Protein 3FHD (pdb70)

GO terms:
  GO:0005515 protein binding (F, IPI)

InterPro domains:
  IPR001616 Alphaherpesvirus alkaline exonuclease [MF_04009] (17-486)
  IPR001616 Alphaherpesvirus alkaline exonuclease [PR00924] (123-140)
  IPR001616 Alphaherpesvirus alkaline exonuclease [PR00924] (205-228)
  IPR001616 Alphaherpesvirus alkaline exonuclease [PR00924] (238-255)
  IPR001616 Alphaherpesvirus alkaline exonuclease [PR00924] (278-294)
  IPR001616 Alphaherpesvirus alkaline exonuclease [PR00924] (364-384)
  IPR001616 Alphaherpesvirus alkaline exonuclease [PR00924] (427-445)
  IPR011335 Restriction endonuclease type II-like [SSF52980] (110-300)
  IPR034720 Viral alkaline exonuclease [PF01771] (28-476)

Radius of gyration: 23.99 Å; Cα contacts (8 Å, |Δi|>4): 801; chains: 1; bounding box: 44×61×74 Å

Foldseek 3Di:
DDDLLDPDALVVVLPPDDPVVNLVRLLCLAPLNVCVDPQVLVVQLDPPDAAEPPLSVLLSLLSSCVRCCVVLPHNPLNVLCCVPQLVNDNDRHSVSSSVSSVVDDLLSLLVNLQSQFVSFQVAPVRSNNNRSQAQACELLNLLCLQPNLDVPDANHDVQVLVLLVLQLCCCQAVPVPFDKDQTTGKGAQSQGRHYIYTFRIKTQKAADPPGGIDHDQAIAGEDEAEDPQLAAACDPPTQLNVLLVCCLVPPDDVSVLSNQPSDDQGQEEEAEPQAADDQSHWKYAHDCVSDDDHGDDPVCVLQVVQCVVWQPDFKKKFFWDDCLVVLAEIHGPDIDTDRITTRCSYSVLSSVLSVQVSVVSSNVSDDDDDDDHHYWYKYKYWYFYADDPSHHQWHDYVVHTRHSPDTHTGMIMIHTGDDDPVSSVVSVVSSVVSSVVSCCVSSVSRNHDHVSVVVD

Sequence (456 aa):
PADLFSEDYLVDTLDGLTVDDQQAVLASLSFSKFLKHAKVRDWCAQAKIQPSMPALRMAYNYFLFSKVGEFIGSEDVCNFFVDRVFGGVRLLDVASVYAACSQMNAHQRHHICCLVERATSSQSLNPVWDALRDGIISSSKFHWAVKQQNTSKKIFSPGLRCEEVVKTLLATLLHPDETNCLDYGFMQSPQNGIFGVSLDFAANVKTDTEGRLQFDPNCKVYEIKCRFKYTFAKMECDPIYAAYQRLYEAPGKLALKDFFYSISKPAVEYVGLGKLPSESDYLVAYDQEWEACRKLTPLHNLIRECILHNSTTESDVYVLTDPQDTRGQISIKARFKANLFVNVRHSYFYQVLLQSSIVEEYIGLDSGIPRLGSPKYYIATGFFRKRGYQDPVNCTIGGDALDPHVEIPTLLIVTPVYFPRGAKHRLLHQAANFWSRSAKDTFPYIKWDFSYLSAN

Organism: NCBI:txid435895

CATH classification: 1.20.120.860

Secondary structure (P-SEA, 3-state):
ccccccccccccccccccaaaaaaaaaaccaaaaaacaaaaaaaccccccccaaaaaaaaaaaaaaacccccccaaaaaaaacccccccccccaaaaaaaaaaccaaaaaaaaaaaaaaccccccccccccccccccccccccccccccccccccccccaaaaaaaaaaaacccccccccccccccccccccccccccccccccccccccbbbbbccbbbbbbbbbbcccccccccccaaaaaaaaaaacccaaaaaaaaaccccccbbbbcccccccccccbbbccccccccccccccaaaaaaaaaacccbbbbbbbbbbccccccccccccccccccccccccaaaaaaaaaaaaaaaaaaacccccccbbbbbbbbbbbbbbbccccccccccccccccccbbbbcbbbbbbbbbcaaaaaaaaaaaaaaaaaaaaaacccccccccccccc

B-factor: mean 23.51, std 8.68, range [8.73, 74.88]

Solvent-accessible surface area: 20554 Å² total; per-residue (Å²): 157,20,50,16,28,31,92,96,155,5,82,96,45,6,115,80,67,86,128,72,72,45,139,63,10,12,56,17,0,5,0,0,90,3,0,64,46,62,106,0,99,99,13,0,78,70,90,162,28,98,0,22,0,6,9,0,0,1,0,0,0,3,8,0,2,41,22,0,3,92,77,34,66,18,56,88,1,21,82,36,0,25,84,170,22,14,73,48,87,142,34,130,71,11,46,41,0,26,44,14,2,63,145,12,78,24,116,44,16,18,59,0,0,8,28,0,2,72,16,0,29,57,43,72,144,13,60,0,19,113,4,0,53,15,0,0,0,3,7,58,48,0,16,7,0,13,103,89,65,72,141,86,84,123,8,8,61,56,56,104,58,1,49,72,10,0,16,30,0,0,28,39,37,35,9,91,139,72,80,46,16,42,80,0,0,0,1,1,0,0,40,11,0,1,10,0,0,19,0,17,0,0,0,47,2,108,79,46,154,84,38,8,15,66,10,55,26,74,0,68,1,7,7,0,26,19,30,100,96,0,33,4,26,66,126,190,98,30,89,17,41,60,14,9,97,53,1,39,84,64,44,19,72,156,15,0,48,56,2,0,60,27,32,110,150,47,2,6,49,56,6,17,180,30,83,17,1,46,85,91,9,2,3,0,0,62,36,129,90,3,76,69,173,206,141,23,58,122,160,35,83,21,10,109,74,0,26,122,86,6,44,118,61,59,0,24,0,15,0,1,24,10,1,53,102,67,135,6,98,0,38,64,88,26,122,30,102,0,21,0,18,1,0,1,41,19,43,49,1,3,19,1,0,0,0,0,18,3,0,60,35,7,41,63,18,42,115,66,148,126,176,98,48,62,9,89,12,32,1,0,1,1,1,1,1,104,64,41,232,133,16,14,115,110,0,36,2,34,76,78,80,13,88,83,93,7,44,1,2,4,3,2,0,6,2,12,3,77,29,12,218,53,7,25,138,104,2,43,102,66,0,23,66,21,0,18,127,23,0,115,81,35,0,100,60,8,80,25,53,30,84,103,13,100,87,94

Structure (mmCIF, N/CA/C/O backbone):
data_3FHD
#
_entry.id   3FHD
#
_cell.length_a   43.247
_cell.length_b   48.905
_cell.length_c   67.294
_cell.angle_alpha   95.48
_cell.angle_beta   106.86
_cell.angle_gamma   104.27
#
_symmetry.space_group_name_H-M   'P 1'
#
loop_
_entity.id
_entity.type
_entity.pdbx_description
1 polymer 'ORF 37'
2 non-polymer 'SULFATE ION'
3 non-polymer 'MAGNESIUM ION'
4 water water
#
loop_
_atom_site.group_PDB
_atom_site.id
_atom_site.type_symbol
_atom_site.label_atom_id
_atom_site.label_alt_id
_atom_site.label_comp_id
_atom_site.label_asym_id
_atom_site.label_entity_id
_atom_site.label_seq_id
_atom_site.pdbx_PDB_ins_code
_atom_site.Cartn_x
_atom_site.Cartn_y
_atom_site.Cartn_z
_atom_site.occupancy
_atom_site.B_iso_or_equiv
_atom_site.auth_seq_id
_atom_site.auth_comp_id
_atom_site.auth_asym_id
_atom_site.auth_atom_id
_atom_site.pdbx_PDB_model_num
ATOM 1 N N . PRO A 1 29 ? 23.694 57.319 74.404 1.00 51.07 7 PRO A N 1
ATOM 2 C CA . PRO A 1 29 ? 22.827 56.152 74.641 1.00 50.52 7 PRO A CA 1
ATOM 3 C C . PRO A 1 29 ? 21.396 56.547 75.014 1.00 49.73 7 PRO A C 1
ATOM 4 O O . PRO A 1 29 ? 21.117 57.720 75.300 1.00 50.69 7 PRO A O 1
ATOM 8 N N . ALA A 1 30 ? 20.492 55.575 74.980 1.00 47.84 8 ALA A N 1
ATOM 9 C CA . ALA A 1 30 ? 19.126 55.784 75.427 1.00 45.80 8 ALA A CA 1
ATOM 10 C C . ALA A 1 30 ? 18.897 54.904 76.634 1.00 44.13 8 ALA A C 1
ATOM 11 O O . ALA A 1 30 ? 19.587 53.903 76.836 1.00 43.69 8 ALA A O 1
ATOM 13 N N . ASP A 1 31 ? 17.927 55.287 77.444 1.00 42.08 9 ASP A N 1
ATOM 14 C CA . ASP A 1 31 ? 17.656 54.544 78.645 1.00 40.05 9 ASP A CA 1
ATOM 15 C C . ASP A 1 31 ? 16.265 53.938 78.539 1.00 38.18 9 ASP A C 1
ATOM 16 O O . ASP A 1 31 ? 15.270 54.660 78.604 1.00 37.75 9 ASP A O 1
ATOM 21 N N . LEU A 1 32 ? 16.198 52.612 78.381 1.00 35.69 10 LEU A N 1
ATOM 22 C CA . LEU A 1 32 ? 14.908 51.921 78.429 1.00 33.69 10 LEU A CA 1
ATOM 23 C C . LEU A 1 32 ? 14.229 52.129 79.777 1.00 32.50 10 LEU A C 1
ATOM 24 O O . LEU A 1 32 ? 13.027 51.966 79.901 1.00 32.07 10 LEU A O 1
ATOM 29 N N . PHE A 1 33 ? 15.012 52.485 80.789 1.00 32.07 11 PHE A N 1
ATOM 30 C CA . PHE A 1 33 ? 14.484 52.701 82.134 1.00 31.55 11 PHE A CA 1
ATOM 31 C C . PHE A 1 33 ? 14.223 54.170 82.444 1.00 31.72 11 PHE A C 1
ATOM 32 O O . PHE A 1 33 ? 13.605 54.498 83.458 1.00 31.85 11 PHE A O 1
ATOM 40 N N . SER A 1 34 ? 14.671 55.053 81.557 1.00 31.59 12 SER A N 1
ATOM 41 C CA . SER A 1 34 ? 14.415 56.482 81.720 1.00 31.73 12 SER A CA 1
ATOM 42 C C . SER A 1 34 ? 12.951 56.762 81.416 1.00 31.17 12 SER A C 1
ATOM 43 O O . SER A 1 34 ? 12.364 56.128 80.549 1.00 31.13 12 SER A O 1
ATOM 46 N N . GLU A 1 35 ? 12.364 57.721 82.118 1.00 31.20 13 GLU A N 1
ATOM 47 C CA . GLU A 1 35 ? 10.977 58.113 81.835 1.00 30.71 13 GLU A CA 1
ATOM 48 C C . GLU A 1 35 ? 10.871 59.198 80.744 1.00 30.06 13 GLU A C 1
ATOM 49 O O . GLU A 1 35 ? 9.761 59.524 80.310 1.00 30.06 13 GLU A O 1
ATOM 51 N N . ASP A 1 36 ? 12.018 59.736 80.303 1.00 29.13 14 ASP A N 1
ATOM 52 C CA . ASP A 1 36 ? 12.084 60.696 79.194 1.00 28.42 14 ASP A CA 1
ATOM 53 C C . ASP A 1 36 ? 11.423 60.155 77.943 1.00 27.62 14 ASP A C 1
ATOM 54 O O . ASP A 1 36 ? 11.482 58.941 77.673 1.00 27.81 14 ASP A O 1
ATOM 59 N N . TYR A 1 37 ? 10.810 61.033 77.158 1.00 25.95 15 TYR A N 1
ATOM 60 C CA . TYR A 1 37 ? 10.204 60.579 75.905 1.00 24.90 15 TYR A CA 1
ATOM 61 C C . TYR A 1 37 ? 11.257 60.431 74.811 1.00 22.84 15 TYR A C 1
ATOM 62 O O . TYR A 1 37 ? 12.120 61.282 74.666 1.00 21.78 15 TYR A O 1
ATOM 71 N N . LEU A 1 38 ? 11.199 59.329 74.068 1.00 21.10 16 LEU A N 1
ATOM 72 C CA . LEU A 1 38 ? 12.179 59.052 73.006 1.00 19.96 16 LEU A CA 1
ATOM 73 C C . LEU A 1 38 ? 12.254 60.179 71.971 1.00 19.22 16 LEU A C 1
ATOM 74 O O . LEU A 1 38 ? 13.339 60.562 71.520 1.00 18.32 16 LEU A O 1
ATOM 79 N N . VAL A 1 39 ? 11.100 60.699 71.575 1.00 18.60 17 VAL A N 1
ATOM 80 C CA . VAL A 1 39 ? 11.107 61.827 70.647 1.00 19.60 17 VAL A CA 1
ATOM 81 C C . VAL A 1 39 ? 11.958 62.999 71.190 1.00 19.13 17 VAL A C 1
ATOM 82 O O . VAL A 1 39 ? 12.600 63.710 70.418 1.00 19.58 17 VAL A O 1
ATOM 86 N N . ASP A 1 40 ? 11.993 63.191 72.506 1.00 19.11 18 ASP A N 1
ATOM 87 C CA . ASP A 1 40 ? 12.820 64.263 73.062 1.00 20.04 18 ASP A CA 1
ATOM 88 C C . ASP A 1 40 ? 14.318 63.934 73.078 1.00 19.81 18 ASP A C 1
ATOM 89 O O . ASP A 1 40 ? 15.165 64.826 72.901 1.00 20.33 18 ASP A O 1
ATOM 94 N N . THR A 1 41 ? 14.623 62.672 73.351 1.00 19.12 19 THR A N 1
ATOM 95 C CA . THR A 1 41 ? 15.981 62.106 73.300 1.00 19.31 19 THR A CA 1
ATOM 96 C C . THR A 1 41 ? 16.570 62.277 71.891 1.00 19.03 19 THR A C 1
ATOM 97 O O . THR A 1 41 ? 17.691 62.750 71.730 1.00 19.56 19 THR A O 1
ATOM 101 N N . LEU A 1 42 ? 15.791 61.922 70.872 1.00 18.16 20 LEU A N 1
ATOM 102 C CA . LEU A 1 42 ? 16.228 62.001 69.483 1.00 18.06 20 LEU A CA 1
ATOM 103 C C . LEU A 1 42 ? 16.292 63.415 68.913 1.00 18.77 20 LEU A C 1
ATOM 104 O O . LEU A 1 42 ? 16.967 63.636 67.903 1.00 18.83 20 LEU A O 1
ATOM 109 N N . ASP A 1 43 ? 15.589 64.350 69.556 1.00 18.99 21 ASP A N 1
ATOM 110 C CA . ASP A 1 43 ? 15.482 65.739 69.116 1.00 20.28 21 ASP A CA 1
ATOM 111 C C . ASP A 1 43 ? 16.820 66.453 69.359 1.00 20.18 21 ASP A C 1
ATOM 112 O O . ASP A 1 43 ? 17.300 66.508 70.494 1.00 20.99 21 ASP A O 1
ATOM 117 N N . GLY A 1 44 ? 17.430 66.965 68.294 1.00 19.63 22 GLY A N 1
ATOM 118 C CA . GLY A 1 44 ? 18.692 67.703 68.415 1.00 19.31 22 GLY A CA 1
ATOM 119 C C . GLY A 1 44 ? 19.932 66.888 68.073 1.00 19.25 22 GLY A C 1
ATOM 120 O O . GLY A 1 44 ? 21.051 67.396 68.199 1.00 18.13 22 GLY A O 1
ATOM 121 N N . LEU A 1 45 ? 19.737 65.631 67.652 1.00 18.56 23 LEU A N 1
ATOM 122 C CA . LEU A 1 45 ? 20.826 64.789 67.145 1.00 19.44 23 LEU A CA 1
ATOM 123 C C . LEU A 1 45 ? 20.721 64.619 65.620 1.00 20.33 23 LEU A C 1
ATOM 124 O O . LEU A 1 45 ? 19.619 64.569 65.069 1.00 20.52 23 LEU A O 1
ATOM 129 N N . THR A 1 46 ? 21.854 64.470 64.945 1.00 21.14 24 THR A N 1
ATOM 130 C CA . THR A 1 46 ? 21.863 64.041 63.526 1.00 22.59 24 THR A CA 1
ATOM 131 C C . THR A 1 46 ? 21.202 62.669 63.306 1.00 23.73 24 THR A C 1
ATOM 132 O O . THR A 1 46 ? 21.159 61.845 64.249 1.00 23.79 24 THR A O 1
ATOM 136 N N . VAL A 1 47 ? 20.731 62.380 62.077 1.00 24.79 25 VAL A N 1
ATOM 137 C CA . VAL A 1 47 ? 20.143 61.039 61.814 1.00 26.00 25 VAL A CA 1
ATOM 138 C C . VAL A 1 47 ? 21.138 59.917 62.102 1.00 25.67 25 VAL A C 1
ATOM 139 O O . VAL A 1 47 ? 20.741 58.839 62.547 1.00 26.26 25 VAL A O 1
ATOM 143 N N . ASP A 1 48 ? 22.422 60.195 61.868 1.00 25.53 26 ASP A N 1
ATOM 144 C CA . ASP A 1 48 ? 23.520 59.281 62.209 1.00 25.35 26 ASP A CA 1
ATOM 145 C C . ASP A 1 48 ? 23.516 58.908 63.698 1.00 24.90 26 ASP A C 1
ATOM 146 O O . ASP A 1 48 ? 23.588 57.721 64.058 1.00 24.69 26 ASP A O 1
ATOM 148 N N . ASP A 1 49 ? 23.412 59.924 64.551 1.00 24.61 27 ASP A N 1
ATOM 149 C CA . ASP A 1 49 ? 23.373 59.747 66.007 1.00 24.80 27 ASP A CA 1
ATOM 150 C C . ASP A 1 49 ? 22.057 59.123 66.519 1.00 24.68 27 ASP A C 1
ATOM 151 O O . ASP A 1 49 ? 22.045 58.382 67.518 1.00 23.74 27 ASP A O 1
ATOM 156 N N . GLN A 1 50 ? 20.962 59.415 65.820 1.00 24.61 28 GLN A N 1
ATOM 157 C CA . GLN A 1 50 ? 19.658 58.857 66.156 1.00 24.64 28 GLN A CA 1
ATOM 158 C C . GLN A 1 50 ? 19.650 57.343 65.944 1.00 25.35 28 GLN A C 1
ATOM 159 O O . GLN A 1 50 ? 19.044 56.604 66.731 1.00 23.15 28 GLN A O 1
ATOM 165 N N . GLN A 1 51 ? 20.339 56.903 64.884 1.00 26.13 29 GLN A N 1
ATOM 166 C CA . GLN A 1 51 ? 20.505 55.483 64.556 1.00 28.20 29 GLN A CA 1
ATOM 167 C C . GLN A 1 51 ? 21.233 54.774 65.693 1.00 26.98 29 GLN A C 1
ATOM 168 O O . GLN A 1 51 ? 20.817 53.691 66.109 1.00 27.18 29 GLN A O 1
ATOM 174 N N . ALA A 1 52 ? 22.298 55.402 66.195 1.00 25.70 30 ALA A N 1
ATOM 175 C CA . ALA A 1 52 ? 23.024 54.935 67.392 1.00 25.46 30 ALA A CA 1
ATOM 176 C C . ALA A 1 52 ? 22.154 54.834 68.681 1.00 24.84 30 ALA A C 1
ATOM 177 O O . ALA A 1 52 ? 22.254 53.858 69.446 1.00 24.30 30 ALA A O 1
ATOM 179 N N . VAL A 1 53 ? 21.317 55.841 68.927 1.00 23.00 31 VAL A N 1
ATOM 180 C CA . VAL A 1 53 ? 20.401 55.800 70.060 1.00 21.09 31 VAL A CA 1
ATOM 181 C C . VAL A 1 53 ? 19.468 54.601 69.906 1.00 21.20 31 VAL A C 1
ATOM 182 O O . VAL A 1 53 ? 19.290 53.838 70.848 1.00 20.51 31 VAL A O 1
ATOM 186 N N . LEU A 1 54 ? 18.913 54.418 68.717 1.00 21.60 32 LEU A N 1
ATOM 187 C CA . LEU A 1 54 ? 17.985 53.324 68.496 1.00 23.12 32 LEU A CA 1
ATOM 188 C C . LEU A 1 54 ? 18.668 51.950 68.615 1.00 23.50 32 LEU A C 1
ATOM 189 O O . LEU A 1 54 ? 18.08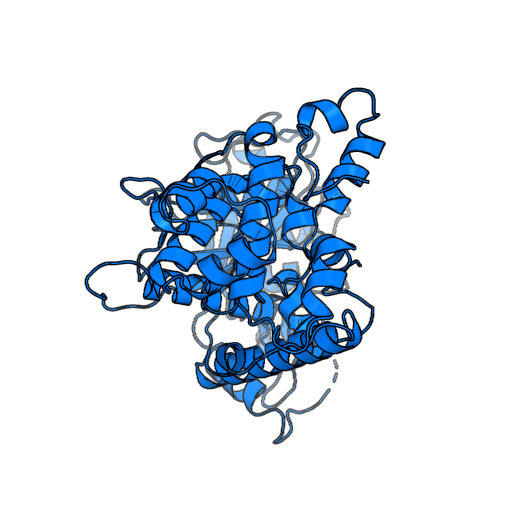1 51.014 69.171 1.00 23.77 32 LEU A O 1
ATOM 194 N N . ALA A 1 55 ? 19.903 51.832 68.121 1.00 23.77 33 ALA A N 1
ATOM 195 C CA . ALA A 1 55 ? 20.640 50.558 68.269 1.00 24.25 33 ALA A CA 1
ATOM 196 C C . ALA A 1 55 ? 20.839 50.225 69.750 1.00 23.92 33 ALA A C 1
ATOM 197 O O . ALA A 1 55 ? 20.912 49.062 70.113 1.00 24.11 33 ALA A O 1
ATOM 199 N N . SER A 1 56 ? 20.888 51.251 70.604 1.00 21.68 34 SER A N 1
ATOM 200 C CA . SER A 1 56 ? 21.014 51.026 72.049 1.00 21.77 34 SER A CA 1
ATOM 201 C C . SER A 1 56 ? 19.778 50.495 72.794 1.00 20.91 34 SER A C 1
ATOM 202 O O . SER A 1 56 ? 19.821 50.335 74.024 1.00 21.76 34 SER A O 1
ATOM 205 N N . LEU A 1 57 ? 18.689 50.256 72.070 1.00 18.56 35 LEU A N 1
ATOM 206 C CA . LEU A 1 57 ? 17.447 49.764 72.679 1.00 17.71 35 LEU A CA 1
ATOM 207 C C . LEU A 1 57 ? 17.332 48.232 72.529 1.00 16.22 35 LEU A C 1
ATOM 208 O O . LEU A 1 57 ? 16.246 47.685 72.579 1.00 16.62 35 LEU A O 1
ATOM 213 N N . SER A 1 58 ? 18.470 47.572 72.331 1.00 15.71 36 SER A N 1
ATOM 214 C CA . SER A 1 58 ? 18.556 46.116 72.104 1.00 15.50 36 SER A CA 1
ATOM 215 C C . SER A 1 58 ? 18.345 45.286 73.392 1.00 15.54 36 SER A C 1
ATOM 216 O O . SER A 1 58 ? 18.537 45.782 74.492 1.00 16.09 36 SER A O 1
ATOM 219 N N . PHE A 1 59 ? 18.017 44.013 73.245 1.00 15.03 37 PHE A N 1
ATOM 220 C CA . PHE A 1 59 ? 17.937 43.080 74.378 1.00 15.08 37 PHE A CA 1
ATOM 221 C C . PHE A 1 59 ? 19.298 43.032 75.127 1.00 15.33 37 PHE A C 1
ATOM 222 O O . PHE A 1 59 ? 19.324 42.979 76.342 1.00 14.79 37 PHE A O 1
ATOM 230 N N . SER A 1 60 ? 20.409 43.037 74.394 1.00 16.15 38 SER A N 1
ATOM 231 C CA . SER A 1 60 ? 21.749 42.967 75.011 1.00 17.39 38 SER A CA 1
ATOM 232 C C . SER A 1 60 ? 21.998 44.158 75.939 1.00 18.47 38 SER A C 1
ATOM 233 O O . SER A 1 60 ? 22.432 43.971 77.089 1.00 18.54 38 SER A O 1
ATOM 236 N N . LYS A 1 61 ? 21.708 45.375 75.461 1.00 18.27 39 LYS A N 1
ATOM 237 C CA . LYS A 1 61 ? 21.902 46.565 76.275 1.00 19.95 39 LYS A CA 1
ATOM 238 C C . LYS A 1 61 ? 20.911 46.606 77.450 1.00 19.75 39 LYS A C 1
ATOM 239 O O . LYS A 1 61 ? 21.239 47.080 78.532 1.00 20.48 39 LYS A O 1
ATOM 245 N N . PHE A 1 62 ? 19.684 46.140 77.225 1.00 19.29 40 PHE A N 1
ATOM 246 C CA . PHE A 1 62 ? 18.735 45.911 78.317 1.00 18.66 40 PHE A CA 1
ATOM 247 C C . PHE A 1 62 ? 19.363 45.034 79.457 1.00 18.33 40 PHE A C 1
ATOM 248 O O . PHE A 1 62 ? 19.367 45.421 80.626 1.00 17.30 40 PHE A O 1
ATOM 256 N N . LEU A 1 63 ? 19.912 43.869 79.114 1.00 17.73 41 LEU A N 1
ATOM 257 C CA . LEU A 1 63 ? 20.407 42.930 80.113 1.00 18.44 41 LEU A CA 1
ATOM 258 C C . LEU A 1 63 ? 21.696 43.410 80.801 1.00 18.57 41 LEU A C 1
ATOM 259 O O . LEU A 1 63 ? 22.062 42.924 81.895 1.00 18.67 41 LEU A O 1
ATOM 264 N N . LYS A 1 64 ? 22.361 44.376 80.169 1.00 18.91 42 LYS A N 1
ATOM 265 C CA . LYS A 1 64 ? 23.633 44.934 80.649 1.00 19.01 42 LYS A CA 1
ATOM 266 C C . LYS A 1 64 ? 23.385 46.165 81.511 1.00 19.19 42 LYS A C 1
ATOM 267 O O . LYS A 1 64 ? 24.302 46.638 82.180 1.00 18.82 42 LYS A O 1
ATOM 273 N N . HIS A 1 65 ? 22.152 46.676 81.496 1.00 19.08 43 HIS A N 1
ATOM 274 C CA . HIS A 1 65 ? 21.813 47.918 82.242 1.00 19.46 43 HIS A CA 1
ATOM 275 C C . HIS A 1 65 ? 22.029 47.720 83.750 1.00 19.07 43 HIS A C 1
ATOM 276 O O . HIS A 1 65 ? 21.831 46.619 84.259 1.00 19.45 43 HIS A O 1
ATOM 283 N N . ALA A 1 66 ? 22.423 48.773 84.464 1.00 19.14 44 ALA A N 1
ATOM 284 C CA . ALA A 1 66 ? 22.626 48.700 85.914 1.00 19.16 44 ALA A CA 1
ATOM 285 C C . ALA A 1 66 ? 21.426 48.135 86.695 1.00 19.33 44 ALA A C 1
ATOM 286 O O . ALA A 1 66 ? 21.603 47.367 87.642 1.00 19.50 44 ALA A O 1
ATOM 288 N N . LYS A 1 67 ? 20.215 48.494 86.284 1.00 19.46 45 LYS A N 1
ATOM 289 C CA . LYS A 1 67 ? 19.004 48.068 86.975 1.00 19.65 45 LYS A CA 1
ATOM 290 C C . LYS A 1 67 ? 18.681 46.569 86.811 1.00 19.66 45 LYS A C 1
ATOM 291 O O . LYS A 1 67 ? 18.192 45.956 87.753 1.00 20.34 45 LYS A O 1
ATOM 297 N N . VAL A 1 68 ? 18.980 45.975 85.650 1.00 18.34 46 VAL A N 1
ATOM 298 C CA . VAL A 1 68 ? 18.856 44.506 85.445 1.00 18.00 46 VAL A CA 1
ATOM 299 C C . VAL A 1 68 ? 19.959 43.760 86.215 1.00 17.84 46 VAL A C 1
ATOM 300 O O . VAL A 1 68 ? 19.702 42.711 86.822 1.00 16.32 46 VAL A O 1
ATOM 304 N N . ARG A 1 69 ? 21.179 44.318 86.182 1.00 18.17 47 ARG A N 1
ATOM 305 C CA . ARG A 1 69 ? 22.348 43.775 86.899 1.00 19.19 47 ARG A CA 1
ATOM 306 C C . ARG A 1 69 ? 22.094 43.703 88.398 1.00 19.90 47 ARG A C 1
ATOM 307 O O . ARG A 1 69 ? 22.377 42.683 89.046 1.00 20.38 47 ARG A O 1
ATOM 315 N N . ASP A 1 70 ? 21.577 44.814 88.942 1.00 19.91 48 ASP A N 1
ATOM 316 C CA . ASP A 1 70 ? 21.216 44.938 90.350 1.00 19.39 48 ASP A CA 1
ATOM 317 C C . ASP A 1 70 ? 20.143 43.944 90.796 1.00 19.03 48 ASP A C 1
ATOM 318 O O . ASP A 1 70 ? 20.269 43.328 91.851 1.00 18.04 48 ASP A O 1
ATOM 323 N N . TRP A 1 71 ? 19.076 43.834 90.005 1.00 18.44 49 TRP A N 1
ATOM 324 C CA . TRP A 1 71 ? 17.996 42.861 90.205 1.00 18.63 49 TRP A CA 1
ATOM 325 C C . TRP A 1 71 ? 18.540 41.436 90.153 1.00 18.78 49 TRP A C 1
ATOM 326 O O . TRP A 1 71 ? 18.203 40.609 91.007 1.00 18.26 49 TRP A O 1
ATOM 337 N N . CYS A 1 72 ? 19.392 41.167 89.160 1.00 18.71 50 CYS A N 1
ATOM 338 C CA . CYS A 1 72 ? 19.971 39.840 88.942 1.00 20.14 50 CYS A CA 1
ATOM 339 C C . CYS A 1 72 ? 20.948 39.429 90.033 1.00 19.86 50 CYS A C 1
ATOM 340 O O . CYS A 1 72 ? 21.189 38.235 90.228 1.00 20.50 50 CYS A O 1
ATOM 343 N N . ALA A 1 73 ? 21.503 40.416 90.740 1.00 20.21 51 ALA A N 1
ATOM 344 C CA . ALA A 1 73 ? 22.434 40.151 91.835 1.00 20.94 51 ALA A CA 1
ATOM 345 C C . ALA A 1 73 ? 21.764 39.428 93.004 1.00 21.43 51 ALA A C 1
ATOM 346 O O . ALA A 1 73 ? 22.440 38.775 93.776 1.00 21.84 51 ALA A O 1
ATOM 348 N N . GLN A 1 74 ? 20.443 39.540 93.137 1.00 22.24 52 GLN A N 1
ATOM 349 C CA . GLN A 1 74 ? 19.720 38.927 94.266 1.00 23.02 52 GLN A CA 1
ATOM 350 C C . GLN A 1 74 ? 19.716 37.395 94.216 1.00 23.13 52 GLN A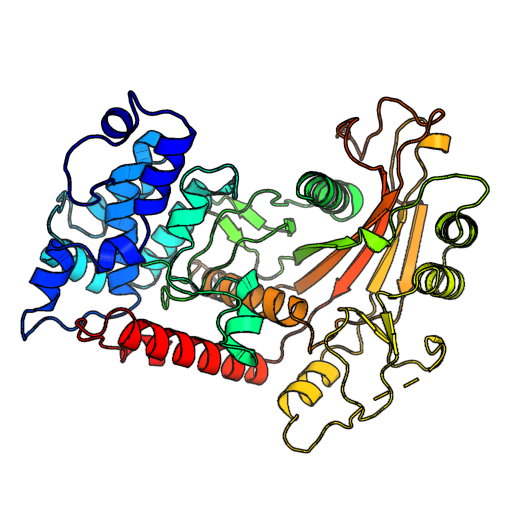 C 1
ATOM 351 O O . GLN A 1 74 ? 19.551 36.808 93.147 1.00 23.04 52 GLN A O 1
ATOM 357 N N . ALA A 1 75 ? 19.889 36.755 95.376 1.00 23.00 53 ALA A N 1
ATOM 358 C CA . ALA A 1 75 ? 19.888 35.283 95.467 1.00 22.93 53 ALA A CA 1
ATOM 359 C C . ALA A 1 75 ? 18.639 34.601 94.873 1.00 22.93 53 ALA A C 1
ATOM 360 O O . ALA A 1 75 ? 18.749 33.579 94.187 1.00 23.12 53 ALA A O 1
ATOM 362 N N . LYS A 1 76 ? 17.466 35.160 95.150 1.00 23.19 54 LYS A N 1
ATOM 363 C CA . LYS A 1 76 ? 16.189 34.600 94.695 1.00 24.18 54 LYS A CA 1
ATOM 364 C C . LYS A 1 76 ? 15.950 34.699 93.174 1.00 24.03 54 LYS A C 1
ATOM 365 O O . LYS A 1 76 ? 15.173 33.929 92.613 1.00 24.91 54 LYS A O 1
ATOM 371 N N . ILE A 1 77 ? 16.605 35.644 92.514 1.00 23.34 55 ILE A N 1
ATOM 372 C CA . ILE A 1 77 ? 16.297 35.920 91.113 1.00 22.70 55 ILE A CA 1
ATOM 373 C C . ILE A 1 77 ? 17.035 34.968 90.167 1.00 22.67 55 ILE A C 1
ATOM 374 O O . ILE A 1 77 ? 18.265 34.997 90.053 1.00 22.53 55 ILE A O 1
ATOM 379 N N . GLN A 1 78 ? 16.258 34.116 89.497 1.00 22.46 56 GLN A N 1
ATOM 380 C CA . GLN A 1 78 ? 16.775 33.206 88.478 1.00 22.37 56 GLN A CA 1
ATOM 381 C C . GLN A 1 78 ? 15.915 33.309 87.185 1.00 21.03 56 GLN A C 1
ATOM 382 O O . GLN A 1 78 ? 14.983 32.528 86.972 1.00 20.86 56 GLN A O 1
ATOM 388 N N . PRO A 1 79 ? 16.216 34.307 86.334 1.00 20.45 57 PRO A N 1
ATOM 389 C CA . PRO A 1 79 ? 15.397 34.635 85.157 1.00 19.98 57 PRO A CA 1
ATOM 390 C C . PRO A 1 79 ? 15.247 33.495 84.137 1.00 19.27 57 PRO A C 1
ATOM 391 O O . PRO A 1 79 ? 16.200 32.755 83.845 1.00 19.29 57 PRO A O 1
ATOM 395 N N . SER A 1 80 ? 14.032 33.374 83.616 1.00 19.21 58 SER A N 1
ATOM 396 C CA . SER A 1 80 ? 13.636 32.310 82.710 1.00 19.63 58 SER A CA 1
ATOM 397 C C . SER A 1 80 ? 13.278 32.897 81.324 1.00 19.02 58 SER A C 1
ATOM 398 O O . SER A 1 80 ? 12.845 34.049 81.238 1.00 18.97 58 SER A O 1
ATOM 401 N N . MET A 1 81 ? 13.463 32.107 80.263 1.00 17.99 59 MET A N 1
ATOM 402 C CA . MET A 1 81 ? 12.899 32.407 78.945 1.00 18.43 59 MET A CA 1
ATOM 403 C C . MET A 1 81 ? 11.675 31.513 78.677 1.00 17.34 59 MET A C 1
ATOM 404 O O . MET A 1 81 ? 11.695 30.318 79.034 1.00 18.95 59 MET A O 1
ATOM 409 N N . PRO A 1 82 ? 10.620 32.066 78.047 1.00 16.95 60 PRO A N 1
ATOM 410 C CA . PRO A 1 82 ? 10.590 33.376 77.380 1.00 17.04 60 PRO A CA 1
ATOM 411 C C . PRO A 1 82 ? 10.266 34.607 78.258 1.00 17.40 60 PRO A C 1
ATOM 412 O O . PRO A 1 82 ? 10.156 35.708 77.711 1.00 16.23 60 PRO A O 1
ATOM 416 N N . ALA A 1 83 ? 10.099 34.439 79.577 1.00 17.26 61 ALA A N 1
ATOM 417 C CA . ALA A 1 83 ? 9.606 35.518 80.438 1.00 16.91 61 ALA A CA 1
ATOM 418 C C . ALA A 1 83 ? 10.458 36.792 80.373 1.00 17.23 61 ALA A C 1
ATOM 419 O O . ALA A 1 83 ? 9.928 37.899 80.343 1.00 15.69 61 ALA A O 1
ATOM 421 N N . LEU A 1 84 ? 11.777 36.638 80.373 1.00 16.09 62 LEU A N 1
ATOM 422 C CA . LEU A 1 84 ? 12.644 37.830 80.356 1.00 17.68 62 LEU A CA 1
ATOM 423 C C . LEU A 1 84 ? 12.578 38.566 78.979 1.00 16.54 62 LEU A C 1
ATOM 424 O O . LEU A 1 84 ? 12.664 39.797 78.906 1.00 16.06 62 LEU A O 1
ATOM 429 N N . ARG A 1 85 ? 12.395 37.800 77.909 1.00 17.71 63 ARG A N 1
ATOM 430 C CA . ARG A 1 85 ? 12.172 38.367 76.561 1.00 17.20 63 ARG A CA 1
ATOM 431 C C . ARG A 1 85 ? 10.846 39.174 76.503 1.00 16.58 63 ARG A C 1
ATOM 432 O O . ARG A 1 85 ? 10.816 40.250 75.891 1.00 14.10 63 ARG A O 1
ATOM 440 N N . MET A 1 86 ? 9.789 38.643 77.136 1.00 16.56 64 MET A N 1
ATOM 441 C CA . MET A 1 86 ? 8.488 39.346 77.269 1.00 16.97 64 MET A CA 1
ATOM 442 C C . MET A 1 86 ? 8.667 40.655 78.042 1.00 15.61 64 MET A C 1
ATOM 443 O O . MET A 1 86 ? 8.182 41.696 77.605 1.00 15.96 64 MET A O 1
ATOM 448 N N . ALA A 1 87 ? 9.419 40.605 79.149 1.00 14.88 65 ALA A N 1
ATOM 449 C CA . ALA A 1 87 ? 9.763 41.810 79.954 1.00 14.96 65 ALA A CA 1
ATOM 450 C C . ALA A 1 87 ? 10.470 42.871 79.092 1.00 15.89 65 ALA A C 1
ATOM 451 O O . ALA A 1 87 ? 10.100 44.059 79.117 1.00 16.92 65 ALA A O 1
ATOM 453 N N . TYR A 1 88 ? 11.495 42.444 78.357 1.00 15.43 66 TYR A N 1
ATOM 454 C CA . TYR A 1 88 ? 12.188 43.316 77.387 1.00 15.23 66 TYR A CA 1
ATOM 455 C C . TYR A 1 88 ? 11.226 43.932 76.368 1.00 15.06 66 TYR A C 1
ATOM 456 O O . TYR A 1 88 ? 11.288 45.150 76.128 1.00 14.35 66 TYR A O 1
ATOM 465 N N . ASN A 1 89 ? 10.355 43.105 75.763 1.00 15.84 67 ASN A N 1
ATOM 466 C CA . ASN A 1 89 ? 9.372 43.626 74.783 1.00 16.84 67 ASN A CA 1
ATOM 467 C C . ASN A 1 89 ? 8.563 44.777 75.397 1.00 16.15 67 ASN A C 1
ATOM 468 O O . ASN A 1 89 ? 8.341 45.811 74.771 1.00 15.02 67 ASN A O 1
ATOM 473 N N . TYR A 1 90 ? 8.118 44.597 76.634 1.00 15.83 68 TYR A N 1
ATOM 474 C CA . TYR A 1 90 ? 7.390 45.670 77.303 1.00 16.14 68 TYR A CA 1
ATOM 475 C C . TYR A 1 90 ? 8.185 46.975 77.396 1.00 15.79 68 TYR A C 1
ATOM 476 O O . TYR A 1 90 ? 7.702 48.023 76.971 1.00 16.66 68 TYR A O 1
ATOM 485 N N . PHE A 1 91 ? 9.391 46.923 77.956 1.00 15.59 69 PHE A N 1
ATOM 486 C CA . PHE A 1 91 ? 10.239 48.125 78.070 1.00 14.76 69 PHE A CA 1
ATOM 487 C C . PHE A 1 91 ? 10.561 48.747 76.715 1.00 14.74 69 PHE A C 1
ATOM 488 O O . PHE A 1 91 ? 10.581 49.994 76.580 1.00 14.29 69 PHE A O 1
ATOM 496 N N . LEU A 1 92 ? 10.876 47.894 75.740 1.00 13.72 70 LEU A N 1
ATOM 497 C CA . LEU A 1 92 ? 11.159 48.347 74.377 1.00 13.98 70 LEU A CA 1
ATOM 498 C C . LEU A 1 92 ? 9.971 49.153 73.816 1.00 14.14 70 LEU A C 1
ATOM 499 O O . LEU A 1 92 ? 10.118 50.279 73.384 1.00 13.95 70 LEU A O 1
ATOM 504 N N . PHE A 1 93 ? 8.805 48.526 73.766 1.00 14.49 71 PHE A N 1
ATOM 505 C CA . PHE A 1 93 ? 7.628 49.182 73.223 1.00 16.03 71 PHE A CA 1
ATOM 506 C C . PHE A 1 93 ? 7.058 50.320 74.077 1.00 16.28 71 PHE A C 1
ATOM 507 O O . PHE A 1 93 ? 6.500 51.263 73.521 1.00 17.16 71 PHE A O 1
ATOM 515 N N . SER A 1 94 ? 7.260 50.290 75.387 1.00 16.10 72 SER A N 1
ATOM 516 C CA . SER A 1 94 ? 6.921 51.480 76.177 1.00 17.48 72 SER A CA 1
ATOM 517 C C . SER A 1 94 ? 7.771 52.672 75.698 1.00 17.84 72 SER A C 1
ATOM 518 O O . SER A 1 94 ? 7.270 53.801 75.607 1.00 18.55 72 SER A O 1
ATOM 521 N N . LYS A 1 95 ? 9.029 52.417 75.346 1.00 18.07 73 LYS A N 1
ATOM 522 C CA . LYS A 1 95 ? 9.953 53.497 74.938 1.00 19.04 73 LYS A CA 1
ATOM 523 C C . LYS A 1 95 ? 9.710 53.958 73.482 1.00 19.88 73 LYS A C 1
ATOM 524 O O . LYS A 1 95 ? 9.712 55.167 73.194 1.00 20.11 73 LYS A O 1
ATOM 530 N N . VAL A 1 96 ? 9.470 53.007 72.571 1.00 20.66 74 VAL A N 1
ATOM 531 C CA . VAL A 1 96 ? 9.446 53.303 71.119 1.00 21.01 74 VAL A CA 1
ATOM 532 C C . VAL A 1 96 ? 8.084 53.361 70.437 1.00 21.55 74 VAL A C 1
ATOM 533 O O . VAL A 1 96 ? 7.994 53.838 69.291 1.00 21.12 74 VAL A O 1
ATOM 537 N N . GLY A 1 97 ? 7.049 52.868 71.109 1.00 22.24 75 GLY A N 1
ATOM 538 C CA . GLY A 1 97 ? 5.700 52.736 70.524 1.00 23.90 75 GLY A CA 1
ATOM 539 C C . GLY A 1 97 ? 5.172 53.994 69.853 1.00 24.95 75 GLY A C 1
ATOM 540 O O . GLY A 1 97 ? 4.767 53.955 68.693 1.00 25.55 75 GLY A O 1
ATOM 541 N N . GLU A 1 98 ? 5.208 55.112 70.576 1.00 25.28 76 GLU A N 1
ATOM 542 C CA . GLU A 1 98 ? 4.775 56.407 70.060 1.00 25.54 76 GLU A CA 1
ATOM 543 C C . GLU A 1 98 ? 5.575 56.823 68.822 1.00 25.30 76 GLU A C 1
ATOM 544 O O . GLU A 1 98 ? 5.000 57.189 67.791 1.00 25.12 76 GLU A O 1
ATOM 546 N N . PHE A 1 99 ? 6.900 56.762 68.930 1.00 24.84 77 PHE A N 1
ATOM 547 C CA . PHE A 1 99 ? 7.786 57.087 67.811 1.00 25.15 77 PHE A CA 1
ATOM 548 C C . PHE A 1 99 ? 7.500 56.286 66.506 1.00 25.18 77 PHE A C 1
ATOM 549 O O . PHE A 1 99 ? 7.563 56.847 65.412 1.00 24.99 77 PHE A O 1
ATOM 557 N N . ILE A 1 100 ? 7.169 54.997 66.623 1.00 24.85 78 ILE A N 1
ATOM 558 C CA . ILE A 1 100 ? 6.834 54.179 65.439 1.00 25.08 78 ILE A CA 1
ATOM 559 C C . ILE A 1 100 ? 5.324 53.994 65.202 1.00 26.52 78 ILE A C 1
ATOM 560 O O . ILE A 1 100 ? 4.915 53.248 64.310 1.00 26.48 78 ILE A O 1
ATOM 565 N N . GLY A 1 101 ? 4.513 54.630 66.036 1.00 27.30 79 GLY A N 1
ATOM 566 C CA . GLY A 1 101 ? 3.078 54.665 65.843 1.00 29.06 79 GLY A CA 1
ATOM 567 C C . GLY A 1 101 ? 2.297 53.409 66.172 1.00 30.14 79 GLY A C 1
ATOM 568 O O . GLY A 1 101 ? 1.354 53.076 65.463 1.00 31.34 79 GLY A O 1
ATOM 569 N N . SER A 1 102 ? 2.648 52.717 67.249 1.00 30.41 80 SER A N 1
ATOM 570 C CA . SER A 1 102 ? 1.909 51.514 67.634 1.00 30.94 80 SER A CA 1
ATOM 571 C C . SER A 1 102 ? 1.944 51.263 69.138 1.00 29.96 80 SER A C 1
ATOM 572 O O . SER A 1 102 ? 2.790 50.494 69.645 1.00 31.44 80 SER A O 1
ATOM 575 N N . GLU A 1 103 ? 0.987 51.877 69.827 1.00 27.22 81 GLU A N 1
ATOM 576 C CA . GLU A 1 103 ? 0.871 51.789 71.283 1.00 24.99 81 GLU A CA 1
ATOM 577 C C . GLU A 1 103 ? 0.142 50.528 71.783 1.00 23.23 81 GLU A C 1
ATOM 578 O O . GLU A 1 103 ? 0.063 50.285 72.984 1.00 21.83 81 GLU A O 1
ATOM 580 N N . ASP A 1 104 ? -0.336 49.718 70.850 1.00 22.40 82 ASP A N 1
ATOM 581 C CA . ASP A 1 104 ? -1.092 48.493 71.136 1.00 22.18 82 ASP A CA 1
ATOM 582 C C . ASP A 1 104 ? -0.362 47.472 72.030 1.00 20.94 82 ASP A C 1
ATOM 583 O O . ASP A 1 104 ? -1.002 46.758 72.812 1.00 19.68 82 ASP A O 1
ATOM 588 N N . VAL A 1 105 ? 0.964 47.396 71.898 1.00 19.79 83 VAL A N 1
ATOM 589 C CA . VAL A 1 105 ? 1.758 46.366 72.605 1.00 18.54 83 VAL A CA 1
ATOM 590 C C . VAL A 1 105 ? 1.799 46.716 74.082 1.00 18.69 83 VAL A C 1
ATOM 591 O O . VAL A 1 105 ? 1.458 45.894 74.936 1.00 16.69 83 VAL A O 1
ATOM 595 N N . CYS A 1 106 ? 2.183 47.960 74.365 1.00 18.35 84 CYS A N 1
ATOM 596 C CA . CYS A 1 106 ? 2.234 48.475 75.709 1.00 18.69 84 CYS A CA 1
ATOM 597 C C . CYS A 1 106 ? 0.837 48.444 76.366 1.00 18.46 84 CYS A C 1
ATOM 598 O O . CYS A 1 106 ? 0.700 48.039 77.525 1.00 18.01 84 CYS A O 1
ATOM 601 N N . ASN A 1 107 ? -0.206 48.826 75.620 1.00 18.48 85 ASN A N 1
ATOM 602 C CA . ASN A 1 107 ? -1.566 48.815 76.155 1.00 18.36 85 ASN A CA 1
ATOM 603 C C . ASN A 1 107 ? -1.965 47.432 76.627 1.00 18.01 85 ASN A C 1
ATOM 604 O O . ASN A 1 107 ? -2.575 47.304 77.677 1.00 17.09 85 ASN A O 1
ATOM 609 N N . PHE A 1 108 ? -1.617 46.415 75.836 1.00 17.28 86 PHE A N 1
ATOM 610 C CA . PHE A 1 108 ? -1.952 45.023 76.164 1.00 18.18 86 PHE A CA 1
ATOM 611 C C . PHE A 1 108 ? -1.276 44.516 77.447 1.00 17.63 86 PHE A C 1
ATOM 612 O O . PHE A 1 108 ? -1.939 43.891 78.286 1.00 18.69 86 PHE A O 1
ATOM 620 N N . PHE A 1 109 ? 0.026 44.770 77.594 1.00 16.50 87 PHE A N 1
ATOM 621 C CA . PHE A 1 109 ? 0.728 44.436 78.817 1.00 15.65 87 PHE A CA 1
ATOM 622 C C . PHE A 1 109 ? 0.040 45.081 79.993 1.00 16.84 87 PHE A C 1
ATOM 623 O O . PHE A 1 109 ? -0.363 44.405 80.941 1.00 16.44 87 PHE A O 1
ATOM 631 N N . VAL A 1 110 ? -0.098 46.400 79.936 1.00 16.96 88 VAL A N 1
ATOM 632 C CA . VAL A 1 110 ? -0.698 47.131 81.062 1.00 18.23 88 VAL A CA 1
ATOM 633 C C . VAL A 1 110 ? -2.108 46.614 81.413 1.00 19.14 88 VAL A C 1
ATOM 634 O O . VAL A 1 110 ? -2.397 46.309 82.582 1.00 19.73 88 VAL A O 1
ATOM 638 N N . ASP A 1 111 ? -2.973 46.468 80.414 1.00 20.47 89 ASP A N 1
ATOM 639 C CA . ASP A 1 111 ? -4.350 46.045 80.673 1.00 21.90 89 ASP A CA 1
ATOM 640 C C . ASP A 1 111 ? -4.560 44.552 80.988 1.00 21.67 89 ASP A C 1
ATOM 641 O O . ASP A 1 111 ? -5.394 44.212 81.828 1.00 21.20 89 ASP A O 1
ATOM 646 N N . ARG A 1 112 ? -3.856 43.663 80.291 1.00 21.66 90 ARG A N 1
ATOM 647 C CA . ARG A 1 112 ? -4.159 42.233 80.364 1.00 21.77 90 ARG A CA 1
ATOM 648 C C . ARG A 1 112 ? -3.113 41.442 81.145 1.00 21.12 90 ARG A C 1
ATOM 649 O O . ARG A 1 112 ? -3.383 40.337 81.604 1.00 21.35 90 ARG A O 1
ATOM 657 N N . VAL A 1 113 ? -1.913 41.985 81.261 1.00 20.27 91 VAL A N 1
ATOM 658 C CA . VAL A 1 113 ? -0.824 41.250 81.914 1.00 19.35 91 VAL A CA 1
ATOM 659 C C . VAL A 1 113 ? -0.541 41.841 83.302 1.00 18.90 91 VAL A C 1
ATOM 660 O O . VAL A 1 113 ? -0.184 41.099 84.211 1.00 18.31 91 VAL A O 1
ATOM 664 N N . PHE A 1 114 ? -0.690 43.162 83.448 1.00 18.03 92 PHE A N 1
ATOM 665 C CA . PHE A 1 114 ? -0.263 43.868 84.675 1.00 18.64 92 PHE A CA 1
ATOM 666 C C . PHE A 1 114 ? -1.439 44.249 85.568 1.00 18.30 92 PHE A C 1
ATOM 667 O O . PHE A 1 114 ? -1.264 45.013 86.513 1.00 18.95 92 PHE A O 1
ATOM 675 N N . GLY A 1 115 ? -2.631 43.752 85.258 1.00 18.33 93 GLY A N 1
ATOM 676 C CA . GLY A 1 115 ? -3.820 44.041 86.051 1.00 19.66 93 GLY A CA 1
ATOM 677 C C . GLY A 1 115 ? -4.268 45.490 86.000 1.00 20.16 93 GLY A C 1
ATOM 678 O O . GLY A 1 115 ? -5.020 45.918 86.853 1.00 20.57 93 GLY A O 1
ATOM 679 N N . GLY A 1 116 ? -3.800 46.248 85.009 1.00 20.76 94 GLY A N 1
ATOM 680 C CA . GLY A 1 116 ? -4.208 47.649 84.873 1.00 22.26 94 GLY A CA 1
ATOM 681 C C . GLY A 1 116 ? -3.170 48.668 85.319 1.00 23.55 94 GLY A C 1
ATOM 682 O O . GLY A 1 116 ? -3.386 49.863 85.169 1.00 24.07 94 GLY A O 1
ATOM 683 N N . VAL A 1 117 ? -2.035 48.203 85.845 1.00 24.04 95 VAL A N 1
ATOM 684 C CA . VAL A 1 117 ? -1.014 49.093 86.429 1.00 24.98 95 VAL A CA 1
ATOM 685 C C . VAL A 1 117 ? 0.176 49.335 85.479 1.00 25.30 95 VAL A C 1
ATOM 686 O O . VAL A 1 117 ? 0.695 48.389 84.878 1.00 24.43 95 VAL A O 1
ATOM 690 N N . ARG A 1 118 ? 0.614 50.591 85.356 1.00 25.53 96 ARG A N 1
ATOM 691 C CA . ARG A 1 118 ? 1.765 50.920 84.499 1.00 26.28 96 ARG A CA 1
ATOM 692 C C . ARG A 1 118 ? 3.112 50.631 85.193 1.00 25.81 96 ARG A C 1
ATOM 693 O O . ARG A 1 118 ? 3.779 51.550 85.670 1.00 26.20 96 ARG A O 1
ATOM 701 N N . LEU A 1 119 ? 3.507 49.359 85.238 1.00 24.61 97 LEU A N 1
ATOM 702 C CA . LEU A 1 119 ? 4.729 48.951 85.939 1.00 24.17 97 LEU A CA 1
ATOM 703 C C . LEU A 1 119 ? 5.986 49.553 85.322 1.00 23.97 97 LEU A C 1
ATOM 704 O O . LEU A 1 119 ? 6.125 49.622 84.098 1.00 24.01 97 LEU A O 1
ATOM 709 N N . LEU A 1 120 ? 6.894 49.994 86.180 1.00 24.04 98 LEU A N 1
ATOM 710 C CA . LEU A 1 120 ? 8.094 50.701 85.757 1.00 24.39 98 LEU A CA 1
ATOM 711 C C . LEU A 1 120 ? 9.383 49.999 86.160 1.00 23.89 98 LEU A C 1
ATOM 712 O O . LEU A 1 120 ? 10.432 50.261 85.566 1.00 23.96 98 LEU A O 1
ATOM 717 N N . ASP A 1 121 ? 9.309 49.131 87.170 1.00 23.10 99 ASP A N 1
ATOM 718 C CA . ASP A 1 121 ? 10.487 48.422 87.689 1.00 22.42 99 ASP A CA 1
ATOM 719 C C . ASP A 1 121 ? 10.629 47.009 87.108 1.00 21.72 99 ASP A C 1
ATOM 720 O O . ASP A 1 121 ? 9.632 46.326 86.851 1.00 21.24 99 ASP A O 1
ATOM 725 N N . VAL A 1 122 ? 11.872 46.578 86.893 1.00 20.21 100 VAL A N 1
ATOM 726 C CA . VAL A 1 122 ? 12.113 45.285 86.263 1.00 19.96 100 VAL A CA 1
ATOM 727 C C . VAL A 1 122 ? 11.615 44.105 87.109 1.00 18.73 100 VAL A C 1
ATOM 728 O O . VAL A 1 122 ? 11.052 43.173 86.550 1.00 18.87 100 VAL A O 1
ATOM 732 N N . ALA A 1 123 ? 11.760 44.158 88.437 1.00 18.80 101 ALA A N 1
ATOM 733 C CA . ALA A 1 123 ? 11.267 43.074 89.291 1.00 17.81 101 ALA A CA 1
ATOM 734 C C . ALA A 1 123 ? 9.792 42.774 89.034 1.00 17.66 101 ALA A C 1
ATOM 735 O O . ALA A 1 123 ? 9.431 41.622 88.846 1.00 17.39 101 ALA A O 1
ATOM 737 N N . SER A 1 124 ? 8.950 43.806 89.015 1.00 17.06 102 SER A N 1
ATOM 738 C CA . SER A 1 124 ? 7.493 43.627 88.829 1.00 17.36 102 SER A CA 1
ATOM 739 C C . SER A 1 124 ? 7.115 43.220 87.423 1.00 16.22 102 SER A C 1
ATOM 740 O O . SER A 1 124 ? 6.318 42.293 87.217 1.00 16.75 102 SER A O 1
ATOM 743 N N . VAL A 1 125 ? 7.690 43.910 86.443 1.00 16.50 103 VAL A N 1
ATOM 744 C CA . VAL A 1 125 ? 7.429 43.586 85.048 1.00 15.50 103 VAL A CA 1
ATOM 745 C C . VAL A 1 125 ? 7.779 42.121 84.801 1.00 16.01 103 VAL A C 1
ATOM 746 O O . VAL A 1 125 ? 6.949 41.363 84.271 1.00 14.74 103 VAL A O 1
ATOM 750 N N . TYR A 1 126 ? 8.968 41.707 85.262 1.00 15.64 104 TYR A N 1
ATOM 751 C CA . TYR A 1 126 ? 9.379 40.312 85.113 1.00 16.03 104 TYR A CA 1
ATOM 752 C C . TYR A 1 126 ? 8.387 39.322 85.751 1.00 15.86 104 TYR A C 1
ATOM 753 O O . TYR A 1 126 ? 8.034 38.320 85.129 1.00 16.56 104 TYR A O 1
ATOM 762 N N . ALA A 1 127 ? 7.985 39.575 86.996 1.00 15.15 105 ALA A N 1
ATOM 763 C CA . ALA A 1 127 ? 7.051 38.707 87.703 1.00 15.13 105 ALA A CA 1
ATOM 764 C C . ALA A 1 127 ? 5.725 38.557 86.917 1.00 14.80 105 ALA A C 1
ATOM 765 O O . ALA A 1 127 ? 5.247 37.450 86.701 1.00 13.84 105 ALA A O 1
ATOM 767 N N . ALA A 1 128 ? 5.172 39.673 86.470 1.00 15.02 106 ALA A N 1
ATOM 768 C CA . ALA A 1 128 ? 3.916 39.674 85.699 1.00 14.91 106 ALA A CA 1
ATOM 769 C C . ALA A 1 128 ? 4.077 38.938 84.359 1.00 14.28 106 ALA A C 1
ATOM 770 O O . ALA A 1 128 ? 3.177 38.184 83.930 1.00 13.11 106 ALA A O 1
ATOM 772 N N . CYS A 1 129 ? 5.204 39.178 83.690 1.00 14.87 107 CYS A N 1
ATOM 773 C CA . CYS A 1 129 ? 5.542 38.428 82.467 1.00 15.38 107 CYS A CA 1
ATOM 774 C C . CYS A 1 129 ? 5.715 36.939 82.736 1.00 15.31 107 CYS A C 1
ATOM 775 O O . CYS A 1 129 ? 5.289 36.116 81.934 1.00 13.95 107 CYS A O 1
ATOM 778 N N . SER A 1 130 ? 6.307 36.591 83.887 1.00 15.66 108 SER A N 1
ATOM 779 C CA . SER A 1 130 ? 6.444 35.191 84.258 1.00 16.53 108 SER A CA 1
ATOM 780 C C . SER A 1 130 ? 5.095 34.482 84.411 1.00 16.44 108 SER A C 1
ATOM 781 O O . SER A 1 130 ? 5.025 33.239 84.334 1.00 16.43 108 SER A O 1
ATOM 784 N N . GLN A 1 131 ? 4.038 35.265 84.646 1.00 16.09 109 GLN A N 1
ATOM 785 C CA . GLN A 1 131 ? 2.692 34.740 84.927 1.00 15.55 109 GLN A CA 1
ATOM 786 C C . GLN A 1 131 ? 1.790 34.707 83.675 1.00 16.27 109 GLN A C 1
ATOM 787 O O . GLN A 1 131 ? 0.615 34.312 83.750 1.00 15.20 109 GLN A O 1
ATOM 793 N N . MET A 1 132 ? 2.334 35.114 82.525 1.00 16.31 110 MET A N 1
ATOM 794 C CA . MET A 1 132 ? 1.574 35.078 81.261 1.00 18.37 110 MET A CA 1
ATOM 795 C C . MET A 1 132 ? 1.325 33.648 80.791 1.00 17.99 110 MET A C 1
ATOM 796 O O . MET A 1 132 ? 2.135 32.783 81.026 1.00 18.36 110 MET A O 1
ATOM 801 N N . ASN A 1 133 ? 0.194 33.411 80.134 1.00 19.10 111 ASN A N 1
ATOM 802 C CA . ASN A 1 133 ? -0.034 32.139 79.459 1.00 20.50 111 ASN A CA 1
ATOM 803 C C . ASN A 1 133 ? 0.464 32.213 77.992 1.00 21.01 111 ASN A C 1
ATOM 804 O O . ASN A 1 133 ? 0.870 33.294 77.533 1.00 20.61 111 ASN A O 1
ATOM 809 N N . ALA A 1 134 ? 0.453 31.073 77.290 1.00 21.01 112 ALA A N 1
ATOM 810 C CA . ALA A 1 134 ? 1.048 30.983 75.946 1.00 20.95 112 ALA A CA 1
ATOM 811 C C . ALA A 1 134 ? 0.226 31.795 74.946 1.00 20.77 112 ALA A C 1
ATOM 812 O O . ALA A 1 134 ? 0.793 32.330 73.979 1.00 19.45 112 ALA A O 1
ATOM 814 N N . HIS A 1 135 ? -1.090 31.890 75.168 1.00 20.66 113 HIS A N 1
ATOM 815 C CA . HIS A 1 135 ? -1.964 32.708 74.303 1.00 21.30 113 HIS A CA 1
ATOM 816 C C . HIS A 1 135 ? -1.727 34.227 74.423 1.00 20.18 113 HIS A C 1
ATOM 817 O O . HIS A 1 135 ? -1.752 34.946 73.406 1.00 18.65 113 HIS A O 1
ATOM 824 N N . GLN A 1 136 ? -1.441 34.691 75.632 1.00 17.78 114 GLN A N 1
ATOM 825 C CA . GLN A 1 136 ? -0.975 36.073 75.851 1.00 17.09 114 GLN A CA 1
ATOM 826 C C . GLN A 1 136 ? 0.377 36.374 75.193 1.00 16.42 114 GLN A C 1
ATOM 827 O O . GLN A 1 136 ? 0.556 37.446 74.623 1.00 16.20 114 GLN A O 1
ATOM 833 N N . ARG A 1 137 ? 1.325 35.437 75.285 1.00 15.22 115 ARG A N 1
ATOM 834 C CA . ARG A 1 137 ? 2.619 35.649 74.667 1.00 15.28 115 ARG A CA 1
ATOM 835 C C . ARG A 1 137 ? 2.434 35.686 73.143 1.00 14.97 115 ARG A C 1
ATOM 836 O O . ARG A 1 137 ? 2.997 36.537 72.446 1.00 15.45 115 ARG A O 1
ATOM 844 N N . HIS A 1 138 ? 1.633 34.760 72.640 1.00 14.81 116 HIS A N 1
ATOM 845 C CA . HIS A 1 138 ? 1.266 34.720 71.222 1.00 15.70 116 HIS A CA 1
ATOM 846 C C . HIS A 1 138 ? 0.660 36.043 70.755 1.00 14.95 116 HIS A C 1
ATOM 847 O O . HIS A 1 138 ? 1.020 36.586 69.677 1.00 12.95 116 HIS A O 1
ATOM 854 N N . HIS A 1 139 ? -0.269 36.562 71.549 1.00 15.15 117 HIS A N 1
ATOM 855 C CA . HIS A 1 139 ? -0.886 37.843 71.222 1.00 16.31 117 HIS A CA 1
ATOM 856 C C . HIS A 1 139 ? 0.139 38.996 71.161 1.00 15.95 117 HIS A C 1
ATOM 857 O O . HIS A 1 139 ? 0.141 39.748 70.187 1.00 15.21 117 HIS A O 1
ATOM 864 N N . ILE A 1 140 ? 1.029 39.087 72.145 1.00 16.03 118 ILE A N 1
ATOM 865 C CA . ILE A 1 140 ? 2.117 40.069 72.119 1.00 15.33 118 ILE A CA 1
ATOM 866 C C . ILE A 1 140 ? 3.005 39.948 70.849 1.00 15.71 118 ILE A C 1
ATOM 867 O O . ILE A 1 140 ? 3.298 40.940 70.148 1.00 14.22 118 ILE A O 1
ATOM 872 N N . CYS A 1 141 ? 3.425 38.727 70.533 1.00 16.47 119 CYS A N 1
ATOM 873 C CA . CYS A 1 141 ? 4.281 38.499 69.376 1.00 16.33 119 CYS A CA 1
ATOM 874 C C . CYS A 1 141 ? 3.608 38.899 68.057 1.00 16.77 119 CYS A C 1
ATOM 875 O O . CYS A 1 141 ? 4.253 39.463 67.141 1.00 16.52 119 CYS A O 1
ATOM 878 N N . CYS A 1 142 ? 2.307 38.652 67.978 1.00 15.60 120 CYS A N 1
ATOM 879 C CA . CYS A 1 142 ? 1.503 39.074 66.833 1.00 16.02 120 CYS A CA 1
ATOM 880 C C . CYS A 1 142 ? 1.416 40.597 66.727 1.00 16.41 120 CYS A C 1
ATOM 881 O O . CYS A 1 142 ? 1.435 41.142 65.614 1.00 17.66 120 CYS A O 1
ATOM 884 N N . LEU A 1 143 ? 1.295 41.272 67.868 1.00 14.38 121 LEU A N 1
ATOM 885 C CA . LEU A 1 143 ? 1.220 42.741 67.859 1.00 14.36 121 LEU A CA 1
ATOM 886 C C . LEU A 1 143 ? 2.552 43.363 67.447 1.00 13.74 121 LEU A C 1
ATOM 887 O O . LEU A 1 143 ? 2.573 44.343 66.694 1.00 13.59 121 LEU A O 1
ATOM 892 N N . VAL A 1 144 ? 3.642 42.766 67.913 1.00 14.57 122 VAL A N 1
ATOM 893 C CA . VAL A 1 144 ? 5.016 43.160 67.530 1.00 15.94 122 VAL A CA 1
ATOM 894 C C . VAL A 1 144 ? 5.282 42.978 66.016 1.00 16.52 122 VAL A C 1
ATOM 895 O O . VAL A 1 144 ? 5.879 43.866 65.366 1.00 14.65 122 VAL A O 1
ATOM 899 N N . GLU A 1 145 ? 4.857 41.836 65.479 1.00 16.34 123 GLU A N 1
ATOM 900 C CA . GLU A 1 145 ? 4.887 41.595 64.037 1.00 17.77 123 GLU A CA 1
ATOM 901 C C . GLU A 1 145 ? 4.193 42.698 63.254 1.00 17.27 123 GLU A C 1
ATOM 902 O O . GLU A 1 145 ? 4.773 43.239 62.302 1.00 16.64 123 GLU A O 1
ATOM 908 N N . ARG A 1 146 ? 2.950 43.021 63.630 1.00 17.11 124 ARG A N 1
ATOM 909 C CA . ARG A 1 146 ? 2.182 44.082 62.967 1.00 17.85 124 ARG A CA 1
ATOM 910 C C . ARG A 1 146 ? 2.882 45.447 63.075 1.00 17.91 124 ARG A C 1
ATOM 911 O O . ARG A 1 146 ? 2.934 46.191 62.092 1.00 18.43 124 ARG A O 1
ATOM 919 N N . ALA A 1 147 ? 3.462 45.740 64.235 1.00 17.53 125 ALA A N 1
ATOM 920 C CA . ALA A 1 147 ? 4.184 46.997 64.478 1.00 17.73 125 ALA A CA 1
ATOM 921 C C . ALA A 1 147 ? 5.476 47.159 63.653 1.00 17.75 125 ALA A C 1
ATOM 922 O O . ALA A 1 147 ? 6.043 48.260 63.573 1.00 17.16 125 ALA A O 1
ATOM 924 N N . THR A 1 148 ? 5.976 46.053 63.097 1.00 17.55 126 THR A N 1
ATOM 925 C CA . THR A 1 148 ? 7.252 46.018 62.385 1.00 17.06 126 THR A CA 1
ATOM 926 C C . THR A 1 148 ? 7.167 45.526 60.932 1.00 16.98 126 THR A C 1
ATOM 927 O O . THR A 1 148 ? 8.171 45.115 60.357 1.00 17.35 126 THR A O 1
ATOM 931 N N . SER A 1 149 ? 5.975 45.535 60.349 1.00 17.20 127 SER A N 1
ATOM 932 C CA . SER A 1 149 ? 5.776 45.054 58.967 1.00 18.83 127 SER A CA 1
ATOM 933 C C . SER A 1 149 ? 6.568 45.728 57.807 1.00 18.80 127 SER A C 1
ATOM 934 O O . SER A 1 149 ? 6.654 45.174 56.719 1.00 20.19 127 SER A O 1
ATOM 937 N N . SER A 1 150 ? 7.173 46.878 58.039 1.00 19.04 128 SER A N 1
ATOM 938 C CA . SER A 1 150 ? 8.021 47.489 57.013 1.00 19.90 128 SER A CA 1
ATOM 939 C C . SER A 1 150 ? 9.494 47.058 57.122 1.00 19.63 128 SER A C 1
ATOM 940 O O . SER A 1 150 ? 10.364 47.597 56.424 1.00 19.71 128 SER A O 1
ATOM 943 N N . GLN A 1 151 ? 9.751 46.090 58.002 1.00 19.06 129 GLN A N 1
ATOM 944 C CA . GLN A 1 151 ? 11.040 45.419 58.113 1.00 19.24 129 GLN A CA 1
ATOM 945 C C . GLN A 1 151 ? 12.183 46.456 58.235 1.00 18.65 129 GLN A C 1
ATOM 946 O O . GLN A 1 151 ? 12.126 47.296 59.137 1.00 18.37 129 GLN A O 1
ATOM 952 N N . SER A 1 152 ? 13.183 46.426 57.348 1.00 18.03 130 SER A N 1
ATOM 953 C CA . SER A 1 152 ? 14.381 47.247 57.564 1.00 17.99 130 SER A CA 1
ATOM 954 C C . SER A 1 152 ? 14.139 48.767 57.449 1.00 18.01 130 SER A C 1
ATOM 955 O O . SER A 1 152 ? 15.022 49.541 57.790 1.00 17.98 130 SER A O 1
ATOM 958 N N . LEU A 1 153 ? 12.945 49.174 57.016 1.00 17.67 131 LEU A N 1
ATOM 959 C CA . LEU A 1 153 ? 12.565 50.621 57.036 1.00 19.04 131 LEU A CA 1
ATOM 960 C C . LEU A 1 153 ? 12.127 51.115 58.417 1.00 18.29 131 LEU A C 1
ATOM 961 O O . LEU A 1 153 ? 12.047 52.329 58.660 1.00 19.11 131 LEU A O 1
ATOM 966 N N . ASN A 1 154 ? 11.821 50.184 59.307 1.00 17.60 132 ASN A N 1
ATOM 967 C CA . ASN A 1 154 ? 11.362 50.510 60.651 1.00 18.58 132 ASN A CA 1
ATOM 968 C C . ASN A 1 154 ? 12.600 50.811 61.511 1.00 18.64 132 ASN A C 1
ATOM 969 O O . ASN A 1 154 ? 13.541 50.032 61.530 1.00 18.30 132 ASN A O 1
ATOM 974 N N . PRO A 1 155 ? 12.604 51.950 62.209 1.00 19.47 133 PRO A N 1
ATOM 975 C CA . PRO A 1 155 ? 13.825 52.281 62.950 1.00 20.29 133 PRO A CA 1
ATOM 976 C C . PRO A 1 155 ? 14.178 51.370 64.130 1.00 19.81 133 PRO A C 1
ATOM 977 O O . PRO A 1 155 ? 15.306 51.462 64.628 1.00 19.81 133 PRO A O 1
ATOM 981 N N . VAL A 1 156 ? 13.261 50.501 64.565 1.00 20.21 134 VAL A N 1
ATOM 982 C CA . VAL A 1 156 ? 13.571 49.570 65.665 1.00 19.94 134 VAL A CA 1
ATOM 983 C C . VAL A 1 156 ? 13.968 48.170 65.194 1.00 19.69 134 VAL A C 1
ATOM 984 O O . VAL A 1 156 ? 14.311 47.354 66.028 1.00 18.30 134 VAL A O 1
ATOM 988 N N . TRP A 1 157 ? 13.944 47.922 63.873 1.00 19.38 135 TRP A N 1
ATOM 989 C CA . TRP A 1 157 ? 14.278 46.605 63.259 1.00 18.43 135 TRP A CA 1
ATOM 990 C C . TRP A 1 157 ? 15.540 45.956 63.833 1.00 19.31 135 TRP A C 1
ATOM 991 O O . TRP A 1 157 ? 15.478 44.825 64.332 1.00 19.44 135 TRP A O 1
ATOM 1002 N N . ASP A 1 158 ? 16.669 46.669 63.744 1.00 19.87 136 ASP A N 1
ATOM 1003 C CA . ASP A 1 158 ? 17.980 46.128 64.151 1.00 20.58 136 ASP A CA 1
ATOM 1004 C C . ASP A 1 158 ? 17.992 45.856 65.654 1.00 18.90 136 ASP A C 1
ATOM 1005 O O . ASP A 1 158 ? 18.422 44.797 66.067 1.00 18.42 136 ASP A O 1
ATOM 1010 N N . ALA A 1 159 ? 17.491 46.801 66.448 1.00 17.18 137 ALA A N 1
ATOM 1011 C CA . ALA A 1 159 ? 17.456 46.652 67.904 1.00 17.10 137 ALA A CA 1
ATOM 1012 C C . ALA A 1 159 ? 16.641 45.457 68.389 1.00 16.44 137 ALA A C 1
ATOM 1013 O O . ALA A 1 159 ? 17.080 44.693 69.274 1.00 16.18 137 ALA A O 1
ATOM 1015 N N . LEU A 1 160 ? 15.471 45.256 67.767 1.00 15.45 138 LEU A N 1
ATOM 1016 C CA . LEU A 1 160 ? 14.533 44.193 68.127 1.00 14.81 138 LEU A CA 1
ATOM 1017 C C . LEU A 1 160 ? 15.089 42.776 67.782 1.00 16.15 138 LEU A C 1
ATOM 1018 O O . LEU A 1 160 ? 14.884 41.797 68.526 1.00 15.37 138 LEU A O 1
ATOM 1023 N N . ARG A 1 161 ? 15.831 42.699 66.672 1.00 14.76 139 ARG A N 1
ATOM 1024 C CA . ARG A 1 161 ? 16.439 41.454 66.232 1.00 16.91 139 ARG A CA 1
ATOM 1025 C C . ARG A 1 161 ? 17.660 40.981 67.062 1.00 17.22 139 ARG A C 1
ATOM 1026 O O . ARG A 1 161 ? 18.044 39.790 67.012 1.00 18.83 139 ARG A O 1
ATOM 1034 N N . ASP A 1 162 ? 18.229 41.880 67.833 1.00 17.46 140 ASP A N 1
ATOM 1035 C CA . ASP A 1 162 ? 19.368 41.538 68.698 1.00 18.01 140 ASP A CA 1
ATOM 1036 C C . ASP A 1 162 ? 18.941 40.476 69.729 1.00 16.66 140 ASP A C 1
ATOM 1037 O O . ASP A 1 162 ? 17.780 40.503 70.221 1.00 16.06 140 ASP A O 1
ATOM 1042 N N . GLY A 1 163 ? 19.834 39.508 69.989 1.00 16.49 141 GLY A N 1
ATOM 1043 C CA . GLY A 1 163 ? 19.610 38.461 70.988 1.00 15.50 141 GLY A CA 1
ATOM 1044 C C . GLY A 1 163 ? 18.786 37.280 70.477 1.00 16.71 141 GLY A C 1
ATOM 1045 O O . GLY A 1 163 ? 18.451 36.372 71.219 1.00 15.98 141 GLY A O 1
ATOM 1046 N N . ILE A 1 164 ? 18.465 37.310 69.197 1.00 16.77 142 ILE A N 1
ATOM 1047 C CA . ILE A 1 164 ? 17.599 36.300 68.650 1.00 16.92 142 ILE A CA 1
ATOM 1048 C C . ILE A 1 164 ? 18.312 35.545 67.541 1.00 16.14 142 ILE A C 1
ATOM 1049 O O . ILE A 1 164 ? 18.983 36.173 66.723 1.00 17.55 142 ILE A O 1
ATOM 1054 N N . ILE A 1 165 ? 18.116 34.224 67.472 1.00 14.59 143 ILE A N 1
ATOM 1055 C CA . ILE A 1 165 ? 18.588 33.457 66.330 1.00 15.40 143 ILE A CA 1
ATOM 1056 C C . ILE A 1 165 ? 17.464 33.541 65.273 1.00 15.36 143 ILE A C 1
ATOM 1057 O O . ILE A 1 165 ? 16.410 32.929 65.441 1.00 14.93 143 ILE A O 1
ATOM 1062 N N . SER A 1 166 ? 17.693 34.364 64.249 1.00 15.94 144 SER A N 1
ATOM 1063 C CA . SER A 1 166 ? 16.708 34.623 63.206 1.00 15.63 144 SER A CA 1
ATOM 1064 C C . SER A 1 166 ? 16.967 33.635 62.082 1.00 16.57 144 SER A C 1
ATOM 1065 O O . SER A 1 166 ? 17.983 32.950 62.101 1.00 15.40 144 SER A O 1
ATOM 1068 N N . SER A 1 167 ? 16.061 33.545 61.096 1.00 15.01 145 SER A N 1
ATOM 1069 C CA . SER A 1 167 ? 16.245 32.567 60.040 1.00 15.96 145 SER A CA 1
ATOM 1070 C C . SER A 1 167 ? 17.469 32.752 59.137 1.00 16.51 145 SER A C 1
ATOM 1071 O O . SER A 1 167 ? 18.010 31.771 58.659 1.00 16.02 145 SER A O 1
ATOM 1074 N N . SER A 1 168 ? 17.928 33.980 58.952 1.00 17.26 146 SER A N 1
ATOM 1075 C CA . SER A 1 168 ? 19.174 34.274 58.232 1.00 18.85 146 SER A CA 1
ATOM 1076 C C . SER A 1 168 ? 20.443 33.843 59.000 1.00 19.57 146 SER A C 1
ATOM 1077 O O . SER A 1 168 ? 21.513 33.776 58.412 1.00 19.22 146 SER A O 1
ATOM 1080 N N . LYS A 1 169 ? 20.313 33.590 60.306 1.00 18.23 147 LYS A N 1
ATOM 1081 C CA . LYS A 1 169 ? 21.428 33.140 61.168 1.00 17.93 147 LYS A CA 1
ATOM 1082 C C . LYS A 1 169 ? 21.272 31.673 61.584 1.00 16.63 147 LYS A C 1
ATOM 1083 O O . LYS A 1 169 ? 22.130 31.128 62.272 1.00 16.41 147 LYS A O 1
ATOM 1089 N N . PHE A 1 170 ? 20.203 31.018 61.173 1.00 15.53 148 PHE A N 1
ATOM 1090 C CA . PHE A 1 170 ? 19.948 29.654 61.699 1.00 15.36 148 PHE A CA 1
ATOM 1091 C C . PHE A 1 170 ? 21.013 28.588 61.301 1.00 15.48 148 PHE A C 1
ATOM 1092 O O . PHE A 1 170 ? 21.461 27.788 62.135 1.00 15.54 148 PHE A O 1
ATOM 1100 N N . HIS A 1 171 ? 21.418 28.569 60.036 1.00 15.28 149 HIS A N 1
ATOM 1101 C CA . HIS A 1 171 ? 22.496 27.695 59.607 1.00 15.57 149 HIS A CA 1
ATOM 1102 C C . HIS A 1 171 ? 23.788 27.932 60.427 1.00 14.41 149 HIS A C 1
ATOM 1103 O O . HIS A 1 171 ? 24.390 26.961 60.911 1.00 14.27 149 HIS A O 1
ATOM 1110 N N . TRP A 1 172 ? 24.168 29.201 60.606 1.00 13.97 150 TRP A N 1
ATOM 1111 C CA . TRP A 1 172 ? 25.367 29.597 61.384 1.00 14.87 150 TRP A CA 1
ATOM 1112 C C . TRP A 1 172 ? 25.250 29.052 62.835 1.00 14.82 150 TRP A C 1
ATOM 1113 O O . TRP A 1 172 ? 26.214 28.457 63.369 1.00 13.88 150 TRP A O 1
ATOM 1124 N N . ALA A 1 173 ? 24.063 29.206 63.443 1.00 13.93 151 ALA A N 1
ATOM 1125 C CA . ALA A 1 173 ? 23.841 28.808 64.863 1.00 14.33 151 ALA A CA 1
ATOM 1126 C C . ALA A 1 173 ? 23.930 27.283 65.042 1.00 15.04 151 ALA A C 1
ATOM 1127 O O . ALA A 1 173 ? 24.261 26.785 66.122 1.00 14.30 151 ALA A O 1
ATOM 1129 N N . VAL A 1 174 ? 23.625 26.535 63.982 1.00 15.60 152 VAL A N 1
ATOM 1130 C CA . VAL A 1 174 ? 23.710 25.074 64.066 1.00 17.48 152 VAL A CA 1
ATOM 1131 C C . VAL A 1 174 ? 25.098 24.550 63.634 1.00 17.20 152 VAL A C 1
ATOM 1132 O O . VAL A 1 174 ? 25.698 23.701 64.307 1.00 18.12 152 VAL A O 1
ATOM 1136 N N . LYS A 1 175 ? 25.596 25.035 62.496 1.00 17.14 153 LYS A N 1
ATOM 1137 C CA . LYS A 1 175 ? 26.704 24.367 61.815 1.00 18.45 153 LYS A CA 1
ATOM 1138 C C . LYS A 1 175 ? 28.024 25.093 61.979 1.00 17.75 153 LYS A C 1
ATOM 1139 O O . LYS A 1 175 ? 29.076 24.561 61.639 1.00 17.47 153 LYS A O 1
ATOM 1145 N N . GLN A 1 176 ? 27.976 26.336 62.438 1.00 17.91 154 GLN A N 1
ATOM 1146 C CA . GLN A 1 176 ? 29.181 27.145 62.387 1.00 18.15 154 GLN A CA 1
ATOM 1147 C C . GLN A 1 176 ? 29.592 27.669 63.763 1.00 17.50 154 GLN A C 1
ATOM 1148 O O . GLN A 1 176 ? 30.675 27.308 64.254 1.00 15.56 154 GLN A O 1
ATOM 1154 N N . GLN A 1 177 ? 28.749 28.518 64.372 1.00 16.15 155 GLN A N 1
ATOM 1155 C CA . GLN A 1 177 ? 28.973 28.998 65.752 1.00 16.68 155 GLN A CA 1
ATOM 1156 C C . GLN A 1 177 ? 30.282 29.801 65.926 1.00 16.82 155 GLN A C 1
ATOM 1157 O O . GLN A 1 177 ? 30.842 29.904 67.030 1.00 17.99 155 GLN A O 1
ATOM 1163 N N . ASN A 1 178 ? 30.763 30.384 64.832 1.00 16.66 156 ASN A N 1
ATOM 1164 C CA . ASN A 1 178 ? 32.049 31.077 64.854 1.00 17.76 156 ASN A CA 1
ATOM 1165 C C . ASN A 1 178 ? 31.765 32.572 64.912 1.00 18.15 156 ASN A C 1
ATOM 1166 O O . ASN A 1 178 ? 30.592 32.977 65.038 1.00 15.63 156 ASN A O 1
ATOM 1171 N N . THR A 1 179 ? 32.818 33.400 64.857 1.00 18.09 157 THR A N 1
ATOM 1172 C CA . THR A 1 179 ? 32.621 34.869 64.949 1.00 19.63 157 THR A CA 1
ATOM 1173 C C . THR A 1 179 ? 32.177 35.576 63.655 1.00 20.26 157 THR A C 1
ATOM 1174 O O . THR A 1 179 ? 32.205 36.807 63.593 1.00 21.02 157 THR A O 1
ATOM 1178 N N . SER A 1 180 ? 31.753 34.822 62.643 1.00 21.36 158 SER A N 1
ATOM 1179 C CA . SER A 1 180 ? 31.164 35.390 61.412 1.00 21.75 158 SER A CA 1
ATOM 1180 C C . SER A 1 180 ? 29.845 36.126 61.634 1.00 21.30 158 SER A C 1
ATOM 1181 O O . SER A 1 180 ? 29.440 36.910 60.787 1.00 20.04 158 SER A O 1
ATOM 1184 N N . LYS A 1 181 ? 29.147 35.793 62.722 1.00 20.45 159 LYS A N 1
ATOM 1185 C CA . LYS A 1 181 ? 27.878 36.413 63.126 1.00 19.98 159 LYS A CA 1
ATOM 1186 C C . LYS A 1 181 ? 27.926 36.424 64.644 1.00 20.07 159 LYS A C 1
ATOM 1187 O O . LYS A 1 181 ? 28.886 35.912 65.228 1.00 20.95 159 LYS A O 1
ATOM 1193 N N . LYS A 1 182 ? 26.945 37.073 65.264 1.00 20.77 160 LYS A N 1
ATOM 1194 C CA . LYS A 1 182 ? 26.809 37.194 66.730 1.00 20.83 160 LYS A CA 1
ATOM 1195 C C . LYS A 1 182 ? 25.319 37.034 67.015 1.00 19.80 160 LYS A C 1
ATOM 1196 O O . LYS A 1 182 ? 24.500 37.420 66.186 1.00 19.31 160 LYS A O 1
ATOM 1202 N N . ILE A 1 183 ? 24.957 36.412 68.142 1.00 18.49 161 ILE A N 1
ATOM 1203 C CA . ILE A 1 183 ? 23.554 36.449 68.636 1.00 18.61 161 ILE A CA 1
ATOM 1204 C C . ILE A 1 183 ? 23.372 37.797 69.348 1.00 18.06 161 ILE A C 1
ATOM 1205 O O . ILE A 1 183 ? 22.429 38.503 69.080 1.00 18.11 161 ILE A O 1
ATOM 1210 N N . PHE A 1 184 ? 24.340 38.161 70.196 1.00 19.47 162 PHE A N 1
ATOM 1211 C CA . PHE A 1 184 ? 24.255 39.345 71.035 1.00 20.49 162 PHE A CA 1
ATOM 1212 C C . PHE A 1 184 ? 25.279 40.391 70.614 1.00 23.11 162 PHE A C 1
ATOM 1213 O O . PHE A 1 184 ? 26.439 40.043 70.371 1.00 22.99 162 PHE A O 1
ATOM 1221 N N . SER A 1 185 ? 24.860 41.663 70.573 1.00 24.94 163 SER A N 1
ATOM 1222 C CA . SER A 1 185 ? 25.752 42.843 70.450 1.00 28.26 163 SER A CA 1
ATOM 1223 C C . SER A 1 185 ? 25.771 43.661 71.752 1.00 28.96 163 SER A C 1
ATOM 1224 O O . SER A 1 185 ? 25.075 44.652 71.842 1.00 29.54 163 SER A O 1
ATOM 1227 N N . PRO A 1 186 ? 26.574 43.255 72.763 1.00 30.31 164 PRO A N 1
ATOM 1228 C CA . PRO A 1 186 ? 26.388 43.837 74.099 1.00 30.74 164 PRO A CA 1
ATOM 1229 C C . PRO A 1 186 ? 27.320 45.009 74.417 1.00 31.33 164 PRO A C 1
ATOM 1233 N N . GLY A 1 202 ? 18.811 44.416 44.981 1.00 26.62 180 GLY A N 1
ATOM 1234 C CA . GLY A 1 202 ? 18.808 43.833 46.339 1.00 25.95 180 GLY A CA 1
ATOM 1235 C C . GLY A 1 202 ? 17.424 43.721 46.971 1.00 25.51 180 GLY A C 1
ATOM 1236 O O . GLY A 1 202 ? 16.704 42.756 46.732 1.00 24.89 180 GLY A O 1
ATOM 1237 N N . LEU A 1 203 ? 17.053 44.711 47.782 1.00 25.25 181 LEU A N 1
ATOM 1238 C CA . LEU A 1 203 ? 15.667 44.839 48.244 1.00 24.94 181 LEU A CA 1
ATOM 1239 C C . LEU A 1 203 ? 14.721 45.267 47.113 1.00 23.31 181 LEU A C 1
ATOM 1240 O O . LEU A 1 203 ? 13.568 44.836 47.078 1.00 22.28 181 LEU A O 1
ATOM 1245 N N . ARG A 1 204 ? 15.208 46.097 46.192 1.00 21.79 182 ARG A N 1
ATOM 1246 C CA . ARG A 1 204 ? 14.437 46.466 45.018 1.00 21.34 182 ARG A CA 1
ATOM 1247 C C . ARG A 1 204 ? 14.021 45.207 44.232 1.00 21.47 182 ARG A C 1
ATOM 1248 O O . ARG A 1 204 ? 12.835 45.004 43.973 1.00 20.40 182 ARG A O 1
ATOM 1250 N N . CYS A 1 205 ? 14.997 44.358 43.891 1.00 21.49 183 CYS A N 1
ATOM 1251 C CA . CYS A 1 205 ? 14.723 43.125 43.165 1.00 22.46 183 CYS A CA 1
ATOM 1252 C C . CYS A 1 205 ? 13.810 42.148 43.928 1.00 23.07 183 CYS A C 1
ATOM 1253 O O . CYS A 1 205 ? 12.923 41.543 43.323 1.00 20.81 183 CYS A O 1
ATOM 1256 N N . GLU A 1 206 ? 14.015 42.000 45.244 1.00 23.51 184 GLU A N 1
ATOM 1257 C CA . GLU A 1 206 ? 13.106 41.183 46.045 1.00 25.11 184 GLU A CA 1
ATOM 1258 C C . GLU A 1 206 ? 11.665 41.627 45.931 1.00 24.29 184 GLU A C 1
ATOM 1259 O O . GLU A 1 206 ? 10.779 40.783 45.825 1.00 22.75 184 GLU A O 1
ATOM 1265 N N . GLU A 1 207 ? 11.434 42.944 45.909 1.00 24.70 185 GLU A N 1
ATOM 1266 C CA . GLU A 1 207 ? 10.077 43.473 45.768 1.00 25.08 185 GLU A CA 1
ATOM 1267 C C . GLU A 1 207 ? 9.472 43.109 44.418 1.00 24.12 185 GLU A C 1
ATOM 1268 O O . GLU A 1 207 ? 8.250 42.892 44.319 1.00 22.79 185 GLU A O 1
ATOM 1274 N N . VAL A 1 208 ? 10.317 43.056 43.378 1.00 21.75 186 VAL A N 1
ATOM 1275 C CA . VAL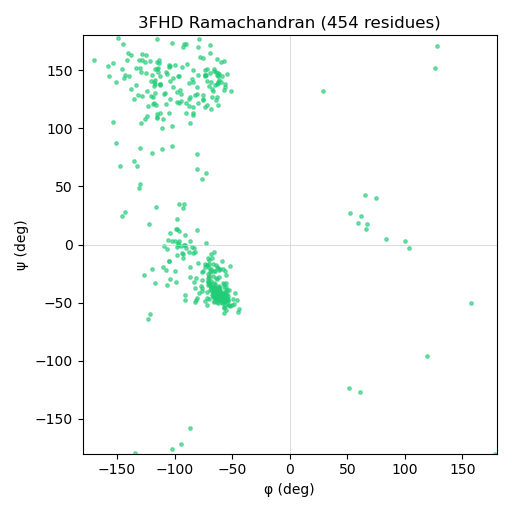 A 1 208 ? 9.830 42.668 42.061 1.00 19.72 186 VAL A CA 1
ATOM 1276 C C . VAL A 1 208 ? 9.355 41.222 42.084 1.00 19.29 186 VAL A C 1
ATOM 1277 O O . VAL A 1 208 ? 8.274 40.908 41.546 1.00 16.62 186 VAL A O 1
ATOM 1281 N N . VAL A 1 209 ? 10.153 40.338 42.693 1.00 18.15 187 VAL A N 1
ATOM 1282 C CA . VAL A 1 209 ? 9.728 38.950 42.800 1.00 18.58 187 VAL A CA 1
ATOM 1283 C C . VAL A 1 209 ? 8.405 38.805 43.588 1.00 18.86 187 VAL A C 1
ATOM 1284 O O . VAL A 1 209 ? 7.546 38.010 43.189 1.00 19.18 187 VAL A O 1
ATOM 1288 N N . LYS A 1 210 ? 8.241 39.550 44.683 1.00 19.65 188 LYS A N 1
ATOM 1289 C CA . LYS A 1 210 ? 6.952 39.535 45.427 1.00 21.09 188 LYS A CA 1
ATOM 1290 C C . LYS A 1 210 ? 5.796 39.864 44.513 1.00 20.28 188 LYS A C 1
ATOM 1291 O O . LYS A 1 210 ? 4.768 39.175 44.542 1.00 19.72 188 LYS A O 1
ATOM 1297 N N . THR A 1 211 ? 5.950 40.927 43.719 1.00 20.54 189 THR A N 1
ATOM 1298 C CA . THR A 1 211 ? 4.913 41.304 42.727 1.00 21.56 189 THR A CA 1
ATOM 1299 C C . THR A 1 211 ? 4.571 40.190 41.730 1.00 20.57 189 THR A C 1
ATOM 1300 O O . THR A 1 211 ? 3.390 39.990 41.403 1.00 20.75 189 THR A O 1
ATOM 1304 N N . LEU A 1 212 ? 5.593 39.493 41.237 1.00 19.93 190 LEU A N 1
ATOM 1305 C CA . LEU A 1 212 ? 5.410 38.317 40.372 1.00 19.95 190 LEU A CA 1
ATOM 1306 C C . LEU A 1 212 ? 4.608 37.190 41.026 1.00 20.18 190 LEU A C 1
ATOM 1307 O O . LEU A 1 212 ? 3.695 36.629 40.395 1.00 20.10 190 LEU A O 1
ATOM 1312 N N . LEU A 1 213 ? 4.948 36.855 42.271 1.00 19.44 191 LEU A N 1
ATOM 1313 C CA . LEU A 1 213 ? 4.235 35.825 43.028 1.00 19.60 191 LEU A CA 1
ATOM 1314 C C . LEU A 1 213 ? 2.773 36.223 43.235 1.00 20.47 191 LEU A C 1
ATOM 1315 O O . LEU A 1 213 ? 1.849 35.456 42.939 1.00 19.44 191 LEU A O 1
ATOM 1320 N N . ALA A 1 214 ? 2.573 37.449 43.718 1.00 21.03 192 ALA A N 1
ATOM 1321 C CA . ALA A 1 214 ? 1.241 37.972 44.029 1.00 21.97 192 ALA A CA 1
ATOM 1322 C C . ALA A 1 214 ? 0.327 38.081 42.790 1.00 22.43 192 ALA A C 1
ATOM 1323 O O . ALA A 1 214 ? -0.827 37.610 42.791 1.00 22.48 192 ALA A O 1
ATOM 1325 N N . THR A 1 215 ? 0.863 38.684 41.730 1.00 22.81 193 THR A N 1
ATOM 1326 C CA . THR A 1 215 ? 0.120 38.977 40.506 1.00 23.36 193 THR A CA 1
ATOM 1327 C C . THR A 1 215 ? -0.002 37.801 39.523 1.00 23.18 193 THR A C 1
ATOM 1328 O O . THR A 1 215 ? -1.049 37.632 38.852 1.00 23.34 193 THR A O 1
ATOM 1332 N N . LEU A 1 216 ? 1.050 36.999 39.399 1.00 22.88 194 LEU A N 1
ATOM 1333 C CA . LEU A 1 216 ? 1.062 35.969 38.355 1.00 23.14 194 LEU A CA 1
ATOM 1334 C C . LEU A 1 216 ? 0.821 34.559 38.844 1.00 23.38 194 LEU A C 1
ATOM 1335 O O . LEU A 1 216 ? 0.274 33.741 38.104 1.00 23.49 194 LEU A O 1
ATOM 1340 N N . LEU A 1 217 ? 1.210 34.266 40.079 1.00 23.57 195 LEU A N 1
ATOM 1341 C CA . LEU A 1 217 ? 1.013 32.924 40.653 1.00 24.46 195 LEU A CA 1
ATOM 1342 C C . LEU A 1 217 ? -0.206 32.843 41.554 1.00 24.78 195 LEU A C 1
ATOM 1343 O O . LEU A 1 217 ? -0.820 31.796 41.657 1.00 24.85 195 LEU A O 1
ATOM 1348 N N . HIS A 1 218 ? -0.539 33.935 42.233 1.00 25.29 196 HIS A N 1
ATOM 1349 C CA . HIS A 1 218 ? -1.647 33.892 43.187 1.00 26.12 196 HIS A CA 1
ATOM 1350 C C . HIS A 1 218 ? -2.637 35.049 42.973 1.00 26.88 196 HIS A C 1
ATOM 1351 O O . HIS A 1 218 ? -2.974 35.771 43.910 1.00 26.38 196 HIS A O 1
ATOM 1358 N N . PRO A 1 219 ? -3.119 35.218 41.728 1.00 27.49 197 PRO A N 1
ATOM 1359 C CA . PRO A 1 219 ? -3.933 36.398 41.435 1.00 29.16 197 PRO A CA 1
ATOM 1360 C C . PRO A 1 219 ? -5.318 36.319 42.092 1.00 30.79 197 PRO A C 1
ATOM 1361 O O . PRO A 1 219 ? -5.916 37.352 42.379 1.00 30.73 197 PRO A O 1
ATOM 1365 N N . ASP A 1 220 ? -5.776 35.092 42.342 1.00 32.94 198 ASP A N 1
ATOM 1366 C CA . ASP A 1 220 ? -7.124 34.795 42.834 1.00 35.34 198 ASP A CA 1
ATOM 1367 C C . ASP A 1 220 ? -7.171 34.563 44.336 1.00 36.31 198 ASP A C 1
ATOM 1368 O O . ASP A 1 220 ? -8.160 34.048 44.860 1.00 36.72 198 ASP A O 1
ATOM 1373 N N . GLU A 1 221 ? -6.100 34.922 45.030 1.00 37.74 199 GLU A N 1
ATOM 1374 C CA . GLU A 1 221 ? -5.998 34.593 46.449 1.00 38.81 199 GLU A CA 1
ATOM 1375 C C . GLU A 1 221 ? -5.670 35.789 47.311 1.00 38.93 199 GLU A C 1
ATOM 1376 O O . GLU A 1 221 ? -5.152 36.804 46.827 1.00 39.75 199 GLU A O 1
ATOM 1382 N N . THR A 1 222 ? -5.989 35.667 48.592 1.00 38.69 200 THR A N 1
ATOM 1383 C CA . THR A 1 222 ? -5.561 36.652 49.577 1.00 38.53 200 THR A CA 1
ATOM 1384 C C . THR A 1 222 ? -4.094 36.366 49.947 1.00 38.12 200 THR A C 1
ATOM 1385 O O . THR A 1 222 ? -3.752 35.255 50.361 1.00 38.43 200 THR A O 1
ATOM 1389 N N . ASN A 1 223 ? -3.236 37.362 49.731 1.00 37.02 201 ASN A N 1
ATOM 1390 C CA . ASN A 1 223 ? -1.798 37.231 49.983 1.00 36.37 201 ASN A CA 1
ATOM 1391 C C . ASN A 1 223 ? -1.290 38.327 50.897 1.00 36.00 201 ASN A C 1
ATOM 1392 O O . ASN A 1 223 ? -1.869 39.417 50.985 1.00 35.87 201 ASN A O 1
ATOM 1397 N N . CYS A 1 224 ? -0.174 38.052 51.556 1.00 35.81 202 CYS A N 1
ATOM 1398 C CA . CYS A 1 224 ? 0.465 39.073 52.334 1.00 35.00 202 CYS A CA 1
ATOM 1399 C C . CYS A 1 224 ? 1.847 39.311 51.762 1.00 34.69 202 CYS A C 1
ATOM 1400 O O . CYS A 1 224 ? 2.645 38.362 51.590 1.00 34.44 202 CYS A O 1
ATOM 1403 N N . LEU A 1 225 ? 2.101 40.585 51.466 1.00 33.59 203 LEU A N 1
ATOM 1404 C CA . LEU A 1 225 ? 3.360 41.034 50.923 1.00 32.72 203 LEU A CA 1
ATOM 1405 C C . LEU A 1 225 ? 4.274 41.636 51.988 1.00 31.41 203 LEU A C 1
ATOM 1406 O O . LEU A 1 225 ? 5.474 41.673 51.776 1.00 31.35 203 LEU A O 1
ATOM 1408 N N . ASP A 1 226 ? 3.711 42.115 53.104 1.00 29.68 204 ASP A N 1
ATOM 1409 C CA . ASP A 1 226 ? 4.530 42.750 54.155 1.00 28.24 204 ASP A CA 1
ATOM 1410 C C . ASP A 1 226 ? 4.340 42.131 55.562 1.00 25.71 204 ASP A C 1
ATOM 1411 O O . ASP A 1 226 ? 3.315 42.321 56.205 1.00 24.93 204 ASP A O 1
ATOM 1416 N N . TYR A 1 227 ? 5.359 41.403 56.004 1.00 24.65 205 TYR A N 1
ATOM 1417 C CA . TYR A 1 227 ? 5.419 40.720 57.308 1.00 22.65 205 TYR A CA 1
ATOM 1418 C C . TYR A 1 227 ? 6.481 41.366 58.174 1.00 21.73 205 TYR A C 1
ATOM 1419 O O . TYR A 1 227 ? 7.580 41.589 57.691 1.00 20.15 205 TYR A O 1
ATOM 1428 N N . GLY A 1 228 ? 6.169 41.555 59.458 1.00 19.50 206 GLY A N 1
ATOM 1429 C CA . GLY A 1 228 ? 7.128 42.065 60.424 1.00 18.67 206 GLY A CA 1
ATOM 1430 C C . GLY A 1 228 ? 7.956 40.927 61.019 1.00 18.58 206 GLY A C 1
ATOM 1431 O O . GLY A 1 228 ? 8.102 39.855 60.426 1.00 18.39 206 GLY A O 1
ATOM 1432 N N . PHE A 1 229 ? 8.515 41.175 62.194 1.00 16.72 207 PHE A N 1
ATOM 1433 C CA . PHE A 1 229 ? 9.358 40.193 62.817 1.00 15.59 207 PHE A CA 1
ATOM 1434 C C . PHE A 1 229 ? 8.540 39.355 63.830 1.00 14.80 207 PHE A C 1
ATOM 1435 O O . PHE A 1 229 ? 7.939 39.902 64.742 1.00 14.60 207 PHE A O 1
ATOM 1443 N N . MET A 1 230 ? 8.515 38.046 63.619 1.00 14.60 208 MET A N 1
ATOM 1444 C CA . MET A 1 230 ? 7.739 37.128 64.433 1.00 15.42 208 MET A CA 1
ATOM 1445 C C . MET A 1 230 ? 8.655 36.406 65.403 1.00 14.91 208 MET A C 1
ATOM 1446 O O . MET A 1 230 ? 9.317 35.443 65.004 1.00 14.05 208 MET A O 1
ATOM 1451 N N . GLN A 1 231 ? 8.660 36.844 66.665 1.00 13.86 209 GLN A N 1
ATOM 1452 C CA . GLN A 1 231 ? 9.417 36.178 67.720 1.00 15.03 209 GLN A CA 1
ATOM 1453 C C . GLN A 1 231 ? 8.668 34.855 68.076 1.00 15.93 209 GLN A C 1
ATOM 1454 O O . GLN A 1 231 ? 7.423 34.785 67.939 1.00 15.55 209 GLN A O 1
ATOM 1460 N N . SER A 1 232 ? 9.386 33.827 68.514 1.00 15.21 210 SER A N 1
ATOM 1461 C CA . SER A 1 232 ? 8.759 32.645 69.115 1.00 16.28 210 SER A CA 1
ATOM 1462 C C . SER A 1 232 ? 8.116 32.956 70.478 1.00 16.75 210 SER A C 1
ATOM 1463 O O . SER A 1 232 ? 8.815 33.291 71.432 1.00 16.82 210 SER A O 1
ATOM 1466 N N . PRO A 1 233 ? 6.773 32.809 70.602 1.00 17.40 211 PRO A N 1
ATOM 1467 C CA . PRO A 1 233 ? 6.168 33.061 71.925 1.00 18.23 211 PRO A CA 1
ATOM 1468 C C . PRO A 1 233 ? 6.477 31.970 72.947 1.00 19.10 211 PRO A C 1
ATOM 1469 O O . PRO A 1 233 ? 6.307 32.190 74.147 1.00 20.42 211 PRO A O 1
ATOM 1473 N N . GLN A 1 234 ? 6.913 30.800 72.492 1.00 18.46 212 GLN A N 1
ATOM 1474 C CA . GLN A 1 234 ? 7.122 29.691 73.409 1.00 19.97 212 GLN A CA 1
ATOM 1475 C C . GLN A 1 234 ? 8.512 29.710 74.041 1.00 18.45 212 GLN A C 1
ATOM 1476 O O . GLN A 1 234 ? 8.660 29.280 75.167 1.00 18.09 212 GLN A O 1
ATOM 1482 N N . ASN A 1 235 ? 9.499 30.280 73.341 1.00 16.97 213 ASN A N 1
ATOM 1483 C CA . ASN A 1 235 ? 10.879 30.342 73.898 1.00 17.13 213 ASN A CA 1
ATOM 1484 C C . ASN A 1 235 ? 11.549 31.720 73.947 1.00 16.29 213 ASN A C 1
ATOM 1485 O O . ASN A 1 235 ? 12.433 31.960 74.783 1.00 15.80 213 ASN A O 1
ATOM 1490 N N . GLY A 1 236 ? 11.145 32.621 73.061 1.00 14.41 214 GLY A N 1
ATOM 1491 C CA . GLY A 1 236 ? 11.766 33.940 72.974 1.00 14.93 214 GLY A CA 1
ATOM 1492 C C . GLY A 1 236 ? 13.230 33.980 72.505 1.00 14.76 214 GLY A C 1
ATOM 1493 O O . GLY A 1 236 ? 13.863 35.019 72.611 1.00 15.28 214 GLY A O 1
ATOM 1494 N N . ILE A 1 237 ? 13.753 32.875 71.956 1.00 15.16 215 ILE A N 1
ATOM 1495 C CA . ILE A 1 237 ? 15.153 32.835 71.452 1.00 15.82 215 ILE A CA 1
ATOM 1496 C C . ILE A 1 237 ? 15.250 32.751 69.931 1.00 14.95 215 ILE A C 1
ATOM 1497 O O . ILE A 1 237 ? 16.285 33.084 69.343 1.00 14.38 215 ILE A O 1
ATOM 1502 N N . PHE A 1 238 ? 14.155 32.329 69.297 1.00 14.49 216 PHE A N 1
ATOM 1503 C CA . PHE A 1 238 ? 14.082 32.253 67.835 1.00 15.80 216 PHE A CA 1
ATOM 1504 C C . PHE A 1 238 ? 13.067 33.274 67.278 1.00 16.28 216 PHE A C 1
ATOM 1505 O O . PHE A 1 238 ? 12.131 33.689 67.961 1.00 16.40 216 PHE A O 1
ATOM 1513 N N . GLY A 1 239 ? 13.263 33.655 66.013 1.00 15.56 217 GLY A N 1
ATOM 1514 C CA . GLY A 1 239 ? 12.308 34.508 65.322 1.00 15.24 217 GLY A CA 1
ATOM 1515 C C . GLY A 1 239 ? 12.633 34.595 63.842 1.00 15.15 217 GLY A C 1
ATOM 1516 O O . GLY A 1 239 ? 13.779 34.352 63.427 1.00 15.59 217 GLY A O 1
ATOM 1517 N N . VAL A 1 240 ? 11.638 34.956 63.044 1.00 14.68 218 VAL A N 1
ATOM 1518 C CA . VAL A 1 240 ? 11.792 35.105 61.610 1.00 15.66 218 VAL A CA 1
ATOM 1519 C C . VAL A 1 240 ? 10.995 36.314 61.078 1.00 16.14 218 VAL A C 1
ATOM 1520 O O . VAL A 1 240 ? 10.031 36.802 61.725 1.00 15.06 218 VAL A O 1
ATOM 1524 N N . SER A 1 241 ? 11.390 36.809 59.909 1.00 16.24 219 SER A N 1
ATOM 1525 C CA . SER A 1 241 ? 10.419 37.578 59.126 1.00 19.42 219 SER A CA 1
ATOM 1526 C C . SER A 1 241 ? 10.213 36.773 57.830 1.00 20.87 219 SER A C 1
ATOM 1527 O O . SER A 1 241 ? 11.109 36.020 57.405 1.00 23.50 219 SER A O 1
ATOM 1530 N N . LEU A 1 242 ? 9.039 36.878 57.230 1.00 20.25 220 LEU A N 1
ATOM 1531 C CA . LEU A 1 242 ? 8.791 36.175 56.005 1.00 19.73 220 LEU A CA 1
ATOM 1532 C C . LEU A 1 242 ? 8.812 37.139 54.827 1.00 18.91 220 LEU A C 1
ATOM 1533 O O . LEU A 1 242 ? 8.489 38.308 54.989 1.00 19.09 220 LEU A O 1
ATOM 1538 N N . ASP A 1 243 ? 9.156 36.640 53.648 1.00 19.05 221 ASP A N 1
ATOM 1539 C CA . ASP A 1 243 ? 9.133 37.515 52.463 1.00 18.03 221 ASP A CA 1
ATOM 1540 C C . ASP A 1 243 ? 7.710 37.624 51.904 1.00 18.20 221 ASP A C 1
ATOM 1541 O O . ASP A 1 243 ? 7.250 38.726 51.617 1.00 19.23 221 ASP A O 1
ATOM 1546 N N . PHE A 1 244 ? 7.041 36.491 51.710 1.00 16.82 222 PHE A N 1
ATOM 1547 C CA . PHE A 1 244 ? 5.719 36.453 51.056 1.00 16.81 222 PHE A CA 1
ATOM 1548 C C . PHE A 1 244 ? 4.944 35.207 51.456 1.00 17.33 222 PHE A C 1
ATOM 1549 O O . PHE A 1 244 ? 5.544 34.150 51.609 1.00 16.75 222 PHE A O 1
ATOM 1557 N N . ALA A 1 245 ? 3.610 35.316 51.581 1.00 17.59 223 ALA A N 1
ATOM 1558 C CA . ALA A 1 245 ? 2.764 34.146 51.795 1.00 19.46 223 ALA A CA 1
ATOM 1559 C C . ALA A 1 245 ? 1.447 34.297 51.063 1.00 20.24 223 ALA A C 1
ATOM 1560 O O . ALA A 1 245 ? 0.883 35.409 50.957 1.00 20.07 223 ALA A O 1
ATOM 1562 N N . ALA A 1 246 ? 0.968 33.178 50.548 1.00 21.80 224 ALA A N 1
ATOM 1563 C CA . ALA A 1 246 ? -0.351 33.130 49.914 1.00 23.63 224 ALA A CA 1
ATOM 1564 C C . ALA A 1 246 ? -1.323 32.384 50.841 1.00 25.74 224 ALA A C 1
ATOM 1565 O O . ALA A 1 246 ? -0.916 31.470 51.570 1.00 25.33 224 ALA A O 1
ATOM 1567 N N . ASN A 1 247 ? -2.597 32.788 50.842 1.00 28.87 225 ASN A N 1
ATOM 1568 C CA . ASN A 1 247 ? -3.601 32.324 51.859 1.00 31.22 225 ASN A CA 1
ATOM 1569 C C . ASN A 1 247 ? -3.342 32.751 53.316 1.00 32.48 225 ASN A C 1
ATOM 1570 O O . ASN A 1 247 ? -3.459 31.942 54.244 1.00 33.32 225 ASN A O 1
ATOM 1575 N N . VAL A 1 248 ? -2.950 34.003 53.522 1.00 34.28 226 VAL A N 1
ATOM 1576 C CA . VAL A 1 248 ? -2.676 34.525 54.865 1.00 35.29 226 VAL A CA 1
ATOM 1577 C C . VAL A 1 248 ? -3.371 35.864 54.934 1.00 36.90 226 VAL A C 1
ATOM 1578 O O . VAL A 1 248 ? -3.326 36.637 53.975 1.00 37.39 226 VAL A O 1
ATOM 1582 N N . LYS A 1 249 ? -4.023 36.121 56.069 1.00 37.93 227 LYS A N 1
ATOM 1583 C CA . LYS A 1 249 ? -4.895 37.288 56.244 1.00 38.66 227 LYS A CA 1
ATOM 1584 C C . LYS A 1 249 ? -4.756 37.930 57.631 1.00 38.73 227 LYS A C 1
ATOM 1585 O O . LYS A 1 249 ? -4.174 37.346 58.540 1.00 38.14 227 LYS A O 1
ATOM 1591 N N . THR A 1 250 ? -5.266 39.158 57.742 1.00 39.57 228 THR A N 1
ATOM 1592 C CA . THR A 1 250 ? -5.490 39.859 59.008 1.00 40.05 228 THR A CA 1
ATOM 1593 C C . THR A 1 250 ? -6.846 39.399 59.548 1.00 39.87 228 THR A C 1
ATOM 1594 O O . THR A 1 250 ? -7.795 39.234 58.780 1.00 39.95 228 THR A O 1
ATOM 1598 N N . ASP A 1 251 ? -6.931 39.189 60.862 1.00 39.70 229 ASP A N 1
ATOM 1599 C CA . ASP A 1 251 ? -8.178 38.761 61.500 1.00 39.19 229 ASP A CA 1
ATOM 1600 C C . ASP A 1 251 ? -8.982 39.949 62.040 1.00 39.68 229 ASP A C 1
ATOM 1601 O O . ASP A 1 251 ? -8.640 41.098 61.766 1.00 38.75 229 ASP A O 1
ATOM 1606 N N . THR A 1 252 ? -10.049 39.676 62.797 1.00 40.82 230 THR A N 1
ATOM 1607 C CA . THR A 1 252 ? -10.949 40.745 63.286 1.00 42.13 230 THR A CA 1
ATOM 1608 C C . THR A 1 252 ? -10.213 41.944 63.937 1.00 43.47 230 THR A C 1
ATOM 1609 O O . THR A 1 252 ? -10.437 43.108 63.550 1.00 43.80 230 THR A O 1
ATOM 1613 N N . GLU A 1 253 ? -9.320 41.642 64.886 1.00 44.73 231 GLU A N 1
ATOM 1614 C CA . GLU A 1 253 ? -8.519 42.659 65.578 1.00 45.62 231 GLU A CA 1
ATOM 1615 C C . GLU A 1 253 ? -7.193 42.097 66.098 1.00 46.08 231 GLU A C 1
ATOM 1616 O O . GLU A 1 253 ? -7.181 41.331 67.067 1.00 46.77 231 GLU A O 1
ATOM 1618 N N . GLY A 1 254 ? -6.076 42.414 65.443 1.00 45.81 232 GLY A N 1
ATOM 1619 C CA . GLY A 1 254 ? -6.012 42.962 64.080 1.00 45.34 232 GLY A CA 1
ATOM 1620 C C . GLY A 1 254 ? -4.776 42.305 63.470 1.00 44.89 232 GLY A C 1
ATOM 1621 O O . GLY A 1 254 ? -4.132 42.849 62.562 1.00 45.37 232 GLY A O 1
ATOM 1622 N N . ARG A 1 255 ? -4.485 41.108 63.988 1.00 44.07 233 ARG A N 1
ATOM 1623 C CA . ARG A 1 255 ? -3.257 40.344 63.771 1.00 43.11 233 ARG A CA 1
ATOM 1624 C C . ARG A 1 255 ? -3.358 39.376 62.581 1.00 42.33 233 ARG A C 1
ATOM 1625 O O . ARG A 1 255 ? -4.446 39.189 62.004 1.00 41.88 233 ARG A O 1
ATOM 1627 N N . LEU A 1 256 ? -2.226 38.754 62.230 1.00 40.82 234 LEU A N 1
ATOM 1628 C CA . LEU A 1 256 ? -2.163 37.795 61.110 1.00 39.53 234 LEU A CA 1
ATOM 1629 C C . LEU A 1 256 ? -2.797 36.451 61.412 1.00 38.40 234 LEU A C 1
ATOM 1630 O O . LEU A 1 256 ? -2.727 35.953 62.544 1.00 38.01 234 LEU A O 1
ATOM 1635 N N . GLN A 1 257 ? -3.413 35.887 60.375 1.00 37.08 235 GLN A N 1
ATOM 1636 C CA . GLN A 1 257 ? -3.979 34.547 60.393 1.00 36.47 235 GLN A CA 1
ATOM 1637 C C . GLN A 1 257 ? -3.356 33.754 59.247 1.00 35.15 235 GLN A C 1
ATOM 1638 O O . GLN A 1 257 ? -3.624 34.024 58.068 1.00 34.70 235 GLN A O 1
ATOM 1644 N N . PHE A 1 258 ? -2.526 32.780 59.609 1.00 33.83 236 PHE A N 1
ATOM 1645 C CA . PHE A 1 258 ? -2.023 31.790 58.680 1.00 32.70 236 PHE A CA 1
ATOM 1646 C C . PHE A 1 258 ? -3.049 30.646 58.518 1.00 32.82 236 PHE A C 1
ATOM 1647 O O . PHE A 1 258 ? -3.393 29.960 59.488 1.00 33.34 236 PHE A O 1
ATOM 1655 N N . ASP A 1 259 ? -3.554 30.446 57.305 1.00 32.42 237 ASP A N 1
ATOM 1656 C CA . ASP A 1 259 ? -4.359 29.259 57.006 1.00 31.92 237 ASP A CA 1
ATOM 1657 C C . ASP A 1 259 ? -3.477 28.016 57.213 1.00 31.31 237 ASP A C 1
ATOM 1658 O O . ASP A 1 259 ? -2.300 28.027 56.823 1.00 29.30 237 ASP A O 1
ATOM 1663 N N . PRO A 1 260 ? -4.036 26.942 57.819 1.00 30.80 238 PRO A N 1
ATOM 1664 C CA . PRO A 1 260 ? -3.284 25.677 57.902 1.00 30.58 238 PRO A CA 1
ATOM 1665 C C . PRO A 1 260 ? -2.729 25.182 56.547 1.00 30.06 238 PRO A C 1
ATOM 1666 O O . PRO A 1 260 ? -1.802 24.388 56.538 1.00 30.75 238 PRO A O 1
ATOM 1670 N N . ASN A 1 261 ? -3.266 25.674 55.433 1.00 28.79 239 ASN A N 1
ATOM 1671 C CA . ASN A 1 261 ? -2.764 25.341 54.100 1.00 28.60 239 ASN A CA 1
ATOM 1672 C C . ASN A 1 261 ? -2.193 26.554 53.309 1.00 27.79 239 ASN A C 1
ATOM 1673 O O . ASN A 1 261 ? -2.292 26.625 52.073 1.00 27.85 239 ASN A O 1
ATOM 1678 N N . CYS A 1 262 ? -1.609 27.509 54.018 1.00 26.49 240 CYS A N 1
ATOM 1679 C CA . CYS A 1 262 ? -0.984 28.662 53.353 1.00 25.73 240 CYS A CA 1
ATOM 1680 C C . CYS A 1 262 ? 0.272 28.198 52.594 1.00 23.84 240 CYS A C 1
ATOM 1681 O O . CYS A 1 262 ? 0.747 27.077 52.796 1.00 23.27 240 CYS A O 1
ATOM 1684 N N . LYS A 1 263 ? 0.776 29.035 51.689 1.00 22.39 241 LYS A N 1
ATOM 1685 C CA . LYS A 1 263 ? 1.992 28.723 50.948 1.00 20.63 241 LYS A CA 1
ATOM 1686 C C . LYS A 1 263 ? 3.014 29.793 51.305 1.00 19.83 241 LYS A C 1
ATOM 1687 O O . LYS A 1 263 ? 2.753 30.975 51.145 1.00 19.83 241 LYS A O 1
ATOM 1693 N N . VAL A 1 264 ? 4.149 29.380 51.829 1.00 17.97 242 VAL A N 1
ATOM 1694 C CA . VAL A 1 264 ? 5.139 30.367 52.312 1.00 17.26 242 VAL A CA 1
ATOM 1695 C C . VAL A 1 264 ? 6.353 30.400 51.366 1.00 17.44 242 VAL A C 1
ATOM 1696 O O . VAL A 1 264 ? 6.941 29.349 51.077 1.00 16.52 242 VAL A O 1
ATOM 1700 N N . TYR A 1 265 ? 6.771 31.602 50.923 1.00 16.95 243 TYR A N 1
ATOM 1701 C CA . TYR A 1 265 ? 7.924 31.729 50.006 1.00 17.29 243 TYR A CA 1
ATOM 1702 C C . TYR A 1 265 ? 9.082 32.588 50.559 1.00 16.53 243 TYR A C 1
ATOM 1703 O O . TYR A 1 265 ? 8.854 33.707 51.049 1.00 17.16 243 TYR A O 1
ATOM 1712 N N . GLU A 1 266 ? 10.291 32.029 50.540 1.00 16.33 244 GLU A N 1
ATOM 1713 C CA . GLU A 1 266 ? 11.510 32.769 50.786 1.00 17.73 244 GLU A CA 1
ATOM 1714 C C . GLU A 1 266 ? 12.077 33.213 49.407 1.00 17.95 244 GLU A C 1
ATOM 1715 O O . GLU A 1 266 ? 12.330 32.382 48.563 1.00 18.78 244 GLU A O 1
ATOM 1721 N N . ILE A 1 267 ? 12.275 34.512 49.222 1.00 16.65 245 ILE A N 1
ATOM 1722 C CA . ILE A 1 267 ? 12.662 35.062 47.909 1.00 18.83 245 ILE A CA 1
ATOM 1723 C C . ILE A 1 267 ? 14.179 35.291 47.857 1.00 18.88 245 ILE A C 1
ATOM 1724 O O . ILE A 1 267 ? 14.734 35.830 48.797 1.00 17.40 245 ILE A O 1
ATOM 1729 N N . LYS A 1 268 ? 14.854 34.832 46.790 1.00 20.13 246 LYS A N 1
ATOM 1730 C CA . LYS A 1 268 ? 16.301 35.106 46.580 1.00 21.35 246 LYS A CA 1
ATOM 1731 C C . LYS A 1 268 ? 16.490 35.659 45.158 1.00 22.22 246 LYS A C 1
ATOM 1732 O O . LYS A 1 268 ? 15.726 35.308 44.273 1.00 23.29 246 LYS A O 1
ATOM 1738 N N . CYS A 1 269 ? 17.462 36.524 44.948 1.00 22.20 247 CYS A N 1
ATOM 1739 C CA . CYS A 1 269 ? 17.766 36.985 43.585 1.00 24.65 247 CYS A CA 1
ATOM 1740 C C . CYS A 1 269 ? 19.167 36.563 43.218 1.00 25.43 247 CYS A C 1
ATOM 1741 O O . CYS A 1 269 ? 20.057 36.555 44.090 1.00 26.90 247 CYS A O 1
ATOM 1744 N N . ARG A 1 270 ? 19.373 36.158 41.960 1.00 25.72 248 ARG A N 1
ATOM 1745 C CA . ARG A 1 270 ? 20.679 35.653 41.514 1.00 26.42 248 ARG A CA 1
ATOM 1746 C C . ARG A 1 270 ? 21.450 36.683 40.707 1.00 26.70 248 ARG A C 1
ATOM 1747 O O . ARG A 1 270 ? 21.395 36.657 39.490 1.00 26.07 248 ARG A O 1
ATOM 1755 N N . PHE A 1 271 ? 22.179 37.574 41.374 1.00 26.90 249 PHE A N 1
ATOM 1756 C CA . PHE A 1 271 ? 22.807 38.661 40.654 1.00 27.32 249 PHE A CA 1
ATOM 1757 C C . PHE A 1 271 ? 23.972 38.234 39.748 1.00 26.19 249 PHE A C 1
ATOM 1758 O O . PHE A 1 271 ? 24.295 38.955 38.797 1.00 24.72 249 PHE A O 1
ATOM 1766 N N . LYS A 1 272 ? 24.555 37.059 39.991 1.00 24.40 250 LYS A N 1
ATOM 1767 C CA . LYS A 1 272 ? 25.655 36.581 39.116 1.00 25.24 250 LYS A CA 1
ATOM 1768 C C . LYS A 1 272 ? 25.177 36.364 37.690 1.00 23.15 250 LYS A C 1
ATOM 1769 O O . LYS A 1 272 ? 25.992 36.275 36.782 1.00 23.42 250 LYS A O 1
ATOM 1775 N N . TYR A 1 273 ? 23.862 36.228 37.503 1.00 21.39 251 TYR A N 1
ATOM 1776 C CA . TYR A 1 273 ? 23.281 35.899 36.198 1.00 19.96 251 TYR A CA 1
ATOM 1777 C C . TYR A 1 273 ? 22.674 37.116 35.486 1.00 19.07 251 TYR A C 1
ATOM 1778 O O . TYR A 1 273 ? 22.075 36.981 34.430 1.00 18.72 251 TYR A O 1
ATOM 1787 N N . THR A 1 274 ? 22.802 38.296 36.080 1.00 18.71 252 THR A N 1
ATOM 1788 C CA . THR A 1 274 ? 22.327 39.527 35.447 1.00 18.62 252 THR A CA 1
ATOM 1789 C C . THR A 1 274 ? 23.123 39.774 34.145 1.00 18.56 252 THR A C 1
ATOM 1790 O O . THR A 1 274 ? 24.353 39.715 34.135 1.00 18.45 252 THR A O 1
ATOM 1794 N N . PHE A 1 275 ? 22.410 39.967 33.044 1.00 18.44 253 PHE A N 1
ATOM 1795 C CA . PHE A 1 275 ? 23.035 40.216 31.725 1.00 18.46 253 PHE A CA 1
ATOM 1796 C C . PHE A 1 275 ? 22.456 41.454 31.055 1.00 18.19 253 PHE A C 1
ATOM 1797 O O . PHE A 1 275 ? 21.403 41.958 31.449 1.00 17.35 253 PHE A O 1
ATOM 1805 N N . ALA A 1 276 ? 23.166 41.945 30.037 1.00 17.67 254 ALA A N 1
ATOM 1806 C CA . ALA A 1 276 ? 22.607 42.959 29.160 1.00 18.65 254 ALA A CA 1
ATOM 1807 C C . ALA A 1 276 ? 22.464 42.347 27.779 1.00 18.52 254 ALA A C 1
ATOM 1808 O O . ALA A 1 276 ? 23.200 41.402 27.408 1.00 18.10 254 ALA A O 1
ATOM 1810 N N . LYS A 1 277 ? 21.495 42.853 27.028 1.00 18.72 255 LYS A N 1
ATOM 1811 C CA . LYS A 1 277 ? 21.272 42.360 25.671 1.00 19.93 255 LYS A CA 1
ATOM 1812 C C . LYS A 1 277 ? 22.343 42.922 24.717 1.00 20.05 255 LYS A C 1
ATOM 1813 O O . LYS A 1 277 ? 22.023 43.552 23.714 1.00 21.06 255 LYS A O 1
ATOM 1819 N N . MET A 1 278 ? 23.622 42.673 25.041 1.00 20.57 256 MET A N 1
ATOM 1820 C CA . MET A 1 278 ? 24.776 43.127 24.217 1.00 20.42 256 MET A CA 1
ATOM 1821 C C . MET A 1 278 ? 25.304 42.008 23.332 1.00 20.20 256 MET A C 1
ATOM 1822 O O . MET A 1 278 ? 25.235 40.820 23.675 1.00 19.54 256 MET A O 1
ATOM 1827 N N . GLU A 1 279 ? 25.926 42.434 22.232 1.00 20.35 257 GLU A N 1
ATOM 1828 C CA . GLU A 1 279 ? 26.584 41.598 21.254 1.00 20.54 257 GLU A CA 1
ATOM 1829 C C . GLU A 1 279 ? 27.486 40.511 21.855 1.00 21.74 257 GLU A C 1
ATOM 1830 O O . GLU A 1 279 ? 27.415 39.333 21.452 1.00 22.22 257 GLU A O 1
ATOM 1836 N N . CYS A 1 280 ? 28.336 40.893 22.804 1.00 22.37 258 CYS A N 1
ATOM 1837 C CA . CYS A 1 280 ? 29.360 39.964 23.280 1.00 23.99 258 CYS A CA 1
ATOM 1838 C C . CYS A 1 280 ? 29.018 39.228 24.583 1.00 24.30 258 CYS A C 1
ATOM 1839 O O . CYS A 1 280 ? 29.879 38.585 25.171 1.00 25.61 258 CYS A O 1
ATOM 1841 N N . ASP A 1 281 ? 27.762 39.283 25.015 1.00 24.45 259 ASP A N 1
ATOM 1842 C CA . ASP A 1 281 ? 27.388 38.749 26.337 1.00 24.13 259 ASP A CA 1
ATOM 1843 C C . ASP A 1 281 ? 26.977 37.245 26.294 1.00 23.73 259 ASP A C 1
ATOM 1844 O O . ASP A 1 281 ? 25.942 36.902 25.719 1.00 23.25 259 ASP A O 1
ATOM 1849 N N . PRO A 1 282 ? 27.777 36.344 26.926 1.00 23.68 260 PRO A N 1
ATOM 1850 C CA . PRO A 1 282 ? 27.521 34.887 26.813 1.00 23.04 260 PRO A CA 1
ATOM 1851 C C . PRO A 1 282 ? 26.257 34.402 27.556 1.00 21.96 260 PRO A C 1
ATOM 1852 O O . PRO A 1 282 ? 25.649 33.399 27.159 1.00 21.91 260 PRO A O 1
ATOM 1856 N N . ILE A 1 283 ? 25.886 35.088 28.638 1.00 21.13 261 ILE A N 1
ATOM 1857 C CA . ILE A 1 283 ? 24.653 34.783 29.367 1.00 20.34 261 ILE A CA 1
ATOM 1858 C C . ILE A 1 283 ? 23.459 35.106 28.449 1.00 20.00 261 ILE A C 1
ATOM 1859 O O . ILE A 1 283 ? 22.520 34.315 28.355 1.00 19.55 261 ILE A O 1
ATOM 1864 N N . TYR A 1 284 ? 23.533 36.250 27.753 1.00 19.89 262 TYR A N 1
ATOM 1865 C CA . TYR A 1 284 ? 22.485 36.675 26.806 1.00 19.44 262 TYR A CA 1
ATOM 1866 C C . TYR A 1 284 ? 22.293 35.630 25.709 1.00 19.70 262 TYR A C 1
ATOM 1867 O O . TYR A 1 284 ? 21.161 35.281 25.345 1.00 20.38 262 TYR A O 1
ATOM 1876 N N . ALA A 1 285 ? 23.407 35.116 25.195 1.00 19.31 263 ALA A N 1
ATOM 1877 C CA . ALA A 1 285 ? 23.363 34.064 24.180 1.00 19.33 263 ALA A CA 1
ATOM 1878 C C . ALA A 1 285 ? 22.512 32.881 24.655 1.00 18.58 263 ALA A C 1
ATOM 1879 O O . ALA A 1 285 ? 21.595 32.462 23.950 1.00 18.87 263 ALA A O 1
ATOM 1881 N N . ALA A 1 286 ? 22.809 32.376 25.854 1.00 18.07 264 ALA A N 1
ATOM 1882 C CA . ALA A 1 286 ? 22.070 31.273 26.457 1.00 17.19 264 ALA A CA 1
ATOM 1883 C C . ALA A 1 286 ? 20.613 31.636 26.764 1.00 17.45 264 ALA A C 1
ATOM 1884 O O . ALA A 1 286 ? 19.716 30.813 26.585 1.00 16.92 264 ALA A O 1
ATOM 1886 N N . TYR A 1 287 ? 20.380 32.861 27.241 1.00 17.65 265 TYR A N 1
ATOM 1887 C CA . TYR A 1 287 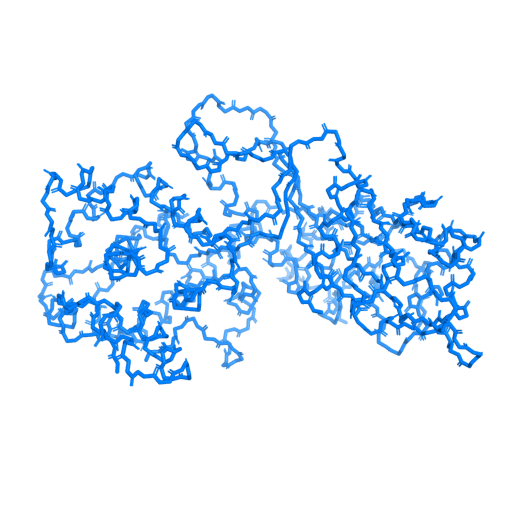? 19.016 33.337 27.498 1.00 18.75 265 TYR A CA 1
ATOM 1888 C C . TYR A 1 287 ? 18.116 33.324 26.251 1.00 19.08 265 TYR A C 1
ATOM 1889 O O . TYR A 1 287 ? 16.972 32.854 26.308 1.00 19.06 265 TYR A O 1
ATOM 1898 N N . GLN A 1 288 ? 18.638 33.841 25.136 1.00 19.22 266 GLN A N 1
ATOM 1899 C CA . GLN A 1 288 ? 17.935 33.835 23.859 1.00 19.70 266 GLN A CA 1
ATOM 1900 C C . GLN A 1 288 ? 17.384 32.453 23.510 1.00 19.07 266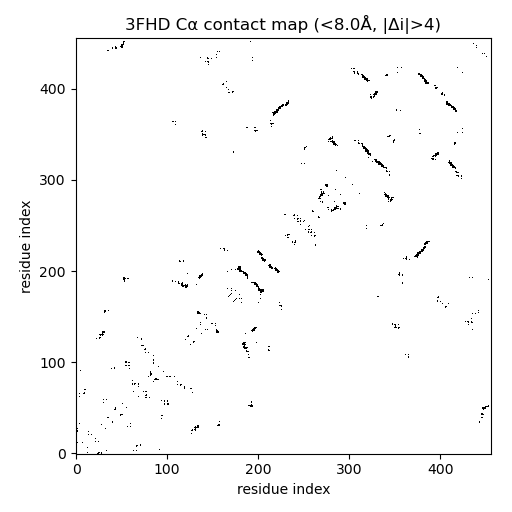 GLN A C 1
ATOM 1901 O O . GLN A 1 288 ? 16.216 32.330 23.117 1.00 19.05 266 GLN A O 1
ATOM 1907 N N . ARG A 1 289 ? 18.222 31.424 23.661 1.00 18.90 267 ARG A N 1
ATOM 1908 C CA . ARG A 1 289 ? 17.841 30.033 23.351 1.00 18.46 267 ARG A CA 1
ATOM 1909 C C . ARG A 1 289 ? 16.728 29.556 24.264 1.00 18.56 267 ARG A C 1
ATOM 1910 O O . ARG A 1 289 ? 15.754 28.959 23.795 1.00 17.84 267 ARG A O 1
ATOM 1912 N N . LEU A 1 290 ? 16.891 29.814 25.565 1.00 18.42 268 LEU A N 1
ATOM 1913 C CA . LEU A 1 290 ? 15.876 29.500 26.570 1.00 19.68 268 LEU A CA 1
ATOM 1914 C C . LEU A 1 290 ? 14.537 30.187 26.304 1.00 20.27 268 LEU A C 1
ATOM 1915 O O . LEU A 1 290 ? 13.491 29.561 26.456 1.00 20.05 268 LEU A O 1
ATOM 1920 N N . TYR A 1 291 ? 14.581 31.469 25.922 1.00 20.91 269 TYR A N 1
ATOM 1921 C CA . TYR A 1 291 ? 13.375 32.268 25.672 1.00 21.76 269 TYR A CA 1
ATOM 1922 C C . TYR A 1 291 ? 12.575 31.744 24.475 1.00 22.72 269 TYR A C 1
ATOM 1923 O O . TYR A 1 291 ? 11.343 31.662 24.537 1.00 23.12 269 TYR A O 1
ATOM 1932 N N . GLU A 1 292 ? 13.284 31.395 23.398 1.00 22.95 270 GLU A N 1
ATOM 1933 C CA . GLU A 1 292 ? 12.663 30.904 22.177 1.00 23.85 270 GLU A CA 1
ATOM 1934 C C . GLU A 1 292 ? 12.203 29.459 22.299 1.00 24.20 270 GLU A C 1
ATOM 1935 O O . GLU A 1 292 ? 11.237 29.066 21.647 1.00 24.65 270 GLU A O 1
ATOM 1937 N N . ALA A 1 293 ? 12.907 28.675 23.119 1.00 24.55 271 ALA A N 1
ATOM 1938 C CA . ALA A 1 293 ? 12.634 27.241 23.288 1.00 24.35 271 ALA A CA 1
ATOM 1939 C C . ALA A 1 293 ? 12.658 26.835 24.768 1.00 24.51 271 ALA A C 1
ATOM 1940 O O . ALA A 1 293 ? 13.596 26.163 25.209 1.00 24.98 271 ALA A O 1
ATOM 1942 N N . PRO A 1 294 ? 11.632 27.239 25.543 1.00 24.19 272 PRO A N 1
ATOM 1943 C CA . PRO A 1 294 ? 11.672 26.988 26.998 1.00 24.04 272 PRO A CA 1
ATOM 1944 C C . PRO A 1 294 ? 11.703 25.498 27.372 1.00 23.72 272 PRO A C 1
ATOM 1945 O O . PRO A 1 294 ? 10.788 24.757 27.028 1.00 23.58 272 PRO A O 1
ATOM 1949 N N . GLY A 1 295 ? 12.753 25.076 28.072 1.00 23.13 273 GLY A N 1
ATOM 1950 C CA . GLY A 1 295 ? 12.873 23.687 28.521 1.00 22.88 273 GLY A CA 1
ATOM 1951 C C . GLY A 1 295 ? 14.162 23.410 29.268 1.00 22.48 273 GLY A C 1
ATOM 1952 O O . GLY A 1 295 ? 15.011 24.291 29.422 1.00 21.75 273 GLY A O 1
ATOM 1953 N N . LYS A 1 296 ? 14.324 22.165 29.696 1.00 22.71 274 LYS A N 1
ATOM 1954 C CA . LYS A 1 296 ? 15.415 21.798 30.592 1.00 23.32 274 LYS A CA 1
ATOM 1955 C C . LYS A 1 296 ? 16.831 21.913 30.022 1.00 23.50 274 LYS A C 1
ATOM 1956 O O . LYS A 1 296 ? 17.766 22.244 30.770 1.00 24.29 274 LYS A O 1
ATOM 1962 N N . LEU A 1 297 ? 16.986 21.669 28.722 1.00 23.42 275 LEU A N 1
ATOM 1963 C CA . LEU A 1 297 ? 18.298 21.738 28.066 1.00 23.17 275 LEU A CA 1
ATOM 1964 C C . LEU A 1 297 ? 18.784 23.173 27.885 1.00 22.41 275 LEU A C 1
ATOM 1965 O O . LEU A 1 297 ? 19.943 23.481 28.189 1.00 22.35 275 LEU A O 1
ATOM 1970 N N . ALA A 1 298 ? 17.907 24.034 27.362 1.00 21.71 276 ALA A N 1
ATOM 1971 C CA . ALA A 1 298 ? 18.170 25.481 27.310 1.00 21.14 276 ALA A CA 1
ATOM 1972 C C . ALA A 1 298 ? 18.441 26.039 28.724 1.00 20.08 276 ALA A C 1
ATOM 1973 O O . ALA A 1 298 ? 19.296 26.901 28.906 1.00 20.35 276 ALA A O 1
ATOM 1975 N N . LEU A 1 299 ? 17.739 25.516 29.721 1.00 19.60 277 LEU A N 1
ATOM 1976 C CA . LEU A 1 299 ? 17.951 25.954 31.108 1.00 18.45 277 LEU A CA 1
ATOM 1977 C C . LEU A 1 299 ? 19.328 25.568 31.657 1.00 18.26 277 LEU A C 1
ATOM 1978 O O . LEU A 1 299 ? 19.974 26.367 32.342 1.00 17.03 277 LEU A O 1
ATOM 1983 N N . LYS A 1 300 ? 19.779 24.353 31.339 1.00 18.72 278 LYS A N 1
ATOM 1984 C CA . LYS A 1 300 ? 21.109 23.887 31.735 1.00 18.81 278 LYS A CA 1
ATOM 1985 C C . LYS A 1 300 ? 22.199 24.793 31.148 1.00 18.88 278 LYS A C 1
ATOM 1986 O O . LYS A 1 300 ? 23.094 25.245 31.872 1.00 18.70 278 LYS A O 1
ATOM 1992 N N . ASP A 1 301 ? 22.098 25.085 29.849 1.00 19.29 279 ASP A N 1
ATOM 1993 C CA . ASP A 1 301 ? 23.061 25.939 29.165 1.00 19.84 279 ASP A CA 1
ATOM 1994 C C . ASP A 1 301 ? 23.096 27.350 29.752 1.00 20.41 279 ASP A C 1
ATOM 1995 O O . ASP A 1 301 ? 24.169 27.984 29.824 1.00 20.42 279 ASP A O 1
ATOM 1997 N N . PHE A 1 302 ? 21.923 27.836 30.176 1.00 20.52 280 PHE A N 1
ATOM 1998 C CA . PHE A 1 302 ? 21.815 29.112 30.865 1.00 20.17 280 PHE A CA 1
ATOM 1999 C C . PHE A 1 302 ? 22.533 29.042 32.220 1.00 20.50 280 PHE A C 1
ATOM 2000 O O . PHE A 1 302 ? 23.375 29.890 32.534 1.00 20.45 280 PHE A O 1
ATOM 2008 N N . PHE A 1 303 ? 22.241 28.012 33.008 1.00 20.91 281 PHE A N 1
ATOM 2009 C CA . PHE A 1 303 ? 22.912 27.863 34.298 1.00 22.45 281 PHE A CA 1
ATOM 2010 C C . PHE A 1 303 ? 24.433 27.820 34.175 1.00 23.27 281 PHE A C 1
ATOM 2011 O O . PHE A 1 303 ? 25.146 28.495 34.934 1.00 23.18 281 PHE A O 1
ATOM 2019 N N . TYR A 1 304 ? 24.917 27.058 33.200 1.00 24.07 282 TYR A N 1
ATOM 2020 C CA . TYR A 1 304 ? 26.351 26.892 32.998 1.00 25.24 282 TYR A CA 1
ATOM 2021 C C . TYR A 1 304 ? 26.930 27.884 31.995 1.00 25.45 282 TYR A C 1
ATOM 2022 O O . TYR A 1 304 ? 27.885 27.557 31.291 1.00 25.89 282 TYR A O 1
ATOM 2031 N N . SER A 1 305 ? 26.359 29.089 31.923 1.00 25.20 283 SER A N 1
ATOM 2032 C CA . SER A 1 305 ? 26.943 30.163 31.115 1.00 24.79 283 SER A CA 1
ATOM 2033 C C . SER A 1 305 ? 27.858 31.065 31.966 1.00 25.08 283 SER A C 1
ATOM 2034 O O . SER A 1 305 ? 28.463 32.013 31.457 1.00 24.90 283 SER A O 1
ATOM 2037 N N . ILE A 1 306 ? 27.955 30.756 33.264 1.00 25.81 284 ILE A N 1
ATOM 2038 C CA . ILE A 1 306 ? 28.857 31.461 34.200 1.00 26.35 284 ILE A CA 1
ATOM 2039 C C . ILE A 1 306 ? 29.822 30.485 34.929 1.00 27.30 284 ILE A C 1
ATOM 2040 O O . ILE A 1 306 ? 29.577 29.283 34.979 1.00 27.49 284 ILE A O 1
ATOM 2045 N N . SER A 1 307 ? 30.893 31.021 35.511 1.00 28.58 285 SER A N 1
ATOM 2046 C CA . SER A 1 307 ? 31.953 30.197 36.134 1.00 30.25 285 SER A CA 1
ATOM 2047 C C . SER A 1 307 ? 31.603 29.603 37.506 1.00 30.55 285 SER A C 1
ATOM 2048 O O . SER A 1 307 ? 32.202 28.597 37.924 1.00 31.12 285 SER A O 1
ATOM 2051 N N . LYS A 1 308 ? 30.661 30.220 38.215 1.00 30.62 286 LYS A N 1
ATOM 2052 C CA . LYS A 1 308 ? 30.183 29.655 39.484 1.00 30.71 286 LYS A CA 1
ATOM 2053 C C . LYS A 1 308 ? 28.681 29.347 39.419 1.00 29.67 286 LYS A C 1
ATOM 2054 O O . LYS A 1 308 ? 27.859 30.115 39.954 1.00 29.68 286 LYS A O 1
ATOM 2060 N N . PRO A 1 309 ? 28.318 28.215 38.777 1.00 28.63 287 PRO A N 1
ATOM 2061 C CA . PRO A 1 309 ? 26.917 27.884 38.496 1.00 27.86 287 PRO A CA 1
ATOM 2062 C C . PRO A 1 309 ? 26.070 27.664 39.760 1.00 27.32 287 PRO A C 1
ATOM 2063 O O . PRO A 1 309 ? 26.581 27.185 40.787 1.00 26.65 287 PRO A O 1
ATOM 2067 N N . ALA A 1 310 ? 24.787 28.001 39.666 1.00 26.18 288 ALA A N 1
ATOM 2068 C CA . ALA A 1 310 ? 23.889 27.923 40.813 1.00 26.06 288 ALA A CA 1
ATOM 2069 C C . ALA A 1 310 ? 23.346 26.503 41.033 1.00 25.85 288 ALA A C 1
ATOM 2070 O O . ALA A 1 310 ? 22.675 26.245 42.035 1.00 25.52 288 ALA A O 1
ATOM 2072 N N . VAL A 1 311 ? 23.641 25.590 40.107 1.00 25.20 289 VAL A N 1
ATOM 2073 C CA . VAL A 1 311 ? 23.180 24.206 40.202 1.00 25.47 289 VAL A CA 1
ATOM 2074 C C . VAL A 1 311 ? 24.395 23.274 40.309 1.00 25.60 289 VAL A C 1
ATOM 2075 O O . VAL A 1 311 ? 25.400 23.465 39.593 1.00 24.90 289 VAL A O 1
ATOM 2079 N N . GLU A 1 312 ? 24.310 22.272 41.185 1.00 25.17 290 GLU A N 1
ATOM 2080 C CA . GLU A 1 312 ? 25.386 21.284 41.345 1.00 25.73 290 GLU A CA 1
ATOM 2081 C C . GLU A 1 312 ? 24.830 19.869 41.142 1.00 24.26 290 GLU A C 1
ATOM 2082 O O . GLU A 1 312 ? 23.787 19.520 41.699 1.00 23.92 290 GLU A O 1
ATOM 2088 N N . TYR A 1 313 ? 25.508 19.052 40.341 1.00 23.56 291 TYR A N 1
ATOM 2089 C CA . TYR A 1 313 ? 25.135 17.643 40.243 1.00 22.56 291 TYR A CA 1
ATOM 2090 C C . TYR A 1 313 ? 25.714 16.873 41.431 1.00 22.55 291 TYR A C 1
ATOM 2091 O O . TYR A 1 313 ? 26.902 16.994 41.748 1.00 22.27 291 TYR A O 1
ATOM 2100 N N . VAL A 1 314 ? 24.863 16.103 42.095 1.00 22.44 292 VAL A N 1
ATOM 2101 C CA . VAL A 1 314 ? 25.291 15.291 43.231 1.00 23.18 292 VAL A CA 1
ATOM 2102 C C . VAL A 1 314 ? 24.939 13.832 42.933 1.00 22.90 292 VAL A C 1
ATOM 2103 O O . VAL A 1 314 ? 23.768 13.498 42.740 1.00 22.48 292 VAL A O 1
ATOM 2107 N N . GLY A 1 315 ? 25.957 12.971 42.888 1.00 23.27 293 GLY A N 1
ATOM 2108 C CA . GLY A 1 315 ? 25.745 11.566 42.601 1.00 23.89 293 GLY A CA 1
ATOM 2109 C C . GLY A 1 315 ? 25.263 10.773 43.800 1.00 24.49 293 GLY A C 1
ATOM 2110 O O . GLY A 1 315 ? 25.283 11.269 44.927 1.00 24.24 293 GLY A O 1
ATOM 2111 N N . LEU A 1 316 ? 24.847 9.529 43.555 1.00 25.22 294 LEU A N 1
ATOM 2112 C CA . LEU A 1 316 ? 24.286 8.675 44.606 1.00 25.78 294 LEU A CA 1
ATOM 2113 C C . LEU A 1 316 ? 25.271 8.519 45.773 1.00 25.61 294 LEU A C 1
ATOM 2114 O O . LEU A 1 316 ? 26.482 8.366 45.561 1.00 24.94 294 LEU A O 1
ATOM 2119 N N . GLY A 1 317 ? 24.746 8.630 46.995 1.00 25.75 295 GLY A N 1
ATOM 2120 C CA . GLY A 1 317 ? 25.549 8.537 48.214 1.00 25.56 295 GLY A CA 1
ATOM 2121 C C . GLY A 1 317 ? 26.674 9.551 48.366 1.00 25.58 295 GLY A C 1
ATOM 2122 O O . GLY A 1 317 ? 27.596 9.339 49.158 1.00 24.97 295 GLY A O 1
ATOM 2123 N N . LYS A 1 318 ? 26.611 10.651 47.609 1.00 25.66 296 LYS A N 1
ATOM 2124 C CA . LYS A 1 318 ? 27.630 11.688 47.709 1.00 25.82 296 LYS A CA 1
ATOM 2125 C C . LYS A 1 318 ? 27.083 12.886 48.492 1.00 25.67 296 LYS A C 1
ATOM 2126 O O . LYS A 1 318 ? 25.875 13.130 48.519 1.00 25.55 296 LYS A O 1
ATOM 2132 N N . LEU A 1 319 ? 27.995 13.622 49.121 1.00 25.92 297 LEU A N 1
ATOM 2133 C CA . LEU A 1 319 ? 27.666 14.750 49.985 1.00 26.41 297 LEU A CA 1
ATOM 2134 C C . LEU A 1 319 ? 27.621 16.026 49.143 1.00 26.53 297 LEU A C 1
ATOM 2135 O O . LEU A 1 319 ? 28.620 16.366 48.509 1.00 26.16 297 LEU A O 1
ATOM 2140 N N . PRO A 1 320 ? 26.468 16.742 49.135 1.00 26.92 298 PRO A N 1
ATOM 2141 C CA . PRO A 1 320 ? 26.438 18.011 48.377 1.00 27.12 298 PRO A CA 1
ATOM 2142 C C . PRO A 1 320 ? 27.388 19.044 49.005 1.00 27.93 298 PRO A C 1
ATOM 2143 O O . PRO A 1 320 ? 27.617 19.013 50.210 1.00 27.69 298 PRO A O 1
ATOM 2147 N N . SER A 1 321 ? 27.963 19.936 48.207 1.00 28.62 299 SER A N 1
ATOM 2148 C CA . SER A 1 321 ? 28.743 21.003 48.796 1.00 30.39 299 SER A CA 1
ATOM 2149 C C . SER A 1 321 ? 27.781 22.067 49.327 1.00 32.05 299 SER A C 1
ATOM 2150 O O . SER A 1 321 ? 26.560 21.942 49.178 1.00 32.27 299 SER A O 1
ATOM 2153 N N . GLU A 1 322 ? 28.327 23.097 49.963 1.00 33.78 300 GLU A N 1
ATOM 2154 C CA . GLU A 1 322 ? 27.508 24.185 50.500 1.00 36.05 300 GLU A CA 1
ATOM 2155 C C . GLU A 1 322 ? 27.444 25.351 49.517 1.00 36.21 300 GLU A C 1
ATOM 2156 O O . GLU A 1 322 ? 26.816 26.372 49.811 1.00 37.58 300 GLU A O 1
ATOM 2162 N N . SER A 1 323 ? 28.056 25.179 48.342 1.00 35.97 301 SER A N 1
ATOM 2163 C CA . SER A 1 323 ? 28.308 26.277 47.391 1.00 35.83 301 SER A CA 1
ATOM 2164 C C . SER A 1 323 ? 27.067 26.975 46.785 1.00 35.19 301 SER A C 1
ATOM 2165 O O . SER A 1 323 ? 27.087 28.206 46.600 1.00 36.01 301 SER A O 1
ATOM 2168 N N . ASP A 1 324 ? 26.021 26.224 46.437 1.00 32.86 302 ASP A N 1
ATOM 2169 C CA . ASP A 1 324 ? 24.759 26.883 46.072 1.00 31.35 302 ASP A CA 1
ATOM 2170 C C . ASP A 1 324 ? 23.574 26.011 46.432 1.00 29.67 302 ASP A C 1
ATOM 2171 O O . ASP A 1 324 ? 23.729 24.907 46.940 1.00 28.30 302 ASP A O 1
ATOM 2176 N N . TYR A 1 325 ? 22.380 26.527 46.199 1.00 27.94 303 TYR A N 1
ATOM 2177 C CA . TYR A 1 325 ? 21.235 25.939 46.871 1.00 26.50 303 TYR A CA 1
ATOM 2178 C C . TYR A 1 325 ? 20.305 25.086 46.030 1.00 24.26 303 TYR A C 1
ATOM 2179 O O . TYR A 1 325 ? 19.294 24.592 46.562 1.00 22.95 303 TYR A O 1
ATOM 2188 N N . LEU A 1 326 ? 20.656 24.878 44.756 1.00 22.75 304 LEU A N 1
ATOM 2189 C CA . LEU A 1 326 ? 19.965 23.902 43.922 1.00 21.50 304 LEU A CA 1
ATOM 2190 C C . LEU A 1 326 ? 20.902 22.733 43.591 1.00 21.19 304 LEU A C 1
ATOM 2191 O O . LEU A 1 326 ? 22.090 22.924 43.295 1.00 21.21 304 LEU A O 1
ATOM 2196 N N . VAL A 1 327 ? 20.364 21.527 43.647 1.00 20.75 305 VAL A N 1
ATOM 2197 C CA . VAL A 1 327 ? 21.107 20.336 43.270 1.00 20.36 305 VAL A CA 1
ATOM 2198 C C . VAL A 1 327 ? 20.291 19.507 42.293 1.00 20.62 305 VAL A C 1
ATOM 2199 O O . VAL A 1 327 ? 19.048 19.543 42.305 1.00 21.25 305 VAL A O 1
ATOM 2203 N N . ALA A 1 328 ? 20.990 18.754 41.449 1.00 20.41 306 ALA A N 1
ATOM 2204 C CA . ALA A 1 328 ? 20.360 17.779 40.571 1.00 20.72 306 ALA A CA 1
ATOM 2205 C C . ALA A 1 328 ? 20.900 16.408 40.939 1.00 20.41 306 ALA A C 1
ATOM 2206 O O . ALA A 1 328 ? 22.085 16.266 41.243 1.00 20.20 306 ALA A O 1
ATOM 2208 N N . TYR A 1 329 ? 20.029 15.412 40.937 1.00 20.73 307 TYR A N 1
ATOM 2209 C CA . TYR A 1 329 ? 20.461 14.038 41.203 1.00 21.71 307 TYR A CA 1
ATOM 2210 C C . TYR A 1 329 ? 20.469 13.203 39.921 1.00 22.39 307 TYR A C 1
ATOM 2211 O O . TYR A 1 329 ? 20.887 12.032 39.928 1.00 22.61 307 TYR A O 1
ATOM 2220 N N . ASP A 1 330 ? 20.013 13.817 38.829 1.00 23.17 308 ASP A N 1
ATOM 2221 C CA . ASP A 1 330 ? 20.021 13.191 37.512 1.00 24.21 308 ASP A CA 1
ATOM 2222 C C . ASP A 1 330 ? 21.272 13.601 36.720 1.00 24.63 308 ASP A C 1
ATOM 2223 O O . ASP A 1 330 ? 21.635 14.781 36.647 1.00 24.09 308 ASP A O 1
ATOM 2225 N N . GLN A 1 331 ? 21.916 12.604 36.125 1.00 25.45 309 GLN A N 1
ATOM 2226 C CA . GLN A 1 331 ? 23.219 12.762 35.477 1.00 26.67 309 GLN A CA 1
ATOM 2227 C C . GLN A 1 331 ? 23.214 13.735 34.296 1.00 26.38 309 GLN A C 1
ATOM 2228 O O . GLN A 1 331 ? 24.274 14.223 33.885 1.00 26.06 309 GLN A O 1
ATOM 2234 N N . GLU A 1 332 ? 22.026 13.987 33.747 1.00 26.82 310 GLU A N 1
ATOM 2235 C CA . GLU A 1 332 ? 21.848 14.937 32.638 1.00 27.57 310 GLU A CA 1
ATOM 2236 C C . GLU A 1 332 ? 22.335 16.355 32.965 1.00 27.90 310 GLU A C 1
ATOM 2237 O O . GLU A 1 332 ? 22.597 17.141 32.048 1.00 27.54 310 GLU A O 1
ATOM 2243 N N . TRP A 1 333 ? 22.437 16.682 34.259 1.00 28.21 311 TRP A N 1
ATOM 2244 C CA . TRP A 1 333 ? 22.901 18.006 34.702 1.00 29.32 311 TRP A CA 1
ATOM 2245 C C . TRP A 1 333 ? 24.402 18.066 34.987 1.00 31.09 311 TRP A C 1
ATOM 2246 O O . TRP A 1 333 ? 24.938 19.144 35.256 1.00 31.92 311 TRP A O 1
ATOM 2257 N N . GLU A 1 334 ? 25.068 16.917 34.944 1.00 33.46 312 GLU A N 1
ATOM 2258 C CA . GLU A 1 334 ? 26.512 16.833 35.138 1.00 35.97 312 GLU A CA 1
ATOM 2259 C C . GLU A 1 334 ? 27.246 17.528 33.989 1.00 37.46 312 GLU A C 1
ATOM 2260 O O . GLU A 1 334 ? 26.914 17.321 32.821 1.00 37.72 312 GLU A O 1
ATOM 2266 N N . ALA A 1 335 ? 28.215 18.377 34.330 1.00 39.43 313 ALA A N 1
ATOM 2267 C CA . ALA A 1 335 ? 29.079 19.039 33.342 1.00 41.40 313 ALA A CA 1
ATOM 2268 C C . ALA A 1 335 ? 30.479 19.242 33.930 1.00 42.52 313 ALA A C 1
ATOM 2269 O O . ALA A 1 335 ? 30.911 20.376 34.178 1.00 42.89 313 ALA A O 1
ATOM 2271 N N . CYS A 1 336 ? 31.174 18.127 34.153 1.00 44.00 314 CYS A N 1
ATOM 2272 C CA . CYS A 1 336 ? 32.418 18.123 34.914 1.00 44.64 314 CYS A CA 1
ATOM 2273 C C . CYS A 1 336 ? 33.559 18.816 34.175 1.00 45.06 314 CYS A C 1
ATOM 2274 O O . CYS A 1 336 ? 33.784 20.015 34.351 1.00 45.66 314 CYS A O 1
ATOM 2277 N N . ARG A 1 341 ? 33.424 13.972 48.359 1.00 33.53 319 ARG A N 1
ATOM 2278 C CA . ARG A 1 341 ? 33.050 13.472 49.692 1.00 34.05 319 ARG A CA 1
ATOM 2279 C C . ARG A 1 341 ? 31.796 12.592 49.665 1.00 32.53 319 ARG A C 1
ATOM 2280 O O . ARG A 1 341 ? 30.783 12.963 49.075 1.00 32.58 319 ARG A O 1
ATOM 2288 N N . LYS A 1 342 ? 31.875 11.431 50.312 1.00 31.64 320 LYS A N 1
ATOM 2289 C CA . LYS A 1 342 ? 30.717 10.544 50.474 1.00 30.59 320 LYS A CA 1
ATOM 2290 C C . LYS A 1 342 ? 29.952 10.901 51.743 1.00 29.62 320 LYS A C 1
ATOM 2291 O O . LYS A 1 342 ? 30.520 11.490 52.666 1.00 29.44 320 LYS A O 1
ATOM 2297 N N . LEU A 1 343 ? 28.659 10.572 51.771 1.00 28.53 321 LEU A N 1
ATOM 2298 C CA . LEU A 1 343 ? 27.890 10.550 53.022 1.00 27.57 321 LEU A CA 1
ATOM 2299 C C . LEU A 1 343 ? 28.405 9.408 53.900 1.00 26.87 321 LEU A C 1
ATOM 2300 O O . LEU A 1 343 ? 28.630 8.287 53.412 1.00 26.91 321 LEU A O 1
ATOM 2305 N N . THR A 1 344 ? 28.617 9.691 55.183 1.00 25.44 322 THR A N 1
ATOM 2306 C CA . THR A 1 344 ? 29.079 8.668 56.132 1.00 24.09 322 THR A CA 1
ATOM 2307 C C . THR A 1 344 ? 27.859 8.233 56.960 1.00 22.59 322 THR A C 1
ATOM 2308 O O . THR A 1 344 ? 26.778 8.797 56.795 1.00 21.71 322 THR A O 1
ATOM 2312 N N . PRO A 1 345 ? 28.007 7.203 57.811 1.00 21.98 323 PRO A N 1
ATOM 2313 C CA . PRO A 1 345 ? 26.915 6.877 58.731 1.00 21.46 323 PRO A CA 1
ATOM 2314 C C . PRO A 1 345 ? 26.478 8.038 59.624 1.00 21.90 323 PRO A C 1
ATOM 2315 O O . PRO A 1 345 ? 25.356 8.037 60.102 1.00 20.80 323 PRO A O 1
ATOM 2319 N N . LEU A 1 346 ? 27.352 9.018 59.840 1.00 22.78 324 LEU A N 1
ATOM 2320 C CA . LEU A 1 346 ? 27.009 10.172 60.691 1.00 24.01 324 LEU A CA 1
ATOM 2321 C C . LEU A 1 346 ? 26.260 11.289 59.976 1.00 23.70 324 LEU A C 1
ATOM 2322 O O . LEU A 1 346 ? 25.808 12.253 60.599 1.00 24.81 324 LEU A O 1
ATOM 2327 N N . HIS A 1 347 ? 26.131 11.172 58.668 1.00 23.45 325 HIS A N 1
ATOM 2328 C CA . HIS A 1 347 ? 25.318 12.101 57.923 1.00 23.22 325 HIS A CA 1
ATOM 2329 C C . HIS A 1 347 ? 23.877 11.603 57.782 1.00 22.88 325 HIS A C 1
ATOM 2330 O O . HIS A 1 347 ? 23.252 11.859 56.746 1.00 23.42 325 HIS A O 1
ATOM 2337 N N . ASN A 1 348 ? 23.350 10.919 58.805 1.00 22.56 326 ASN A N 1
ATOM 2338 C CA . ASN A 1 348 ? 21.990 10.354 58.736 1.00 22.99 326 ASN A CA 1
ATOM 2339 C C . ASN A 1 348 ? 20.861 11.406 58.619 1.00 21.97 326 ASN A C 1
ATOM 2340 O O . ASN A 1 348 ? 19.886 11.198 57.885 1.00 21.45 326 ASN A O 1
ATOM 2345 N N . LEU A 1 349 ? 21.015 12.539 59.297 1.00 21.10 327 LEU A N 1
ATOM 2346 C CA . LEU A 1 349 ? 20.063 13.651 59.147 1.00 20.73 327 LEU A CA 1
ATOM 2347 C C . LEU A 1 349 ? 20.051 14.164 57.699 1.00 19.20 327 LEU A C 1
ATOM 2348 O O . LEU A 1 349 ? 18.992 14.349 57.123 1.00 18.01 327 LEU A O 1
ATOM 2353 N N . ILE A 1 350 ? 21.236 14.362 57.111 1.00 19.14 328 ILE A N 1
ATOM 2354 C CA . ILE A 1 350 ? 21.335 14.777 55.701 1.00 18.46 328 ILE A CA 1
ATOM 2355 C C . ILE A 1 350 ? 20.651 13.783 54.756 1.00 17.93 328 ILE A C 1
ATOM 2356 O O . ILE A 1 350 ? 19.856 14.176 53.894 1.00 16.30 328 ILE A O 1
ATOM 2361 N N . ARG A 1 351 ? 20.929 12.493 54.944 1.00 19.01 329 ARG A N 1
ATOM 2362 C CA . ARG A 1 351 ? 20.302 11.460 54.126 1.00 20.02 329 ARG A CA 1
ATOM 2363 C C . ARG A 1 351 ? 18.770 11.538 54.168 1.00 20.40 329 ARG A C 1
ATOM 2364 O O . ARG A 1 351 ? 18.102 11.446 53.126 1.00 19.76 329 ARG A O 1
ATOM 2372 N N . GLU A 1 352 ? 18.230 11.726 55.372 1.00 21.07 330 GLU A N 1
ATOM 2373 C CA . GLU A 1 352 ? 16.779 11.814 55.600 1.00 21.41 330 GLU A CA 1
ATOM 2374 C C . GLU A 1 352 ? 16.183 13.046 54.892 1.00 20.98 330 GLU A C 1
ATOM 2375 O O . GLU A 1 352 ? 15.101 12.977 54.293 1.00 19.97 330 GLU A O 1
ATOM 2381 N N . CYS A 1 353 ? 16.907 14.163 54.953 1.00 19.67 331 CYS A N 1
ATOM 2382 C CA . CYS A 1 353 ? 16.459 15.378 54.300 1.00 20.72 331 CYS A CA 1
ATOM 2383 C C . CYS A 1 353 ? 16.490 15.209 52.784 1.00 19.91 331 CYS A C 1
ATOM 2384 O O . CYS A 1 353 ? 15.589 15.687 52.103 1.00 20.42 331 CYS A O 1
ATOM 2387 N N . ILE A 1 354 ? 17.522 14.555 52.251 1.00 19.86 332 ILE A N 1
ATOM 2388 C CA . ILE A 1 354 ? 17.567 14.295 50.798 1.00 20.20 332 ILE A CA 1
ATOM 2389 C C . ILE A 1 354 ? 16.392 13.400 50.388 1.00 20.40 332 ILE A C 1
ATOM 2390 O O . ILE A 1 354 ? 15.709 13.681 49.402 1.00 19.59 332 ILE A O 1
ATOM 2395 N N . LEU A 1 355 ? 16.158 12.336 51.168 1.00 20.90 333 LEU A N 1
ATOM 2396 C CA . LEU A 1 355 ? 15.017 11.434 50.967 1.00 21.50 333 LEU A CA 1
ATOM 2397 C C . LEU A 1 355 ? 13.678 12.172 50.772 1.00 21.47 333 LEU A C 1
ATOM 2398 O O . LEU A 1 355 ? 12.868 11.791 49.923 1.00 21.67 333 LEU A O 1
ATOM 2403 N N . HIS A 1 356 ? 13.459 13.221 51.564 1.00 21.54 334 HIS A N 1
ATOM 2404 C CA . HIS A 1 356 ? 12.222 13.995 51.533 1.00 21.85 334 HIS A CA 1
ATOM 2405 C C . HIS A 1 356 ? 12.247 15.200 50.596 1.00 21.55 334 HIS A C 1
ATOM 2406 O O . HIS A 1 356 ? 11.238 15.919 50.490 1.00 21.20 334 HIS A O 1
ATOM 2413 N N . ASN A 1 357 ? 13.389 15.411 49.933 1.00 20.41 335 ASN A N 1
ATOM 2414 C CA . ASN A 1 357 ? 13.552 16.529 48.999 1.00 20.94 335 ASN A CA 1
ATOM 2415 C C . ASN A 1 357 ? 14.140 16.075 47.663 1.00 20.36 335 ASN A C 1
ATOM 2416 O O . ASN A 1 357 ? 15.099 16.661 47.154 1.00 20.10 335 ASN A O 1
ATOM 2421 N N . SER A 1 358 ? 13.559 15.024 47.102 1.00 21.39 336 SER A N 1
ATOM 2422 C CA . SER A 1 358 ? 14.041 14.514 45.826 1.00 21.87 336 SER A CA 1
ATOM 2423 C C . SER A 1 358 ? 12.928 13.959 44.932 1.00 21.81 336 SER A C 1
ATOM 2424 O O . SER A 1 358 ? 13.206 13.160 44.050 1.00 21.75 336 SER A O 1
ATOM 2427 N N . THR A 1 359 ? 11.690 14.429 45.140 1.00 21.99 337 THR A N 1
ATOM 2428 C CA . THR A 1 359 ? 10.496 13.987 44.376 1.00 21.74 337 THR A CA 1
ATOM 2429 C C . THR A 1 359 ? 9.741 15.111 43.634 1.00 21.26 337 THR A C 1
ATOM 2430 O O . THR A 1 359 ? 9.598 15.052 42.406 1.00 20.14 337 THR A O 1
ATOM 2434 N N . THR A 1 360 ? 9.241 16.109 44.377 1.00 21.15 338 THR A N 1
ATOM 2435 C CA . THR A 1 360 ? 8.491 17.231 43.783 1.00 21.39 338 THR A CA 1
ATOM 2436 C C . THR A 1 360 ? 9.439 18.173 43.061 1.00 21.74 338 THR A C 1
ATOM 2437 O O . THR A 1 360 ? 10.334 18.767 43.684 1.00 21.01 338 THR A O 1
ATOM 2441 N N . GLU A 1 361 ? 9.239 18.321 41.753 1.00 21.90 339 GLU A N 1
ATOM 2442 C CA . GLU A 1 361 ? 10.125 19.163 40.931 1.00 22.73 339 GLU A CA 1
ATOM 2443 C C . GLU A 1 361 ? 9.870 20.674 41.044 1.00 22.15 339 GLU A C 1
ATOM 2444 O O . GLU A 1 361 ? 8.805 21.107 41.491 1.00 22.28 339 GLU A O 1
ATOM 2450 N N . SER A 1 362 ? 10.870 21.464 40.643 1.00 21.56 340 SER A N 1
ATOM 2451 C CA . SER A 1 362 ? 10.763 22.927 40.585 1.00 20.42 340 SER A CA 1
ATOM 2452 C C . SER A 1 362 ? 9.892 23.374 39.405 1.00 20.01 340 SER A C 1
ATOM 2453 O O . SER A 1 362 ? 9.888 22.732 38.365 1.00 19.26 340 SER A O 1
ATOM 2456 N N . ASP A 1 363 ? 9.149 24.465 39.575 1.00 19.47 341 ASP A N 1
ATOM 2457 C CA . ASP A 1 363 ? 8.448 25.095 38.462 1.00 19.30 341 ASP A CA 1
ATOM 2458 C C . ASP A 1 363 ? 9.316 26.211 37.905 1.00 19.10 341 ASP A C 1
ATOM 2459 O O . ASP A 1 363 ? 9.787 27.061 38.667 1.00 18.05 341 ASP A O 1
ATOM 2464 N N . VAL A 1 364 ? 9.522 26.222 36.586 1.00 18.72 342 VAL A N 1
ATOM 2465 C CA . VAL A 1 364 ? 10.264 27.325 35.965 1.00 19.08 342 VAL A CA 1
ATOM 2466 C C . VAL A 1 364 ? 9.314 28.210 35.148 1.00 18.52 342 VAL A C 1
ATOM 2467 O O . VAL A 1 364 ? 8.572 27.701 34.348 1.00 18.20 342 VAL A O 1
ATOM 2471 N N . TYR A 1 365 ? 9.360 29.530 35.363 1.00 17.53 343 TYR A N 1
ATOM 2472 C CA . TYR A 1 365 ? 8.523 30.496 34.646 1.00 17.40 343 TYR A CA 1
ATOM 2473 C C . TYR A 1 365 ? 9.408 31.399 33.808 1.00 17.14 343 TYR A C 1
ATOM 2474 O O . TYR A 1 365 ? 10.191 32.184 34.332 1.00 17.10 343 TYR A O 1
ATOM 2483 N N . VAL A 1 366 ? 9.302 31.270 32.499 1.00 18.00 344 VAL A N 1
ATOM 2484 C CA . VAL A 1 366 ? 9.988 32.190 31.596 1.00 18.11 344 VAL A CA 1
ATOM 2485 C C . VAL A 1 366 ? 9.059 33.387 31.408 1.00 18.58 344 VAL A C 1
ATOM 2486 O O . VAL A 1 366 ? 7.888 33.217 31.062 1.00 18.97 344 VAL A O 1
ATOM 2490 N N . LEU A 1 367 ? 9.554 34.599 31.646 1.00 18.35 345 LEU A N 1
ATOM 2491 C CA . LEU A 1 367 ? 8.669 35.753 31.544 1.00 18.59 345 LEU A CA 1
ATOM 2492 C C . LEU A 1 367 ? 8.725 36.374 30.155 1.00 18.91 345 LEU A C 1
ATOM 2493 O O . LEU A 1 367 ? 9.745 36.257 29.473 1.00 18.92 345 LEU A O 1
ATOM 2498 N N . THR A 1 368 ? 7.633 37.027 29.736 1.00 19.07 346 THR A N 1
ATOM 2499 C CA . THR A 1 368 ? 7.670 37.834 28.532 1.00 19.34 346 THR A CA 1
ATOM 2500 C C . THR A 1 368 ? 8.657 38.995 28.649 1.00 19.35 346 THR A C 1
ATOM 2501 O O . THR A 1 368 ? 8.852 39.582 29.718 1.00 19.01 346 THR A O 1
ATOM 2505 N N . ASP A 1 369 ? 9.274 39.304 27.522 1.00 18.77 347 ASP A N 1
ATOM 2506 C CA . ASP A 1 369 ? 10.256 40.360 27.426 1.00 19.21 347 ASP A CA 1
ATOM 2507 C C . ASP A 1 369 ? 9.524 41.682 27.137 1.00 19.89 347 ASP A C 1
ATOM 2508 O O . ASP A 1 369 ? 8.866 41.797 26.108 1.00 19.04 347 ASP A O 1
ATOM 2513 N N . PRO A 1 370 ? 9.646 42.691 28.046 1.00 20.65 348 PRO A N 1
ATOM 2514 C CA . PRO A 1 370 ? 8.954 43.969 27.808 1.00 21.23 348 PRO A CA 1
ATOM 2515 C C . PRO A 1 370 ? 9.461 44.775 26.587 1.00 22.37 348 PRO A C 1
ATOM 2516 O O . PRO A 1 370 ? 8.861 45.803 26.232 1.00 21.78 348 PRO A O 1
ATOM 2520 N N . GLN A 1 371 ? 10.534 44.329 25.936 1.00 23.33 349 GLN A N 1
ATOM 2521 C CA . GLN A 1 371 ? 10.959 45.011 24.706 1.00 25.10 349 GLN A CA 1
ATOM 2522 C C . GLN A 1 371 ? 10.030 44.648 23.550 1.00 25.83 349 GLN A C 1
ATOM 2523 O O . GLN A 1 371 ? 9.904 45.392 22.562 1.00 25.92 349 GLN A O 1
ATOM 2529 N N . ASP A 1 372 ? 9.372 43.500 23.689 1.00 27.04 350 ASP A N 1
ATOM 2530 C CA . ASP A 1 372 ? 8.372 43.051 22.729 1.00 28.19 350 ASP A CA 1
ATOM 2531 C C . ASP A 1 372 ? 7.026 43.740 23.013 1.00 28.63 350 ASP A C 1
ATOM 2532 O O . ASP A 1 372 ? 6.388 44.279 22.104 1.00 28.39 350 ASP A O 1
ATOM 2537 N N . THR A 1 373 ? 6.624 43.742 24.288 1.00 29.04 351 THR A N 1
ATOM 2538 C CA . THR A 1 373 ? 5.278 44.170 24.698 1.00 29.37 351 THR A CA 1
ATOM 2539 C C . THR A 1 373 ? 5.189 45.665 25.045 1.00 29.33 351 THR A C 1
ATOM 2540 O O . THR A 1 373 ? 4.111 46.155 25.420 1.00 29.26 351 THR A O 1
ATOM 2544 N N . ARG A 1 374 ? 6.325 46.365 24.930 1.00 28.68 352 ARG A N 1
ATOM 2545 C CA . ARG A 1 374 ? 6.490 47.766 25.375 1.00 28.40 352 ARG A CA 1
ATOM 2546 C C . ARG A 1 374 ? 6.078 48.042 26.832 1.00 28.45 352 ARG A C 1
ATOM 2547 O O . ARG A 1 374 ? 5.705 49.174 27.176 1.00 28.60 352 ARG A O 1
ATOM 2555 N N . GLY A 1 375 ? 6.147 47.023 27.692 1.00 28.15 353 GLY A N 1
ATOM 2556 C CA . GLY A 1 375 ? 5.837 47.234 29.099 1.00 27.80 353 GLY A CA 1
ATOM 2557 C C . GLY A 1 375 ? 5.422 46.033 29.917 1.00 27.49 353 GLY A C 1
ATOM 2558 O O . GLY A 1 375 ? 5.963 45.811 30.996 1.00 27.33 353 GLY A O 1
ATOM 2559 N N . GLN A 1 376 ? 4.455 45.268 29.424 1.00 27.35 354 GLN A N 1
ATOM 2560 C CA . GLN A 1 376 ? 3.879 44.191 30.235 1.00 27.35 354 GLN A CA 1
ATOM 2561 C C . GLN A 1 376 ? 4.767 42.955 30.365 1.00 26.46 354 GLN A C 1
ATOM 2562 O O . GLN A 1 376 ? 5.234 42.383 29.360 1.00 26.41 354 GLN A O 1
ATOM 2568 N N . ILE A 1 377 ? 4.967 42.549 31.618 1.00 24.38 355 ILE A N 1
ATOM 2569 C CA . ILE A 1 377 ? 5.690 41.330 31.943 1.00 23.59 355 ILE A CA 1
ATOM 2570 C C . ILE A 1 377 ? 4.707 40.332 32.546 1.00 23.01 355 ILE A C 1
ATOM 2571 O O . ILE A 1 377 ? 4.198 40.539 33.651 1.00 22.49 355 ILE A O 1
ATOM 2576 N N . SER A 1 378 ? 4.467 39.252 31.810 1.00 22.57 356 SER A N 1
ATOM 2577 C CA . SER A 1 378 ? 3.587 38.175 32.242 1.00 22.49 356 SER A CA 1
ATOM 2578 C C . SER A 1 378 ? 4.276 36.833 31.961 1.00 21.96 356 SER A C 1
ATOM 2579 O O . SER A 1 378 ? 5.400 36.813 31.464 1.00 22.02 356 SER A O 1
ATOM 2582 N N . ILE A 1 379 ? 3.622 35.721 32.283 1.00 21.45 357 ILE A N 1
ATOM 2583 C CA . ILE A 1 379 ? 4.207 34.396 32.037 1.00 21.52 357 ILE A CA 1
ATOM 2584 C C . ILE A 1 379 ? 4.122 34.093 30.547 1.00 22.53 357 ILE A C 1
ATOM 2585 O O . ILE A 1 379 ? 3.040 34.193 29.964 1.00 22.46 357 ILE A O 1
ATOM 2590 N N . LYS A 1 380 ? 5.270 33.771 29.938 1.00 22.52 358 LYS A N 1
ATOM 2591 C CA . LYS A 1 380 ? 5.343 33.332 28.539 1.00 22.61 358 LYS A CA 1
ATOM 2592 C C . LYS A 1 380 ? 5.232 31.810 28.458 1.00 22.76 358 LYS A C 1
ATOM 2593 O O . LYS A 1 380 ? 4.545 31.283 27.587 1.00 22.15 358 LYS A O 1
ATOM 2599 N N . ALA A 1 381 ? 5.935 31.112 29.348 1.00 22.50 359 ALA A N 1
ATOM 2600 C CA . ALA A 1 381 ? 5.951 29.652 29.345 1.00 22.61 359 ALA A CA 1
ATOM 2601 C C . ALA A 1 381 ? 6.344 29.136 30.712 1.00 23.23 359 ALA A C 1
ATOM 2602 O O . ALA A 1 381 ? 7.067 29.810 31.455 1.00 23.45 359 ALA A O 1
ATOM 2604 N N . ARG A 1 382 ? 5.884 27.926 31.016 1.00 23.68 360 ARG A N 1
ATOM 2605 C CA . ARG A 1 382 ? 6.003 27.310 32.329 1.00 24.48 360 ARG A CA 1
ATOM 2606 C C . ARG A 1 382 ? 6.390 25.849 32.114 1.00 23.51 360 ARG A C 1
ATOM 2607 O O . ARG A 1 382 ? 5.803 25.199 31.275 1.00 23.88 360 ARG A O 1
ATOM 2615 N N . PHE A 1 383 ? 7.379 25.345 32.859 1.00 22.78 361 PHE A N 1
ATOM 2616 C CA . PHE A 1 383 ? 7.810 23.942 32.736 1.00 21.22 361 PHE A CA 1
ATOM 2617 C C . PHE A 1 383 ? 8.433 23.379 34.019 1.00 20.76 361 PHE A C 1
ATOM 2618 O O . PHE A 1 383 ? 8.934 24.130 34.834 1.00 20.09 361 PHE A O 1
ATOM 2626 N N . LYS A 1 384 ? 8.409 22.058 34.185 1.00 20.15 362 LYS A N 1
ATOM 2627 C CA . LYS A 1 384 ? 9.013 21.409 35.367 1.00 19.92 362 LYS A CA 1
ATOM 2628 C C . LYS A 1 384 ? 10.521 21.165 35.182 1.00 19.68 362 LYS A C 1
ATOM 2629 O O . LYS A 1 384 ? 10.977 20.812 34.089 1.00 18.54 362 LYS A O 1
ATOM 2635 N N . ALA A 1 385 ? 11.292 21.333 36.251 1.00 18.51 363 ALA A N 1
ATOM 2636 C CA . ALA A 1 385 ? 12.720 21.020 36.208 1.00 18.32 363 ALA A CA 1
ATOM 2637 C C . ALA A 1 385 ? 13.093 20.165 37.419 1.00 18.28 363 ALA A C 1
ATOM 2638 O O . ALA A 1 385 ? 12.754 20.526 38.557 1.00 16.59 363 ALA A O 1
ATOM 2640 N N . ASN A 1 386 ? 13.757 19.029 37.176 1.00 18.17 364 ASN A N 1
ATOM 2641 C CA . ASN A 1 386 ? 14.234 18.169 38.270 1.00 18.97 364 ASN A CA 1
ATOM 2642 C C . ASN A 1 386 ? 15.434 18.792 38.988 1.00 18.98 364 ASN A C 1
ATOM 2643 O O . ASN A 1 386 ? 16.551 18.272 38.991 1.00 19.06 364 ASN A O 1
ATOM 2648 N N . LEU A 1 387 ? 15.170 19.958 39.559 1.00 18.56 365 LEU A N 1
ATOM 2649 C CA . LEU A 1 387 ? 16.121 20.672 40.377 1.00 18.48 365 LEU A CA 1
ATOM 2650 C C . LEU A 1 387 ? 15.492 20.752 41.755 1.00 18.40 365 LEU A C 1
ATOM 2651 O O . LEU A 1 387 ? 14.299 21.041 41.873 1.00 19.12 365 LEU A O 1
ATOM 2656 N N . PHE A 1 388 ? 16.292 20.505 42.788 1.00 17.94 366 PHE A N 1
ATOM 2657 C CA . PHE A 1 388 ? 15.790 20.350 44.167 1.00 17.16 366 PHE A CA 1
ATOM 2658 C C . PHE A 1 388 ? 16.600 21.196 45.126 1.00 16.35 366 PHE A C 1
ATOM 2659 O O . PHE A 1 388 ? 17.742 21.535 44.824 1.00 16.65 366 PHE A O 1
ATOM 2667 N N . VAL A 1 389 ? 16.028 21.498 46.295 1.00 15.64 367 VAL A N 1
ATOM 2668 C CA . VAL A 1 389 ? 16.760 22.267 47.315 1.00 16.68 367 VAL A CA 1
ATOM 2669 C C . VAL A 1 389 ? 18.002 21.492 47.752 1.00 16.46 367 VAL A C 1
ATOM 2670 O O . VAL A 1 389 ? 17.960 20.267 47.863 1.00 17.10 367 VAL A O 1
ATOM 2674 N N . ASN A 1 390 ? 19.108 22.204 47.979 1.00 16.30 368 ASN A N 1
ATOM 2675 C CA . ASN A 1 390 ? 20.287 21.624 48.593 1.00 16.31 368 ASN A CA 1
ATOM 2676 C C . ASN A 1 390 ? 20.119 21.667 50.122 1.00 16.50 368 ASN A C 1
ATOM 2677 O O . ASN A 1 390 ? 20.136 22.764 50.751 1.00 14.71 368 ASN A O 1
ATOM 2682 N N . VAL A 1 391 ? 19.961 20.478 50.712 1.00 16.94 369 VAL A N 1
ATOM 2683 C CA . VAL A 1 391 ? 19.615 20.358 52.138 1.00 17.75 369 VAL A CA 1
ATOM 2684 C C . VAL A 1 391 ? 20.774 20.757 53.055 1.00 18.91 369 VAL A C 1
ATOM 2685 O O . VAL A 1 391 ? 20.582 20.930 54.264 1.00 19.27 369 VAL A O 1
ATOM 2689 N N . ARG A 1 392 ? 21.964 20.909 52.475 1.00 19.07 370 ARG A N 1
ATOM 2690 C CA . ARG A 1 392 ? 23.130 21.383 53.205 1.00 20.35 370 ARG A CA 1
ATOM 2691 C C . ARG A 1 392 ? 23.298 22.901 53.114 1.00 21.01 370 ARG A C 1
ATOM 2692 O O . ARG A 1 392 ? 24.194 23.465 53.738 1.00 22.64 370 ARG A O 1
ATOM 2700 N N . HIS A 1 393 ? 22.500 23.561 52.286 1.00 20.84 371 HIS A N 1
ATOM 2701 C CA . HIS A 1 393 ? 22.753 24.990 52.047 1.00 20.41 371 HIS A CA 1
ATOM 2702 C C . HIS A 1 393 ? 22.090 25.796 53.150 1.00 21.01 371 HIS A C 1
ATOM 2703 O O . HIS A 1 393 ? 21.040 25.403 53.693 1.00 18.95 371 HIS A O 1
ATOM 2710 N N . SER A 1 394 ? 22.676 26.949 53.465 1.00 21.03 372 SER A N 1
ATOM 2711 C CA . SER A 1 394 ? 22.078 27.820 54.488 1.00 21.01 372 SER A CA 1
ATOM 2712 C C . SER A 1 394 ? 20.615 28.203 54.208 1.00 20.59 372 SER A C 1
ATOM 2713 O O . SER A 1 394 ? 19.877 28.457 55.144 1.00 19.37 372 SER A O 1
ATOM 2716 N N . TYR A 1 395 ? 20.182 28.215 52.945 1.00 19.85 373 TYR A N 1
ATOM 2717 C CA . TYR A 1 395 ? 18.784 28.559 52.622 1.00 19.99 373 TYR A CA 1
ATOM 2718 C C . TYR A 1 395 ? 17.800 27.464 53.040 1.00 18.18 373 TYR A C 1
ATOM 2719 O O . TYR A 1 395 ? 16.644 27.762 53.345 1.00 18.23 373 TYR A O 1
ATOM 2728 N N . PHE A 1 396 ? 18.260 26.223 53.048 1.00 17.50 374 PHE A N 1
ATOM 2729 C CA . PHE A 1 396 ? 17.465 25.129 53.566 1.00 16.38 374 PHE A CA 1
ATOM 2730 C C . PHE A 1 396 ? 17.138 25.318 55.052 1.00 15.94 374 PHE A C 1
ATOM 2731 O O . PHE A 1 396 ? 15.975 25.206 55.455 1.00 15.40 374 PHE A O 1
ATOM 2739 N N . TYR A 1 397 ? 18.160 25.655 55.832 1.00 15.86 375 TYR A N 1
ATOM 2740 C CA . TYR A 1 397 ? 18.062 25.946 57.259 1.00 16.32 375 TYR A CA 1
ATOM 2741 C C . TYR A 1 397 ? 17.199 27.205 57.529 1.00 16.22 375 TYR A C 1
ATOM 2742 O O . TYR A 1 397 ? 16.492 27.266 58.511 1.00 14.36 375 TYR A O 1
ATOM 2751 N N . GLN A 1 398 ? 17.343 28.219 56.690 1.00 16.21 376 GLN A N 1
ATOM 2752 C CA . GLN A 1 398 ? 16.501 29.428 56.795 1.00 16.96 376 GLN A CA 1
ATOM 2753 C C . GLN A 1 398 ? 15.001 29.133 56.697 1.00 16.53 376 GLN A C 1
ATOM 2754 O O . GLN A 1 398 ? 14.234 29.582 57.543 1.00 15.32 376 GLN A O 1
ATOM 2760 N N . VAL A 1 399 ? 14.591 28.365 55.687 1.00 17.10 377 VAL A N 1
ATOM 2761 C CA . VAL A 1 399 ? 13.177 28.046 55.501 1.00 17.40 377 VAL A CA 1
ATOM 2762 C C . VAL A 1 399 ? 12.724 27.071 56.602 1.00 17.20 377 VAL A C 1
ATOM 2763 O O . VAL A 1 399 ? 11.559 27.083 57.011 1.00 17.76 377 VAL A O 1
ATOM 2767 N N . LEU A 1 400 ? 13.646 26.210 57.050 1.00 16.74 378 LEU A N 1
ATOM 2768 C CA . LEU A 1 400 ? 13.377 25.264 58.141 1.00 16.65 378 LEU A CA 1
ATOM 2769 C C . LEU A 1 400 ? 12.922 26.059 59.364 1.00 16.42 378 LEU A C 1
ATOM 2770 O O . LEU A 1 400 ? 11.888 25.724 59.965 1.00 16.98 378 LEU A O 1
ATOM 2775 N N . LEU A 1 401 ? 13.701 27.064 59.762 1.00 15.53 379 LEU A N 1
ATOM 2776 C CA . LEU A 1 401 ? 13.252 27.891 60.907 1.00 16.18 379 LEU A CA 1
ATOM 2777 C C . LEU A 1 401 ? 11.935 28.663 60.671 1.00 16.48 379 LEU A C 1
ATOM 2778 O O . LEU A 1 401 ? 11.117 28.772 61.584 1.00 15.79 379 LEU A O 1
ATOM 2783 N N . GLN A 1 402 ? 11.740 29.221 59.467 1.00 14.63 380 GLN A N 1
ATOM 2784 C CA . GLN A 1 402 ? 10.491 29.878 59.143 1.00 14.98 380 GLN A CA 1
ATOM 2785 C C . GLN A 1 402 ? 9.334 28.884 59.247 1.00 15.56 380 GLN A C 1
ATOM 2786 O O . GLN A 1 402 ? 8.262 29.256 59.748 1.00 15.80 380 GLN A O 1
ATOM 2792 N N . SER A 1 403 ? 9.515 27.638 58.815 1.00 16.46 381 SER A N 1
ATOM 2793 C CA . SER A 1 403 ? 8.454 26.655 58.992 1.00 16.10 381 SER A CA 1
ATOM 2794 C C . SER A 1 403 ? 8.100 26.408 60.479 1.00 15.88 381 SER A C 1
ATOM 2795 O O . SER A 1 403 ? 6.931 26.286 60.830 1.00 14.64 381 SER A O 1
ATOM 2798 N N . SER A 1 404 ? 9.111 26.333 61.340 1.00 16.07 382 SER A N 1
ATOM 2799 C CA . SER A 1 404 ? 8.914 26.076 62.769 1.00 16.94 382 SER A CA 1
ATOM 2800 C C . SER A 1 404 ? 8.131 27.223 63.436 1.00 16.40 382 SER A C 1
ATOM 2801 O O . SER A 1 404 ? 7.209 26.960 64.246 1.00 14.77 382 SER A O 1
ATOM 2804 N N . ILE A 1 405 ? 8.473 28.465 63.075 1.00 14.75 383 ILE A N 1
ATOM 2805 C CA . ILE A 1 405 ? 7.788 29.637 63.628 1.00 15.57 383 ILE A CA 1
ATOM 2806 C C . ILE A 1 405 ? 6.361 29.749 63.095 1.00 15.32 383 ILE A C 1
ATOM 2807 O O . ILE A 1 405 ? 5.431 29.963 63.877 1.00 15.76 383 ILE A O 1
ATOM 2812 N N . VAL A 1 406 ? 6.179 29.593 61.786 1.00 15.01 384 VAL A N 1
ATOM 2813 C CA . VAL A 1 406 ? 4.810 29.565 61.205 1.00 15.19 384 VAL A CA 1
ATOM 2814 C C . VAL A 1 406 ? 3.905 28.512 61.871 1.00 16.10 384 VAL A C 1
ATOM 2815 O O . VAL A 1 406 ? 2.729 28.754 62.184 1.00 15.41 384 VAL A O 1
ATOM 2819 N N . GLU A 1 407 ? 4.433 27.295 62.036 1.00 15.17 385 GLU A N 1
ATOM 2820 C CA . GLU A 1 407 ? 3.657 26.206 62.634 1.00 16.78 385 GLU A CA 1
ATOM 2821 C C . GLU A 1 407 ? 3.357 26.371 64.126 1.00 16.10 385 GLU A C 1
ATOM 2822 O O . GLU A 1 407 ? 2.283 25.973 64.593 1.00 16.08 385 GLU A O 1
ATOM 2828 N N . GLU A 1 408 ? 4.287 26.993 64.840 1.00 17.14 386 GLU A N 1
ATOM 2829 C CA . GLU A 1 408 ? 4.083 27.430 66.239 1.00 17.55 386 GLU A CA 1
ATOM 2830 C C . GLU A 1 408 ? 2.905 28.414 66.358 1.00 16.50 386 GLU A C 1
ATOM 2831 O O . GLU A 1 408 ? 2.027 28.207 67.194 1.00 16.73 386 GLU A O 1
ATOM 2837 N N . TYR A 1 409 ? 2.870 29.448 65.514 1.00 15.26 387 TYR A N 1
ATOM 2838 C CA . TYR A 1 409 ? 1.782 30.442 65.529 1.00 14.92 387 TYR A CA 1
ATOM 2839 C C . TYR A 1 409 ? 0.426 29.791 65.152 1.00 14.60 387 TYR A C 1
ATOM 2840 O O . TYR A 1 409 ? -0.583 30.015 65.812 1.00 13.83 387 TYR A O 1
ATOM 2849 N N . ILE A 1 410 ? 0.408 28.971 64.104 1.00 15.00 388 ILE A N 1
ATOM 2850 C CA . ILE A 1 410 ? -0.798 28.194 63.754 1.00 16.01 388 ILE A CA 1
ATOM 2851 C C . ILE A 1 410 ? -1.288 27.331 64.939 1.00 16.62 388 ILE A C 1
ATOM 2852 O O . ILE A 1 410 ? -2.487 27.143 65.106 1.00 16.79 388 ILE A O 1
ATOM 2857 N N . GLY A 1 411 ? -0.346 26.791 65.726 1.00 17.54 389 GLY A N 1
ATOM 2858 C CA . GLY A 1 411 ? -0.639 25.918 66.877 1.00 17.81 389 GLY A CA 1
ATOM 2859 C C . GLY A 1 411 ? -1.288 26.689 68.014 1.00 17.37 389 GLY A C 1
ATOM 2860 O O . GLY A 1 411 ? -2.158 26.159 68.727 1.00 18.19 389 GLY A O 1
ATOM 2861 N N . LEU A 1 412 ? -0.886 27.944 68.177 1.00 17.30 390 LEU A N 1
ATOM 2862 C CA . LEU A 1 412 ? -1.425 28.835 69.205 1.00 17.55 390 LEU A CA 1
ATOM 2863 C C . LEU A 1 412 ? -2.694 29.582 68.787 1.00 18.11 390 LEU A C 1
ATOM 2864 O O . LEU A 1 412 ? -3.422 30.050 69.657 1.00 17.95 390 LEU A O 1
ATOM 2869 N N . ASP A 1 413 ? -2.960 29.676 67.487 1.00 18.72 391 ASP A N 1
ATOM 2870 C CA . ASP A 1 413 ? -4.188 30.304 66.966 1.00 21.06 391 ASP A CA 1
ATOM 2871 C C . ASP A 1 413 ? -5.423 29.627 67.571 1.00 20.60 391 ASP A C 1
ATOM 2872 O O . ASP A 1 413 ? -5.452 28.416 67.697 1.00 20.53 391 ASP A O 1
ATOM 2877 N N . SER A 1 414 ? -6.444 30.398 67.958 1.00 19.83 392 SER A N 1
ATOM 2878 C CA . SER A 1 414 ? -7.676 29.810 68.473 1.00 20.81 392 SER A CA 1
ATOM 2879 C C . SER A 1 414 ? -8.428 29.171 67.309 1.00 20.54 392 SER A C 1
ATOM 2880 O O . SER A 1 414 ? -8.281 29.607 66.155 1.00 20.75 392 SER A O 1
ATOM 2883 N N . GLY A 1 415 ? -9.191 28.129 67.612 1.00 20.40 393 GLY A N 1
ATOM 2884 C CA . GLY A 1 415 ? -10.103 27.552 66.636 1.00 21.61 393 GLY A CA 1
ATOM 2885 C C . GLY A 1 415 ? -9.919 26.056 66.473 1.00 21.51 393 GLY A C 1
ATOM 2886 O O . GLY A 1 415 ? -8.952 25.482 66.969 1.00 21.68 393 GLY A O 1
ATOM 2887 N N . ILE A 1 416 ? -10.836 25.430 65.751 1.00 20.89 394 ILE A N 1
ATOM 2888 C CA . ILE A 1 416 ? -10.735 24.010 65.454 1.00 20.95 394 ILE A CA 1
ATOM 2889 C C . ILE A 1 416 ? -9.533 23.733 64.518 1.00 21.74 394 ILE A C 1
ATOM 2890 O O . ILE A 1 416 ? -9.419 24.347 63.444 1.00 20.54 394 ILE A O 1
ATOM 2895 N N . PRO A 1 417 ? -8.644 22.792 64.927 1.00 22.69 395 PRO A N 1
ATOM 2896 C CA . PRO A 1 417 ? -7.539 22.396 64.047 1.00 23.71 395 PRO A CA 1
ATOM 2897 C C . PRO A 1 417 ? -8.070 21.708 62.778 1.00 24.23 395 PRO A C 1
ATOM 2898 O O . PRO A 1 417 ? -9.013 20.915 62.831 1.00 23.28 395 PRO A O 1
ATOM 2902 N N . ARG A 1 418 ? -7.478 22.075 61.646 1.00 25.67 396 ARG A N 1
ATOM 2903 C CA . ARG A 1 418 ? -7.932 21.655 60.318 1.00 26.95 396 ARG A CA 1
ATOM 2904 C C . ARG A 1 418 ? -6.865 20.748 59.701 1.00 27.24 396 ARG A C 1
ATOM 2905 O O . ARG A 1 418 ? -5.702 20.778 60.128 1.00 27.27 396 ARG A O 1
ATOM 2913 N N . LEU A 1 419 ? -7.276 19.931 58.723 1.00 27.60 397 LEU A N 1
ATOM 2914 C CA . LEU A 1 419 ? -6.385 18.977 58.052 1.00 27.75 397 LEU A CA 1
ATOM 2915 C C . LEU A 1 419 ? -5.444 19.695 57.073 1.00 27.89 397 LEU A C 1
ATOM 2916 O O . LEU A 1 419 ? -5.883 20.443 56.182 1.00 28.66 397 LEU A O 1
ATOM 2918 N N . GLY A 1 420 ? -4.149 19.490 57.264 1.00 27.23 398 GLY A N 1
ATOM 2919 C CA . GLY A 1 420 ? -3.170 19.988 56.312 1.00 26.20 398 GLY A CA 1
ATOM 2920 C C . GLY A 1 420 ? -2.125 20.818 56.985 1.00 25.93 398 GLY A C 1
ATOM 2921 O O . GLY A 1 420 ? -2.378 21.412 58.027 1.00 26.32 398 GLY A O 1
ATOM 2922 N N . SER A 1 421 ? -0.936 20.844 56.401 1.00 25.36 399 SER A N 1
ATOM 2923 C CA . SER A 1 421 ? 0.114 21.701 56.901 1.00 24.23 399 SER A CA 1
ATOM 2924 C C . SER A 1 421 ? 0.535 22.649 55.784 1.00 22.36 399 SER A C 1
ATOM 2925 O O . SER A 1 421 ? 0.256 22.414 54.613 1.00 20.40 399 SER A O 1
ATOM 2928 N N . PRO A 1 422 ? 1.136 23.774 56.158 1.00 20.94 400 PRO A N 1
ATOM 2929 C CA . PRO A 1 422 ? 1.573 24.704 55.112 1.00 20.44 400 PRO A CA 1
ATOM 2930 C C . PRO A 1 422 ? 2.647 24.087 54.202 1.00 19.49 400 PRO A C 1
ATOM 2931 O O . PRO A 1 422 ? 3.257 23.074 54.560 1.00 18.77 400 PRO A O 1
ATOM 2935 N N . LYS A 1 423 ? 2.806 24.660 53.007 1.00 18.67 401 LYS A N 1
ATOM 2936 C CA . LYS A 1 423 ? 3.876 24.294 52.083 1.00 17.72 401 LYS A CA 1
ATOM 2937 C C . LYS A 1 423 ? 4.866 25.458 51.918 1.00 16.92 401 LYS A C 1
ATOM 2938 O O . LYS A 1 423 ? 4.455 26.622 51.951 1.00 15.07 401 LYS A O 1
ATOM 2944 N N . TYR A 1 424 ? 6.148 25.116 51.762 1.00 16.46 402 TYR A N 1
ATOM 2945 C CA . TYR A 1 424 ? 7.290 26.074 51.745 1.00 15.98 402 TYR A CA 1
ATOM 2946 C C . TYR A 1 424 ? 8.030 26.013 50.424 1.00 15.58 402 TYR A C 1
ATOM 2947 O O . TYR A 1 424 ? 8.133 24.939 49.794 1.00 13.02 402 TYR A O 1
ATOM 2956 N N . TYR A 1 425 ? 8.530 27.166 49.994 1.00 16.20 403 TYR A N 1
ATOM 2957 C CA . TYR A 1 425 ? 9.210 27.297 48.697 1.00 16.42 403 TYR A CA 1
ATOM 2958 C C . TYR A 1 425 ? 10.331 28.314 48.772 1.00 16.90 403 TYR A C 1
ATOM 2959 O O . TYR A 1 425 ? 10.289 29.268 49.573 1.00 16.82 403 TYR A O 1
ATOM 2968 N N . ILE A 1 426 ? 11.345 28.106 47.931 1.00 17.56 404 ILE A N 1
ATOM 2969 C CA . ILE A 1 426 ? 12.280 29.167 47.624 1.00 17.32 404 ILE A CA 1
ATOM 2970 C C . ILE A 1 426 ? 11.927 29.669 46.230 1.00 18.32 404 ILE A C 1
ATOM 2971 O O . ILE A 1 426 ? 11.846 28.881 45.279 1.00 17.65 404 ILE A O 1
ATOM 2976 N N . ALA A 1 427 ? 11.700 30.986 46.138 1.00 17.84 405 ALA A N 1
ATOM 2977 C CA . ALA A 1 427 ? 11.400 31.655 44.870 1.00 18.73 405 ALA A CA 1
ATOM 2978 C C . ALA A 1 427 ? 12.637 32.438 44.415 1.00 19.29 405 ALA A C 1
ATOM 2979 O O . ALA A 1 427 ? 12.992 33.428 45.025 1.00 20.50 405 ALA A O 1
ATOM 2981 N N . THR A 1 428 ? 13.241 32.001 43.310 1.00 19.22 406 THR A N 1
ATOM 2982 C CA . THR A 1 428 ? 14.488 32.558 42.823 1.00 20.21 406 THR A CA 1
ATOM 2983 C C . THR A 1 428 ? 14.200 33.389 41.587 1.00 18.94 406 THR A C 1
ATOM 2984 O O . THR A 1 428 ? 13.669 32.853 40.614 1.00 19.02 406 THR A O 1
ATOM 2988 N N . GLY A 1 429 ? 14.551 34.679 41.642 1.00 17.76 407 GLY A N 1
ATOM 2989 C CA . GLY A 1 429 ? 14.402 35.592 40.513 1.00 17.69 407 GLY A CA 1
ATOM 2990 C C . GLY A 1 429 ? 15.708 35.858 39.773 1.00 16.45 407 GLY A C 1
ATOM 2991 O O . GLY A 1 429 ? 16.759 35.947 40.382 1.00 16.72 407 GLY A O 1
ATOM 2992 N N . PHE A 1 430 ? 15.614 35.993 38.451 1.00 16.58 408 PHE A N 1
ATOM 2993 C CA . PHE A 1 430 ? 16.748 36.253 37.561 1.00 16.99 408 PHE A CA 1
ATOM 2994 C C . PHE A 1 430 ? 16.387 37.494 36.792 1.00 16.26 408 PHE A C 1
ATOM 2995 O O . PHE A 1 430 ? 15.183 37.743 36.526 1.00 16.26 408 PHE A O 1
ATOM 3003 N N . PHE A 1 431 ? 17.402 38.286 36.460 1.00 16.16 409 PHE A N 1
ATOM 3004 C CA . PHE A 1 431 ? 17.186 39.650 35.960 1.00 16.39 409 PHE A CA 1
ATOM 3005 C C . PHE A 1 431 ? 18.104 40.006 34.790 1.00 16.28 409 PHE A C 1
ATOM 3006 O O . PHE A 1 431 ? 19.116 39.332 34.549 1.00 15.41 409 PHE A O 1
ATOM 3014 N N . ARG A 1 432 ? 17.721 41.068 34.079 1.00 16.63 410 ARG A N 1
ATOM 3015 C CA . ARG A 1 432 ? 18.555 41.691 33.061 1.00 16.07 410 ARG A CA 1
ATOM 3016 C C . ARG A 1 432 ? 18.601 43.224 33.181 1.00 17.02 410 ARG A C 1
ATOM 3017 O O . ARG A 1 432 ? 17.672 43.863 33.703 1.00 16.36 410 ARG A O 1
ATOM 3025 N N . LYS A 1 433 ? 19.712 43.801 32.725 1.00 17.78 411 LYS A N 1
ATOM 3026 C CA . LYS A 1 433 ? 19.829 45.243 32.622 1.00 18.83 411 LYS A CA 1
ATOM 3027 C C . LYS A 1 433 ? 18.814 45.814 31.625 1.00 18.42 411 LYS A C 1
ATOM 3028 O O . LYS A 1 433 ? 18.474 45.180 30.609 1.00 18.36 411 LYS A O 1
ATOM 3034 N N . ARG A 1 434 ? 18.336 47.017 31.928 1.00 18.32 412 ARG A N 1
ATOM 3035 C CA . ARG A 1 434 ? 17.572 47.813 30.968 1.00 18.01 412 ARG A CA 1
ATOM 3036 C C . ARG A 1 434 ? 18.479 48.346 29.876 1.00 17.79 412 ARG A C 1
ATOM 3037 O O . ARG A 1 434 ? 19.625 48.721 30.132 1.00 18.57 412 ARG A O 1
ATOM 3045 N N . GLY A 1 435 ? 17.974 48.346 28.648 1.00 17.45 413 GLY A N 1
ATOM 3046 C CA . GLY A 1 435 ? 18.749 48.796 27.509 1.00 17.02 413 GLY A CA 1
ATOM 3047 C C . GLY A 1 435 ? 18.126 50.036 26.928 1.00 16.82 413 GLY A C 1
ATOM 3048 O O . GLY A 1 435 ? 17.049 50.476 27.366 1.00 15.18 413 GLY A O 1
ATOM 3049 N N . TYR A 1 436 ? 18.791 50.582 25.916 1.00 16.38 414 TYR A N 1
ATOM 3050 C CA . TYR A 1 436 ? 18.350 51.811 25.286 1.00 16.84 414 TYR A CA 1
ATOM 3051 C C . TYR A 1 436 ? 16.987 51.704 24.615 1.00 16.33 414 TYR A C 1
ATOM 3052 O O . TYR A 1 436 ? 16.255 52.676 24.567 1.00 16.32 414 TYR A O 1
ATOM 3061 N N . GLN A 1 437 ? 16.646 50.507 24.145 1.00 15.73 415 GLN A N 1
ATOM 3062 C CA . GLN A 1 437 ? 15.408 50.279 23.402 1.00 15.60 415 GLN A CA 1
ATOM 3063 C C . GLN A 1 437 ? 14.251 49.722 24.268 1.00 16.00 415 GLN A C 1
ATOM 3064 O O . GLN A 1 437 ? 13.157 49.492 23.755 1.00 15.32 415 GLN A O 1
ATOM 3070 N N . ASP A 1 438 ? 14.502 49.507 25.560 1.00 17.21 416 ASP A N 1
ATOM 3071 C CA . ASP A 1 438 ? 13.465 49.059 26.492 1.00 18.43 416 ASP A CA 1
ATOM 3072 C C . ASP A 1 438 ? 12.498 50.203 26.805 1.00 19.79 416 ASP A C 1
ATOM 3073 O O . ASP A 1 438 ? 12.914 51.357 26.855 1.00 20.04 416 ASP A O 1
ATOM 3078 N N . PRO A 1 439 ? 11.205 49.890 27.017 1.00 21.10 417 PRO A N 1
ATOM 3079 C CA . PRO A 1 439 ? 10.255 50.943 27.440 1.00 22.25 417 PRO A CA 1
ATOM 3080 C C . PRO A 1 439 ? 10.629 51.573 28.774 1.00 23.35 417 PRO A C 1
ATOM 3081 O O . PRO A 1 439 ? 11.179 50.899 29.646 1.00 23.05 417 PRO A O 1
ATOM 3085 N N . VAL A 1 440 ? 10.329 52.863 28.919 1.00 25.06 418 VAL A N 1
ATOM 3086 C CA . VAL A 1 440 ? 10.487 53.561 30.202 1.00 26.94 418 VAL A CA 1
ATOM 3087 C C . VAL A 1 440 ? 9.659 52.863 31.297 1.00 26.92 418 VAL A C 1
ATOM 3088 O O . VAL A 1 440 ? 10.158 52.597 32.391 1.00 26.94 418 VAL A O 1
ATOM 3092 N N . ASN A 1 441 ? 8.415 52.530 30.958 1.00 27.57 419 ASN A N 1
ATOM 3093 C CA . ASN A 1 441 ? 7.419 52.043 31.909 1.00 28.85 419 ASN A CA 1
ATOM 3094 C C . ASN A 1 441 ? 7.122 50.568 31.681 1.00 28.96 419 ASN A C 1
ATOM 3095 O O . ASN A 1 441 ? 6.489 50.217 30.690 1.00 29.62 419 ASN A O 1
ATOM 3100 N N . CYS A 1 442 ? 7.589 49.710 32.580 1.00 29.32 420 CYS A N 1
ATOM 3101 C CA . CYS A 1 442 ? 7.237 48.287 32.533 1.00 30.00 420 CYS A CA 1
ATOM 3102 C C . CYS A 1 442 ? 6.211 47.973 33.621 1.00 29.99 420 CYS A C 1
ATOM 3103 O O . CYS A 1 442 ? 6.133 48.693 34.623 1.00 31.27 420 CYS A O 1
ATOM 3106 N N . THR A 1 443 ? 5.411 46.929 33.428 1.00 29.75 421 THR A N 1
ATOM 3107 C CA . THR A 1 443 ? 4.384 46.582 34.417 1.00 29.89 421 THR A CA 1
ATOM 3108 C C . THR A 1 443 ? 4.196 45.084 34.579 1.00 29.69 421 THR A C 1
ATOM 3109 O O . THR A 1 443 ? 4.333 44.326 33.616 1.00 28.85 421 THR A O 1
ATOM 3113 N N . ILE A 1 444 ? 3.883 44.681 35.813 1.00 29.54 422 ILE A N 1
ATOM 3114 C CA . ILE A 1 444 ? 3.393 43.330 36.127 1.00 29.86 422 ILE A CA 1
ATOM 3115 C C . ILE A 1 444 ? 1.959 43.503 36.636 1.00 30.27 422 ILE A C 1
ATOM 3116 O O . ILE A 1 444 ? 1.749 44.041 37.716 1.00 29.69 422 ILE A O 1
ATOM 3121 N N . GLY A 1 445 ? 0.976 43.078 35.848 1.00 31.22 423 GLY A N 1
ATOM 3122 C CA . GLY A 1 445 ? -0.426 43.409 36.129 1.00 32.25 423 GLY A CA 1
ATOM 3123 C C . GLY A 1 445 ? -0.656 44.916 36.096 1.00 32.75 423 GLY A C 1
ATOM 3124 O O . GLY A 1 445 ? -0.304 45.589 35.130 1.00 32.74 423 GLY A O 1
ATOM 3125 N N . GLY A 1 446 ? -1.236 45.453 37.162 1.00 33.67 424 GLY A N 1
ATOM 3126 C CA . GLY A 1 446 ? -1.446 46.898 37.267 1.00 33.89 424 GLY A CA 1
ATOM 3127 C C . GLY A 1 446 ? -0.145 47.594 37.627 1.00 34.09 424 GLY A C 1
ATOM 3128 O O . GLY A 1 446 ? 0.146 48.687 37.116 1.00 34.95 424 GLY A O 1
ATOM 3129 N N . ASP A 1 447 ? 0.651 46.910 38.458 1.00 33.28 425 ASP A N 1
ATOM 3130 C CA . ASP A 1 447 ? 1.831 47.447 39.134 1.00 32.29 425 ASP A CA 1
ATOM 3131 C C . ASP A 1 447 ? 2.946 47.864 38.181 1.00 31.31 425 ASP A C 1
ATOM 3132 O O . ASP A 1 447 ? 3.419 47.062 37.376 1.00 31.02 425 ASP A O 1
ATOM 3137 N N . ALA A 1 448 ? 3.366 49.118 38.295 1.00 30.20 426 ALA A N 1
ATOM 3138 C CA . ALA A 1 448 ? 4.506 49.627 37.550 1.00 29.48 426 ALA A CA 1
ATOM 3139 C C . ALA A 1 448 ? 5.808 49.200 38.235 1.00 28.65 426 ALA A C 1
ATOM 3140 O O . ALA A 1 448 ? 5.858 49.103 39.466 1.00 28.77 426 ALA A O 1
ATOM 3142 N N . LEU A 1 449 ? 6.848 48.942 37.440 1.00 27.70 427 LEU A N 1
ATOM 3143 C CA . LEU A 1 449 ? 8.184 48.649 37.970 1.00 27.49 427 LEU A CA 1
ATOM 3144 C C . LEU A 1 449 ? 8.915 49.959 38.162 1.00 26.94 427 LEU A C 1
ATOM 3145 O O . LEU A 1 449 ? 8.839 50.825 37.293 1.00 26.78 427 LEU A O 1
ATOM 3150 N N . ASP A 1 450 ? 9.654 50.111 39.256 1.00 26.54 428 ASP A N 1
ATOM 3151 C CA . ASP A 1 450 ? 10.496 51.297 39.364 1.00 26.95 428 ASP A CA 1
ATOM 3152 C C . ASP A 1 450 ? 11.449 51.335 38.166 1.00 26.12 428 ASP A C 1
ATOM 3153 O O . ASP A 1 450 ? 12.048 50.310 37.839 1.00 25.66 428 ASP A O 1
ATOM 3158 N N . PRO A 1 451 ? 11.576 52.503 37.494 1.00 25.76 429 PRO A N 1
ATOM 3159 C CA . PRO A 1 451 ? 12.454 52.575 36.303 1.00 25.44 429 PRO A CA 1
ATOM 3160 C C . PRO A 1 451 ? 13.924 52.325 36.639 1.00 25.07 429 PRO A C 1
ATOM 3161 O O . PRO A 1 451 ? 14.725 52.017 35.749 1.00 25.12 429 PRO A O 1
ATOM 3165 N N . HIS A 1 452 ? 14.275 52.439 37.916 1.00 24.24 430 HIS A N 1
ATOM 3166 C CA . HIS A 1 452 ? 15.650 52.169 38.349 1.00 24.53 430 HIS A CA 1
ATOM 3167 C C . HIS A 1 452 ? 15.931 50.716 38.748 1.00 23.71 430 HIS A C 1
ATOM 3168 O O . HIS A 1 452 ? 17.072 50.401 39.066 1.00 25.36 430 HIS A O 1
ATOM 3170 N N . VAL A 1 453 ? 14.927 49.833 38.738 1.00 22.27 431 VAL A N 1
ATOM 3171 C CA . VAL A 1 453 ? 15.175 48.402 39.010 1.00 20.24 431 VAL A CA 1
ATOM 3172 C C . VAL A 1 453 ? 15.327 47.583 37.707 1.00 19.49 431 VAL A C 1
ATOM 3173 O O . VAL A 1 453 ? 14.662 47.874 36.687 1.00 19.18 431 VAL A O 1
ATOM 3177 N N . GLU A 1 454 ? 16.202 46.570 37.753 1.00 17.77 432 GLU A N 1
ATOM 3178 C CA . GLU A 1 454 ? 16.388 45.620 36.644 1.00 16.24 432 GLU A CA 1
ATOM 3179 C C . GLU A 1 454 ? 15.094 44.892 36.245 1.00 14.72 432 GLU A C 1
ATOM 3180 O O . GLU A 1 454 ? 14.149 44.775 37.026 1.00 14.52 432 GLU A O 1
ATOM 3186 N N . ILE A 1 455 ? 15.076 44.393 35.020 1.00 12.36 433 ILE A N 1
ATOM 3187 C CA . ILE A 1 455 ? 13.927 43.670 34.472 1.00 11.30 433 ILE A CA 1
ATOM 3188 C C . ILE A 1 455 ? 13.975 42.167 34.804 1.00 10.42 433 ILE A C 1
ATOM 3189 O O . ILE A 1 455 ? 14.962 41.510 34.477 1.00 10.77 433 ILE A O 1
ATOM 3194 N N . PRO A 1 456 ? 12.903 41.619 35.426 1.00 10.16 434 PRO A N 1
ATOM 3195 C CA . PRO A 1 456 ? 12.847 40.168 35.664 1.00 9.88 434 PRO A CA 1
ATOM 3196 C C . PRO A 1 456 ? 12.660 39.364 34.378 1.00 10.17 434 PRO A C 1
ATOM 3197 O O . PRO A 1 456 ? 11.845 39.726 33.507 1.00 10.31 434 PRO A O 1
ATOM 3201 N N . THR A 1 457 ? 13.420 38.279 34.277 1.00 9.56 435 THR A N 1
ATOM 3202 C CA . THR A 1 457 ? 13.426 37.432 33.094 1.00 10.47 435 THR A CA 1
ATOM 3203 C C . THR A 1 457 ? 12.937 36.013 33.381 1.00 10.42 435 THR A C 1
ATOM 3204 O O . THR A 1 457 ? 12.334 35.376 32.516 1.00 10.85 435 THR A O 1
ATOM 3208 N N . LEU A 1 458 ? 13.212 35.522 34.587 1.00 10.65 436 LEU A N 1
ATOM 3209 C CA . LEU A 1 458 ? 13.009 34.121 34.911 1.00 11.17 436 LEU A CA 1
ATOM 3210 C C . LEU A 1 458 ? 12.703 33.979 36.387 1.00 11.22 436 LEU A C 1
ATOM 3211 O O . LEU A 1 458 ? 13.316 34.659 37.221 1.00 9.62 436 LEU A O 1
ATOM 3216 N N . LEU A 1 459 ? 11.759 33.090 36.694 1.00 11.20 437 LEU A N 1
ATOM 3217 C CA . LEU A 1 459 ? 11.374 32.756 38.066 1.00 12.29 437 LEU A CA 1
ATOM 3218 C C . LEU A 1 459 ? 11.415 31.238 38.248 1.00 11.82 437 LEU A C 1
ATOM 3219 O O . LEU A 1 459 ? 10.842 30.486 37.460 1.00 12.46 437 LEU A O 1
ATOM 3224 N N . ILE A 1 460 ? 12.123 30.778 39.269 1.00 11.41 438 ILE A N 1
ATOM 3225 C CA . ILE A 1 460 ? 12.114 29.360 39.609 1.00 11.26 438 ILE A CA 1
ATOM 3226 C C . ILE A 1 460 ? 11.511 29.197 41.016 1.00 12.45 438 ILE A C 1
ATOM 3227 O O . ILE A 1 460 ? 11.918 29.902 41.931 1.00 12.31 438 ILE A O 1
ATOM 3232 N N . VAL A 1 461 ? 10.549 28.287 41.156 1.00 11.78 439 VAL A N 1
ATOM 3233 C CA . VAL A 1 461 ? 9.929 28.012 42.445 1.00 12.41 439 VAL A CA 1
ATOM 3234 C C . VAL A 1 461 ? 10.269 26.573 42.800 1.00 12.67 439 VAL A C 1
ATOM 3235 O O . VAL A 1 461 ? 9.952 25.642 42.047 1.00 13.13 439 VAL A O 1
ATOM 3239 N N . THR A 1 462 ? 10.945 26.416 43.935 1.00 12.26 440 THR A N 1
ATOM 3240 C CA . THR A 1 462 ? 11.451 25.146 44.410 1.00 12.01 440 THR A CA 1
ATOM 3241 C C . THR A 1 462 ? 10.806 24.811 45.770 1.00 11.61 440 THR A C 1
ATOM 3242 O O . THR A 1 462 ? 10.950 25.591 46.719 1.00 11.69 440 THR A O 1
ATOM 3246 N N . PRO A 1 463 ? 10.090 23.663 45.868 1.00 11.90 441 PRO A N 1
ATOM 3247 C CA . PRO A 1 463 ? 9.528 23.186 47.146 1.00 12.17 441 PRO A CA 1
ATOM 3248 C C . PRO A 1 463 ? 10.614 22.798 48.169 1.00 12.57 441 PRO A C 1
ATOM 3249 O O . PRO A 1 463 ? 11.739 22.413 47.784 1.00 12.49 441 PRO A O 1
ATOM 3253 N N . VAL A 1 464 ? 10.294 22.933 49.456 1.00 12.69 442 VAL A N 1
ATOM 3254 C CA . VAL A 1 464 ? 11.189 22.515 50.538 1.00 13.37 442 VAL A CA 1
ATOM 3255 C C . VAL A 1 464 ? 10.339 21.759 51.583 1.00 13.77 442 VAL A C 1
ATOM 3256 O O . VAL A 1 464 ? 9.342 22.275 52.050 1.00 12.91 442 VAL A O 1
ATOM 3260 N N . TYR A 1 465 ? 10.743 20.532 51.906 1.00 13.82 443 TYR A N 1
ATOM 3261 C CA . TYR A 1 465 ? 10.071 19.697 52.914 1.00 14.65 443 TYR A CA 1
ATOM 3262 C C . TYR A 1 465 ? 10.995 19.456 54.109 1.00 14.78 443 TYR A C 1
ATOM 3263 O O . T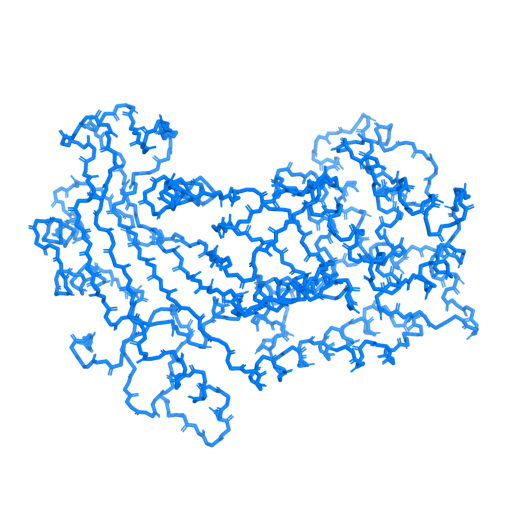YR A 1 465 ? 12.213 19.396 53.928 1.00 14.08 443 TYR A O 1
ATOM 3272 N N . PHE A 1 466 ? 10.417 19.322 55.316 1.00 15.76 444 PHE A N 1
ATOM 3273 C CA . PHE A 1 466 ? 1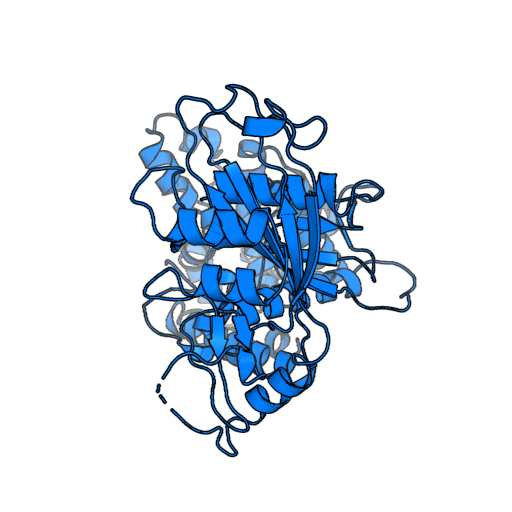1.192 19.197 56.572 1.00 17.14 444 PHE A CA 1
ATOM 3274 C C . PHE A 1 466 ? 10.754 17.997 57.431 1.00 18.71 444 PHE A C 1
ATOM 3275 O O . PHE A 1 466 ? 9.707 18.058 58.113 1.00 19.35 444 PHE A O 1
ATOM 3283 N N . PRO A 1 467 ? 11.563 16.911 57.430 1.00 18.82 445 PRO A N 1
ATOM 3284 C CA . PRO A 1 467 ? 11.259 15.758 58.290 1.00 18.90 445 PRO A CA 1
ATOM 3285 C C . PRO A 1 467 ? 11.228 16.205 59.756 1.00 18.31 445 PRO A C 1
ATOM 3286 O O . PRO A 1 467 ? 11.989 17.096 60.140 1.00 18.44 445 PRO A O 1
ATOM 3290 N N . ARG A 1 468 ? 10.349 15.609 60.559 1.00 19.28 446 ARG A N 1
ATOM 3291 C CA . ARG A 1 468 ? 10.114 16.095 61.925 1.00 19.43 446 ARG A CA 1
ATOM 3292 C C . ARG A 1 468 ? 11.295 15.902 62.849 1.00 18.46 446 ARG A C 1
ATOM 3293 O O . ARG A 1 468 ? 11.609 16.788 63.651 1.00 18.34 446 ARG A O 1
ATOM 3301 N N . GLY A 1 469 ? 11.896 14.723 62.767 1.00 17.85 447 GLY A N 1
ATOM 3302 C CA . GLY A 1 469 ? 13.032 14.374 63.600 1.00 18.26 447 GLY A CA 1
ATOM 3303 C C . GLY A 1 469 ? 14.200 15.292 63.285 1.00 17.66 447 GLY A C 1
ATOM 3304 O O . GLY A 1 469 ? 14.944 15.693 64.186 1.00 18.29 447 GLY A O 1
ATOM 3305 N N . ALA A 1 470 ? 14.350 15.635 62.003 1.00 17.09 448 ALA A N 1
ATOM 3306 C CA . ALA A 1 470 ? 15.431 16.498 61.560 1.00 16.94 448 ALA A CA 1
ATOM 3307 C C . ALA A 1 470 ? 15.248 17.898 62.154 1.00 16.48 448 ALA A C 1
ATOM 3308 O O . ALA A 1 470 ? 16.178 18.445 62.724 1.00 16.65 448 ALA A O 1
ATOM 3310 N N . LYS A 1 471 ? 14.049 18.466 62.048 1.00 16.61 449 LYS A N 1
ATOM 3311 C CA . LYS A 1 471 ? 13.770 19.773 62.664 1.00 16.37 449 LYS A CA 1
ATOM 3312 C C . LYS A 1 471 ? 14.008 19.777 64.159 1.00 16.58 449 LYS A C 1
ATOM 3313 O O . LYS A 1 471 ? 14.610 20.705 64.696 1.00 14.87 449 LYS A O 1
ATOM 3319 N N . HIS A 1 472 ? 13.502 18.742 64.836 1.00 15.90 450 HIS A N 1
ATOM 3320 C CA . HIS A 1 472 ? 13.685 18.633 66.285 1.00 16.90 450 HIS A CA 1
ATOM 3321 C C . HIS A 1 472 ? 15.179 18.675 66.687 1.00 15.52 450 HIS A C 1
ATOM 3322 O O . HIS A 1 472 ? 15.549 19.389 67.612 1.00 14.20 450 HIS A O 1
ATOM 3329 N N . ARG A 1 473 ? 16.027 17.933 65.975 1.00 13.91 451 ARG A N 1
ATOM 3330 C CA . ARG A 1 473 ? 17.457 17.864 66.336 1.00 13.95 451 ARG A CA 1
ATOM 3331 C C . ARG A 1 473 ? 18.170 19.219 66.126 1.00 12.83 451 ARG A C 1
ATOM 3332 O O . ARG A 1 473 ? 18.926 19.676 66.979 1.00 11.59 451 ARG A O 1
ATOM 3340 N N . LEU A 1 474 ? 17.905 19.839 64.989 1.00 12.70 452 LEU A N 1
ATOM 3341 C CA . LEU A 1 474 ? 18.563 21.111 64.620 1.00 13.04 452 LEU A CA 1
ATOM 3342 C C . LEU A 1 474 ? 18.143 22.243 65.563 1.00 12.79 452 LEU A C 1
ATOM 3343 O O . LEU A 1 474 ? 18.993 23.046 66.019 1.00 11.67 452 LEU A O 1
ATOM 3348 N N . LEU A 1 475 ? 16.849 22.310 65.899 1.00 12.42 453 LEU A N 1
ATOM 3349 C CA . LEU A 1 475 ? 16.363 23.366 66.839 1.00 11.83 453 LEU A CA 1
ATOM 3350 C C . LEU A 1 475 ? 16.978 23.140 68.228 1.00 11.65 453 LEU A C 1
ATOM 3351 O O . LEU A 1 475 ? 17.380 24.101 68.890 1.00 11.39 453 LEU A O 1
ATOM 3356 N N . HIS A 1 476 ? 17.096 21.880 68.656 1.00 10.82 454 HIS A N 1
ATOM 3357 C CA . HIS A 1 476 ? 17.756 21.584 69.933 1.00 12.27 454 HIS A CA 1
ATOM 3358 C C . HIS A 1 476 ? 19.245 22.063 69.966 1.00 12.77 454 HIS A C 1
ATOM 3359 O O . HIS A 1 476 ? 19.696 22.643 70.947 1.00 12.66 454 HIS A O 1
ATOM 3366 N N . GLN A 1 477 ? 20.001 21.779 68.911 1.00 12.53 455 GLN A N 1
ATOM 3367 C CA . GLN A 1 477 ? 21.417 22.212 68.826 1.00 13.19 455 GLN A CA 1
ATOM 3368 C C . GLN A 1 477 ? 21.524 23.737 68.862 1.00 12.66 455 GLN A C 1
ATOM 3369 O O . GLN A 1 477 ? 22.377 24.316 69.575 1.00 11.76 455 GLN A O 1
ATOM 3375 N N . ALA A 1 478 ? 20.654 24.398 68.107 1.00 12.41 456 ALA A N 1
ATOM 3376 C CA . ALA A 1 478 ? 20.646 25.864 68.077 1.00 12.45 456 ALA A CA 1
ATOM 3377 C C . ALA A 1 478 ? 20.260 26.445 69.441 1.00 12.58 456 ALA A C 1
ATOM 3378 O O . ALA A 1 478 ? 20.843 27.430 69.871 1.00 12.76 456 ALA A O 1
ATOM 3380 N N . ALA A 1 479 ? 19.286 25.830 70.138 1.00 12.79 457 ALA A N 1
ATOM 3381 C CA . ALA A 1 479 ? 18.878 26.333 71.459 1.00 12.17 457 ALA A CA 1
ATOM 3382 C C . ALA A 1 479 ? 19.986 26.144 72.502 1.00 12.69 457 ALA A C 1
ATOM 3383 O O . ALA A 1 479 ? 20.169 27.002 73.374 1.00 12.06 457 ALA A O 1
ATOM 3385 N N . ASN A 1 480 ? 20.689 25.014 72.434 1.00 12.62 458 ASN A N 1
ATOM 3386 C CA . ASN A 1 480 ? 21.854 24.766 73.289 1.00 13.75 458 ASN A CA 1
ATOM 3387 C C . ASN A 1 480 ? 22.936 25.830 73.068 1.00 13.04 458 ASN A C 1
ATOM 3388 O O . ASN A 1 480 ? 23.492 26.338 74.029 1.00 12.54 458 ASN A O 1
ATOM 3393 N N . PHE A 1 481 ? 23.206 26.173 71.803 1.00 12.06 459 PHE A N 1
ATOM 3394 C CA . PHE A 1 481 ? 24.198 27.194 71.474 1.00 11.51 459 PHE A CA 1
ATOM 3395 C C . PHE A 1 481 ? 23.716 28.574 71.988 1.00 10.89 459 PHE A C 1
ATOM 3396 O O . PHE A 1 481 ? 24.512 29.306 72.538 1.00 11.34 459 PHE A O 1
ATOM 3404 N N . TRP A 1 482 ? 22.429 28.903 71.824 1.00 10.84 460 TRP A N 1
ATOM 3405 C CA . TRP A 1 482 ? 21.863 30.121 72.445 1.00 10.53 460 TRP A CA 1
ATOM 3406 C C . TRP A 1 482 ? 22.122 30.183 73.978 1.00 11.53 460 TRP A C 1
ATOM 3407 O O . TRP A 1 482 ? 22.563 31.211 74.512 1.00 12.17 460 TRP A O 1
ATOM 3418 N N . SER A 1 483 ? 21.870 29.080 74.664 1.00 11.30 461 SER A N 1
ATOM 3419 C CA . SER A 1 483 ? 22.011 29.020 76.115 1.00 13.33 461 SER A CA 1
ATOM 3420 C C . SER A 1 483 ? 23.460 29.182 76.551 1.00 12.97 461 SER A C 1
ATOM 3421 O O . SER A 1 483 ? 23.755 29.925 77.483 1.00 12.63 461 SER A O 1
ATOM 3424 N N . ARG A 1 484 ? 24.372 28.505 75.860 1.00 13.46 462 ARG A N 1
ATOM 3425 C CA . ARG A 1 484 ? 25.811 28.683 76.128 1.00 14.87 462 ARG A CA 1
ATOM 3426 C C . ARG A 1 484 ? 26.277 30.134 75.917 1.00 14.85 462 ARG A C 1
ATOM 3427 O O . ARG A 1 484 ? 27.018 30.675 76.748 1.00 14.62 462 ARG A O 1
ATOM 3435 N N . SER A 1 485 ? 25.836 30.732 74.805 1.00 14.24 463 SER A N 1
ATOM 3436 C CA . SER A 1 485 ? 26.186 32.087 74.443 1.00 14.35 463 SER A CA 1
ATOM 3437 C C . SER A 1 485 ? 25.595 33.098 75.443 1.00 14.20 463 SER A C 1
ATOM 3438 O O . SER A 1 485 ? 26.295 34.047 75.789 1.00 13.93 463 SER A O 1
ATOM 3441 N N . ALA A 1 486 ? 24.337 32.890 75.888 1.00 13.56 464 ALA A N 1
ATOM 3442 C CA . ALA A 1 486 ? 23.717 33.711 76.949 1.00 13.53 464 ALA A CA 1
ATOM 3443 C C . ALA A 1 486 ? 24.467 33.619 78.296 1.00 14.25 464 ALA A C 1
ATOM 3444 O O . ALA A 1 486 ? 24.667 34.636 78.940 1.00 14.83 464 ALA A O 1
ATOM 3446 N N . LYS A 1 487 ? 24.871 32.416 78.697 1.00 13.96 465 LYS A N 1
ATOM 3447 C CA . LYS A 1 487 ? 25.639 32.236 79.934 1.00 15.75 465 LYS A CA 1
ATOM 3448 C C . LYS A 1 487 ? 27.018 32.883 79.831 1.00 15.46 465 LYS A C 1
ATOM 3449 O O . LYS A 1 487 ? 27.500 33.445 80.813 1.00 15.66 465 LYS A O 1
ATOM 3455 N N . ASP A 1 488 ? 27.659 32.840 78.663 1.00 15.06 466 ASP A N 1
ATOM 3456 C CA . ASP A 1 488 ? 29.018 33.426 78.564 1.00 15.31 466 ASP A CA 1
ATOM 3457 C C . ASP A 1 488 ? 28.986 34.938 78.387 1.00 15.16 466 ASP A C 1
ATOM 3458 O O . ASP A 1 488 ? 29.883 35.631 78.857 1.00 14.18 466 ASP A O 1
ATOM 3460 N N . THR A 1 489 ? 27.920 35.445 77.767 1.00 13.73 467 THR A N 1
ATOM 3461 C CA . THR A 1 489 ? 27.775 36.876 77.479 1.00 14.50 467 THR A CA 1
ATOM 3462 C C . THR A 1 489 ? 27.240 37.645 78.685 1.00 13.59 467 THR A C 1
ATOM 3463 O O . THR A 1 489 ? 27.575 38.815 78.886 1.00 14.25 467 THR A O 1
ATOM 3467 N N . PHE A 1 490 ? 26.412 36.992 79.480 1.00 13.03 468 PHE A N 1
ATOM 3468 C CA . PHE A 1 490 ? 25.785 37.646 80.616 1.00 12.76 468 PHE A CA 1
ATOM 3469 C C . PHE A 1 490 ? 25.978 36.668 81.779 1.00 13.22 468 PHE A C 1
ATOM 3470 O O . PHE A 1 490 ? 25.008 36.086 82.278 1.00 13.86 468 PHE A O 1
ATOM 3478 N N . PRO A 1 491 ? 27.240 36.479 82.201 1.00 13.26 469 PRO A N 1
ATOM 3479 C CA . PRO A 1 491 ? 27.549 35.432 83.180 1.00 13.78 469 PRO A CA 1
ATOM 3480 C C . PRO A 1 491 ? 27.010 35.728 84.588 1.00 14.11 469 PRO A C 1
ATOM 3481 O O . PRO A 1 491 ? 27.008 34.832 85.451 1.00 14.59 469 PRO A O 1
ATOM 3485 N N . TYR A 1 492 ? 26.586 36.973 84.810 1.00 14.53 470 TYR A N 1
ATOM 3486 C CA . TYR A 1 492 ? 26.065 37.431 86.106 1.00 14.35 470 TYR A CA 1
ATOM 3487 C C . TYR A 1 492 ? 24.578 37.125 86.258 1.00 14.21 470 TYR A C 1
ATOM 3488 O O . TYR A 1 492 ? 23.991 37.452 87.294 1.00 14.38 470 TYR A O 1
ATOM 3497 N N . ILE A 1 493 ? 23.964 36.541 85.220 1.00 14.45 471 ILE A N 1
ATOM 3498 C CA . ILE A 1 493 ? 22.539 36.183 85.243 1.00 14.06 471 ILE A CA 1
ATOM 3499 C C . ILE A 1 493 ? 22.334 34.708 85.595 1.00 15.00 471 ILE A C 1
ATOM 3500 O O . ILE A 1 493 ? 22.833 33.809 84.896 1.00 15.48 471 ILE A O 1
ATOM 3505 N N . LYS A 1 494 ? 21.574 34.448 86.660 1.00 15.58 472 LYS A N 1
ATOM 3506 C CA . LYS A 1 494 ? 21.301 33.075 87.062 1.00 16.48 472 LYS A CA 1
ATOM 3507 C C . LYS A 1 494 ? 20.195 32.427 86.235 1.00 17.19 472 LYS A C 1
ATOM 3508 O O . LYS A 1 494 ? 19.141 32.087 86.768 1.00 16.61 472 LYS A O 1
ATOM 3514 N N . TRP A 1 495 ? 20.460 32.254 84.934 1.00 18.00 473 TRP A N 1
ATOM 3515 C CA . TRP A 1 495 ? 19.486 31.731 83.974 1.00 18.88 473 TRP A CA 1
ATOM 3516 C C . TRP A 1 495 ? 18.876 30.425 84.484 1.00 20.23 473 TRP A C 1
ATOM 3517 O O . TRP A 1 495 ? 19.616 29.529 84.944 1.00 19.99 473 TRP A O 1
ATOM 3528 N N . ASP A 1 496 ? 17.546 30.339 84.417 1.00 21.06 474 ASP A N 1
ATOM 3529 C CA . ASP A 1 496 ? 16.811 29.115 84.700 1.00 22.80 474 ASP A CA 1
ATOM 3530 C C . ASP A 1 496 ? 16.238 28.661 83.369 1.00 23.94 474 ASP A C 1
ATOM 3531 O O . ASP A 1 496 ? 15.246 29.213 82.890 1.00 24.30 474 ASP A O 1
ATOM 3536 N N . PHE A 1 497 ? 16.892 27.680 82.746 1.00 25.30 475 PHE A N 1
ATOM 3537 C CA . PHE A 1 497 ? 16.494 27.232 81.415 1.00 26.63 475 PHE A CA 1
ATOM 3538 C C . PHE A 1 497 ? 15.572 25.979 81.445 1.00 28.18 475 PHE A C 1
ATOM 3539 O O . PHE A 1 497 ? 15.310 25.360 80.397 1.00 27.62 475 PHE A O 1
ATOM 3547 N N . SER A 1 498 ? 15.077 25.631 82.642 1.00 29.81 476 SER A N 1
ATOM 3548 C CA . SER A 1 498 ? 14.045 24.584 82.810 1.00 31.85 476 SER A CA 1
ATOM 3549 C C . SER A 1 498 ? 12.921 24.700 81.778 1.00 32.99 476 SER A C 1
ATOM 3550 O O . SER A 1 498 ? 12.642 23.743 81.046 1.00 33.41 476 SER A O 1
ATOM 3553 N N . TYR A 1 499 ? 12.293 25.874 81.709 1.00 34.38 477 TYR A N 1
ATOM 3554 C CA . TYR A 1 499 ? 11.155 26.074 80.807 1.00 35.78 477 TYR A CA 1
ATOM 3555 C C . TYR A 1 499 ? 11.568 25.986 79.342 1.00 36.79 477 TYR A C 1
ATOM 3556 O O . TYR A 1 499 ? 10.834 25.436 78.514 1.00 36.81 477 TYR A O 1
ATOM 3565 N N . LEU A 1 500 ? 12.744 26.537 79.034 1.00 38.02 478 LEU A N 1
ATOM 3566 C CA . LEU A 1 500 ? 13.257 26.607 77.662 1.00 39.03 478 LEU A CA 1
ATOM 3567 C C . LEU A 1 500 ? 13.475 25.226 77.040 1.00 39.98 478 LEU A C 1
ATOM 3568 O O . LEU A 1 500 ? 13.091 24.985 75.883 1.00 39.90 478 LEU A O 1
ATOM 3573 N N . SER A 1 501 ? 14.092 24.330 77.816 1.00 41.15 479 SER A N 1
ATOM 3574 C CA . SER A 1 501 ? 14.313 22.940 77.395 1.00 42.71 479 SER A CA 1
ATOM 3575 C C . SER A 1 501 ? 13.021 22.117 77.299 1.00 43.53 479 SER A C 1
ATOM 3576 O O . SER A 1 501 ? 12.992 21.092 76.607 1.00 44.22 479 SER A O 1
ATOM 3579 N N . ALA A 1 502 ? 11.963 22.560 77.984 1.00 44.37 480 ALA A N 1
ATOM 3580 C CA . ALA A 1 502 ? 10.628 21.972 77.813 1.00 45.29 480 ALA A CA 1
ATOM 3581 C C . ALA A 1 502 ? 10.070 22.231 76.408 1.00 45.89 480 ALA A C 1
ATOM 3582 O O . ALA A 1 502 ? 9.409 21.367 75.826 1.00 46.35 480 ALA A O 1
ATOM 3584 N N . ASN A 1 503 ? 10.348 23.415 75.862 1.00 46.43 481 ASN A N 1
ATOM 3585 C CA . ASN A 1 503 ? 9.878 23.778 74.525 1.00 47.01 481 ASN A CA 1
ATOM 3586 C C . ASN A 1 503 ? 10.607 23.039 73.394 1.00 47.18 481 ASN A C 1
ATOM 3587 O O . ASN A 1 503 ? 10.068 22.875 72.291 1.00 47.30 481 ASN A O 1
#

Nearest PDB structures (foldseek):
  3fhd-assembly1_A  TM=1.002E+00  e=3.982E-88  Human herpesvirus 8 type M
  3pov-assembly1_A  TM=9.573E-01  e=1.083E-73  Human herpesvirus 8 type M
  5hsw-assembly1_A  TM=9.761E-01  e=2.465E-68  Human herpesvirus 8 type M
  2w4b-assembly2_B  TM=9.092E-01  e=4.388E-39  Human herpesvirus 4 strain B95-8
  2w45-assembly2_B  TM=9.038E-01  e=1.713E-37  hum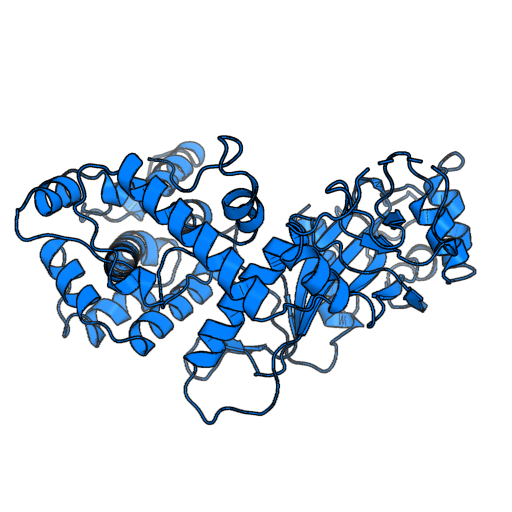an gammaherpesvirus 4